Protein AF-0000000075691881 (afdb_homodimer)

Structure (mmCIF, N/CA/C/O backbone):
data_AF-0000000075691881-model_v1
#
loop_
_entity.id
_entity.type
_entity.pdbx_description
1 polymer 'Oxidoreductase, FAD/FMN-binding family protein'
#
loop_
_atom_site.group_PDB
_atom_site.id
_atom_site.type_symbol
_atom_site.label_atom_id
_atom_site.label_alt_id
_atom_site.label_comp_id
_atom_site.label_asym_id
_atom_site.label_entity_id
_atom_site.label_seq_id
_atom_site.pdbx_PDB_ins_code
_atom_site.Cartn_x
_atom_site.Cartn_y
_atom_site.Cartn_z
_atom_site.occupancy
_atom_site.B_iso_or_equiv
_atom_site.auth_seq_id
_atom_site.auth_comp_id
_atom_site.auth_asym_id
_atom_site.auth_atom_id
_atom_site.pdbx_PDB_model_num
ATOM 1 N N . MET A 1 1 ? -12.133 -3.293 11.828 1 65.69 1 MET A N 1
ATOM 2 C CA . MET A 1 1 ? -11.578 -4.16 12.867 1 65.69 1 MET A CA 1
ATOM 3 C C . MET A 1 1 ? -10.461 -5.031 12.305 1 65.69 1 MET A C 1
ATOM 5 O O . MET A 1 1 ? -10.492 -5.418 11.133 1 65.69 1 MET A O 1
ATOM 9 N N . SER A 1 2 ? -9.406 -5.062 13.133 1 77.75 2 SER A N 1
ATOM 10 C CA . SER A 1 2 ? -8.32 -5.953 12.75 1 77.75 2 SER A CA 1
ATOM 11 C C . SER A 1 2 ? -8.836 -7.355 12.438 1 77.75 2 SER A C 1
ATOM 13 O O . SER A 1 2 ? -9.773 -7.836 13.078 1 77.75 2 SER A O 1
ATOM 15 N N . ARG A 1 3 ? -8.406 -7.879 11.336 1 90.31 3 ARG A N 1
ATOM 16 C CA . ARG A 1 3 ? -8.859 -9.18 10.844 1 90.31 3 ARG A CA 1
ATOM 17 C C . ARG A 1 3 ? -7.832 -10.266 11.164 1 90.31 3 ARG A C 1
ATOM 19 O O . ARG A 1 3 ? -7.742 -11.266 10.445 1 90.31 3 ARG A O 1
ATOM 26 N N . LYS A 1 4 ? -7.109 -10.031 12.234 1 86.31 4 LYS A N 1
ATOM 27 C CA . LYS A 1 4 ? -5.992 -10.906 12.578 1 86.31 4 LYS A CA 1
ATOM 28 C C . LYS A 1 4 ? -6.48 -12.305 12.945 1 86.31 4 LYS A C 1
ATOM 30 O O . LYS A 1 4 ? -5.723 -13.273 12.875 1 86.31 4 LYS A O 1
ATOM 35 N N . ASP A 1 5 ? -7.77 -12.469 13.227 1 93.12 5 ASP A N 1
ATOM 36 C CA . ASP A 1 5 ? -8.305 -13.742 13.688 1 93.12 5 ASP A CA 1
ATOM 37 C C . ASP A 1 5 ? -8.914 -14.539 12.531 1 93.12 5 ASP A C 1
ATOM 39 O O . ASP A 1 5 ? -9.359 -15.672 12.719 1 93.12 5 ASP A O 1
ATOM 43 N N . SER A 1 6 ? -8.883 -13.953 11.367 1 97.12 6 SER A N 1
ATOM 44 C CA . SER A 1 6 ? -9.383 -14.656 10.188 1 97.12 6 SER A CA 1
ATOM 45 C C . SER A 1 6 ? -8.586 -15.922 9.914 1 97.12 6 SER A C 1
ATOM 47 O O . SER A 1 6 ? -7.367 -15.953 10.125 1 97.12 6 SER A O 1
ATOM 49 N N . VAL A 1 7 ? -9.227 -16.938 9.391 1 98.38 7 VAL A N 1
ATOM 50 C CA . VAL A 1 7 ? -8.594 -18.203 9.039 1 98.38 7 VAL A CA 1
ATOM 51 C C . VAL A 1 7 ? -7.492 -17.969 8.016 1 98.38 7 VAL A C 1
ATOM 53 O O . VAL A 1 7 ? -6.531 -18.734 7.934 1 98.38 7 VAL A O 1
ATOM 56 N N . LEU A 1 8 ? -7.629 -16.844 7.266 1 98.5 8 LEU A N 1
ATOM 57 C CA . LEU A 1 8 ? -6.66 -16.547 6.215 1 98.5 8 LEU A CA 1
ATOM 58 C C . LEU A 1 8 ? -5.285 -16.281 6.809 1 98.5 8 LEU A C 1
ATOM 60 O O . LEU A 1 8 ? -4.273 -16.359 6.105 1 98.5 8 LEU A O 1
ATOM 64 N N . PHE A 1 9 ? -5.258 -15.93 8.086 1 98.31 9 PHE A N 1
ATOM 65 C CA . PHE A 1 9 ? -3.988 -15.586 8.711 1 98.31 9 PHE A CA 1
ATOM 66 C C . PHE A 1 9 ? -3.51 -16.719 9.617 1 98.31 9 PHE A C 1
ATOM 68 O O . PHE A 1 9 ? -2.584 -16.531 10.406 1 98.31 9 PHE A O 1
ATOM 75 N N . THR A 1 10 ? -4.078 -17.906 9.523 1 98.25 10 THR A N 1
ATOM 76 C CA . THR A 1 10 ? -3.613 -19.094 10.234 1 98.25 10 THR A CA 1
ATOM 77 C C . THR A 1 10 ? -2.637 -19.891 9.383 1 98.25 10 THR A C 1
ATOM 79 O O . THR A 1 10 ? -2.756 -19.906 8.156 1 98.25 10 THR A O 1
ATOM 82 N N . PRO A 1 11 ? -1.712 -20.516 10.031 1 98.25 11 PRO A N 1
ATOM 83 C CA . PRO A 1 11 ? -0.738 -21.312 9.266 1 98.25 11 PRO A CA 1
ATOM 84 C C . PRO A 1 11 ? -1.353 -22.562 8.641 1 98.25 11 PRO A C 1
ATOM 86 O O . PRO A 1 11 ? -2.443 -22.984 9.031 1 98.25 11 PRO A O 1
ATOM 89 N N . VAL A 1 12 ? -0.702 -23.078 7.621 1 98.44 12 VAL A N 1
ATOM 90 C CA . VAL A 1 12 ? -1.081 -24.328 6.969 1 98.44 12 VAL A CA 1
ATOM 91 C C . VAL A 1 12 ? 0.17 -25.125 6.633 1 98.44 12 VAL A C 1
ATOM 93 O O . VAL A 1 12 ? 1.213 -24.562 6.297 1 98.44 12 VAL A O 1
ATOM 96 N N . SER A 1 13 ? 0.072 -26.344 6.738 1 98.06 13 SER A N 1
ATOM 97 C CA . SER A 1 13 ? 1.201 -27.219 6.43 1 98.06 13 SER A CA 1
ATOM 98 C C . SER A 1 13 ? 1.175 -27.672 4.973 1 98.06 13 SER A C 1
ATOM 100 O O . SER A 1 13 ? 0.14 -28.109 4.473 1 98.06 13 SER A O 1
ATOM 102 N N . ILE A 1 14 ? 2.24 -27.578 4.293 1 98 14 ILE A N 1
ATOM 103 C CA . ILE A 1 14 ? 2.494 -28.125 2.969 1 98 14 ILE A CA 1
ATOM 104 C C . ILE A 1 14 ? 3.719 -29.047 3.016 1 98 14 ILE A C 1
ATOM 106 O O . ILE A 1 14 ? 4.844 -28.578 3.197 1 98 14 ILE A O 1
ATOM 110 N N . GLY A 1 15 ? 3.512 -30.312 2.797 1 95.62 15 GLY A N 1
ATOM 111 C CA . GLY A 1 15 ? 4.594 -31.234 3.1 1 95.62 15 GLY A CA 1
ATOM 112 C C . GLY A 1 15 ? 5.09 -31.125 4.527 1 95.62 15 GLY A C 1
ATOM 113 O O . GLY A 1 15 ? 4.301 -31.188 5.473 1 95.62 15 GLY A O 1
ATOM 114 N N . HIS A 1 16 ? 6.336 -30.828 4.664 1 95 16 HIS A N 1
ATOM 115 C CA . HIS A 1 16 ? 6.934 -30.734 5.992 1 95 16 HIS A CA 1
ATOM 116 C C . HIS A 1 16 ? 7.129 -29.281 6.398 1 95 16 HIS A C 1
ATOM 118 O O . HIS A 1 16 ? 7.746 -29 7.43 1 95 16 HIS A O 1
ATOM 124 N N . HIS A 1 17 ? 6.559 -28.438 5.594 1 97.75 17 HIS A N 1
ATOM 125 C CA . HIS A 1 17 ? 6.773 -27.016 5.852 1 97.75 17 HIS A CA 1
ATOM 126 C C . HIS A 1 17 ? 5.5 -26.344 6.367 1 97.75 17 HIS A C 1
ATOM 128 O O . HIS A 1 17 ? 4.395 -26.703 5.945 1 97.75 17 HIS A O 1
ATOM 134 N N . LYS A 1 18 ? 5.715 -25.453 7.27 1 98.19 18 LYS A N 1
ATOM 135 C CA . LYS A 1 18 ? 4.617 -24.609 7.754 1 98.19 18 LYS A CA 1
ATOM 136 C C . LYS A 1 18 ? 4.582 -23.266 7.016 1 98.19 18 LYS A C 1
ATOM 138 O O . LYS A 1 18 ? 5.582 -22.547 6.973 1 98.19 18 LYS A O 1
ATOM 143 N N . ILE A 1 19 ? 3.51 -22.984 6.371 1 98.62 19 ILE A N 1
ATOM 144 C CA . ILE A 1 19 ? 3.277 -21.703 5.727 1 98.62 19 ILE A CA 1
ATOM 145 C C . ILE A 1 19 ? 2.547 -20.766 6.691 1 98.62 19 ILE A C 1
ATOM 147 O O . ILE A 1 19 ? 1.535 -21.141 7.285 1 98.62 19 ILE A O 1
ATOM 151 N N . MET A 1 20 ? 2.947 -19.578 6.832 1 98.12 20 MET A N 1
ATOM 152 C CA . MET A 1 20 ? 2.568 -18.719 7.953 1 98.12 20 MET A CA 1
ATOM 153 C C . MET A 1 20 ? 1.13 -18.234 7.801 1 98.12 20 MET A C 1
ATOM 155 O O . MET A 1 20 ? 0.531 -17.75 8.758 1 98.12 20 MET A O 1
ATOM 159 N N . ASN A 1 21 ? 0.593 -18.297 6.625 1 98.56 21 ASN A N 1
ATOM 160 C CA . ASN A 1 21 ? -0.79 -17.891 6.379 1 98.56 21 ASN A CA 1
ATOM 161 C C . ASN A 1 21 ? -1.329 -18.516 5.094 1 98.56 21 ASN A C 1
ATOM 163 O O . ASN A 1 21 ? -0.683 -19.391 4.5 1 98.56 21 ASN A O 1
ATOM 167 N N . ARG A 1 22 ? -2.523 -18.141 4.648 1 98.81 22 ARG A N 1
ATOM 168 C CA . ARG A 1 22 ? -3.217 -18.828 3.568 1 98.81 22 ARG A CA 1
ATOM 169 C C . ARG A 1 22 ? -3.125 -18.047 2.264 1 98.81 22 ARG A C 1
ATOM 171 O O . ARG A 1 22 ? -3.986 -18.172 1.393 1 98.81 22 ARG A O 1
ATOM 178 N N . PHE A 1 23 ? -2.105 -17.125 2.143 1 98.75 23 PHE A N 1
ATOM 179 C CA . PHE A 1 23 ? -1.918 -16.344 0.926 1 98.75 23 PHE A CA 1
ATOM 180 C C . PHE A 1 23 ? -0.68 -16.812 0.169 1 98.75 23 PHE A C 1
ATOM 182 O O . PHE A 1 23 ? 0.371 -17.047 0.771 1 98.75 23 PHE A O 1
ATOM 189 N N . MET A 1 24 ? -0.845 -16.906 -1.166 1 98.62 24 MET A N 1
ATOM 190 C CA . MET A 1 24 ? 0.273 -17.266 -2.031 1 98.62 24 MET A CA 1
ATOM 191 C C . MET A 1 24 ? 0.36 -16.328 -3.232 1 98.62 24 MET A C 1
ATOM 193 O O . MET A 1 24 ? -0.665 -15.914 -3.779 1 98.62 24 MET A O 1
ATOM 197 N N . ARG A 1 25 ? 1.593 -15.891 -3.502 1 98.44 25 ARG A N 1
ATOM 198 C CA . ARG A 1 25 ? 1.849 -15.25 -4.789 1 98.44 25 ARG A CA 1
ATOM 199 C C . ARG A 1 25 ? 1.969 -16.297 -5.902 1 98.44 25 ARG A C 1
ATOM 201 O O . ARG A 1 25 ? 2.939 -17.047 -5.945 1 98.44 25 ARG A O 1
ATOM 208 N N . SER A 1 26 ? 0.947 -16.219 -6.75 1 97.75 26 SER A N 1
ATOM 209 C CA . SER A 1 26 ? 0.96 -17.156 -7.879 1 97.75 26 SER A CA 1
ATOM 210 C C . SER A 1 26 ? 2.141 -16.875 -8.805 1 97.75 26 SER A C 1
ATOM 212 O O . SER A 1 26 ? 2.533 -15.727 -8.992 1 97.75 26 SER A O 1
ATOM 214 N N . ALA A 1 27 ? 2.676 -17.953 -9.336 1 96.69 27 ALA A N 1
ATOM 215 C CA . ALA A 1 27 ? 3.693 -17.766 -10.367 1 96.69 27 ALA A CA 1
ATOM 216 C C . ALA A 1 27 ? 3.203 -16.812 -11.453 1 96.69 27 ALA A C 1
ATOM 218 O O . ALA A 1 27 ? 2.08 -16.953 -11.945 1 96.69 27 ALA A O 1
ATOM 219 N N . THR A 1 28 ? 3.955 -15.859 -11.727 1 90.12 28 THR A N 1
ATOM 220 C CA . THR A 1 28 ? 3.711 -14.789 -12.688 1 90.12 28 THR A CA 1
ATOM 221 C C . THR A 1 28 ? 4.961 -14.516 -13.523 1 90.12 28 THR A C 1
ATOM 223 O O . THR A 1 28 ? 6.059 -14.383 -12.984 1 90.12 28 THR A O 1
ATOM 226 N N . ASN A 1 29 ? 4.805 -14.594 -14.836 1 88.69 29 ASN A N 1
ATOM 227 C CA . ASN A 1 29 ? 5.953 -14.219 -15.656 1 88.69 29 ASN A CA 1
ATOM 228 C C . ASN A 1 29 ? 6.262 -12.734 -15.539 1 88.69 29 ASN A C 1
ATOM 230 O O . ASN A 1 29 ? 5.633 -11.906 -16.203 1 88.69 29 ASN A O 1
ATOM 234 N N . GLU A 1 30 ? 7.32 -12.398 -14.875 1 89.19 30 GLU A N 1
ATOM 235 C CA . GLU A 1 30 ? 7.594 -11.008 -14.531 1 89.19 30 GLU A CA 1
ATOM 236 C C . GLU A 1 30 ? 8.359 -10.305 -15.648 1 89.19 30 GLU A C 1
ATOM 238 O O . GLU A 1 30 ? 8.344 -9.07 -15.75 1 89.19 30 GLU A O 1
ATOM 243 N N . TYR A 1 31 ? 9.078 -11.07 -16.469 1 89.44 31 TYR A N 1
ATOM 244 C CA . TYR A 1 31 ? 9.891 -10.539 -17.562 1 89.44 31 TYR A CA 1
ATOM 245 C C . TYR A 1 31 ? 10.914 -9.539 -17.031 1 89.44 31 TYR A C 1
ATOM 247 O O . TYR A 1 31 ? 11.07 -8.453 -17.594 1 89.44 31 TYR A O 1
ATOM 255 N N . LYS A 1 32 ? 11.531 -9.836 -15.977 1 92.94 32 LYS A N 1
ATOM 256 C CA . LYS A 1 32 ? 12.516 -8.953 -15.352 1 92.94 32 LYS A CA 1
ATOM 257 C C . LYS A 1 32 ? 13.828 -9.695 -15.102 1 92.94 32 LYS A C 1
ATOM 259 O O . LYS A 1 32 ? 14.438 -9.539 -14.039 1 92.94 32 LYS A O 1
ATOM 264 N N . ALA A 1 33 ? 14.195 -10.492 -16.062 1 94 33 ALA A N 1
ATOM 265 C CA . ALA A 1 33 ? 15.484 -11.18 -16.078 1 94 33 ALA A CA 1
ATOM 266 C C . ALA A 1 33 ? 16.375 -10.664 -17.203 1 94 33 ALA A C 1
ATOM 268 O O . ALA A 1 33 ? 15.883 -10.008 -18.125 1 94 33 ALA A O 1
ATOM 269 N N . THR A 1 34 ? 17.672 -10.852 -17.094 1 93.88 34 THR A N 1
ATOM 270 C CA . THR A 1 34 ? 18.594 -10.594 -18.203 1 93.88 34 THR A CA 1
ATOM 271 C C . THR A 1 34 ? 18.359 -11.586 -19.344 1 93.88 34 THR A C 1
ATOM 273 O O . THR A 1 34 ? 17.594 -12.539 -19.188 1 93.88 34 THR A O 1
ATOM 276 N N . SER A 1 35 ? 19 -11.344 -20.453 1 90.56 35 SER A N 1
ATOM 277 C CA . SER A 1 35 ? 18.875 -12.25 -21.594 1 90.56 35 SER A CA 1
ATOM 278 C C . SER A 1 35 ? 19.391 -13.641 -21.25 1 90.56 35 SER A C 1
ATOM 280 O O . SER A 1 35 ? 19.016 -14.625 -21.891 1 90.56 35 SER A O 1
ATOM 282 N N . GLN A 1 36 ? 20.188 -13.734 -20.219 1 93.81 36 GLN A N 1
ATOM 283 C CA . GLN A 1 36 ? 20.75 -15.008 -19.781 1 93.81 36 GLN A CA 1
ATOM 284 C C . GLN A 1 36 ? 19.859 -15.695 -18.75 1 93.81 36 GLN A C 1
ATOM 286 O O . GLN A 1 36 ? 20.219 -16.75 -18.219 1 93.81 36 GLN A O 1
ATOM 291 N N . GLY A 1 37 ? 18.734 -15.078 -18.453 1 95.12 37 GLY A N 1
ATOM 292 C CA . GLY A 1 37 ? 17.766 -15.695 -17.562 1 95.12 37 GLY A CA 1
ATOM 293 C C . GLY A 1 37 ? 18.062 -15.422 -16.094 1 95.12 37 GLY A C 1
ATOM 294 O O . GLY A 1 37 ? 17.562 -16.125 -15.211 1 95.12 37 GLY A O 1
ATOM 295 N N . ILE A 1 38 ? 18.906 -14.445 -15.828 1 97.56 38 ILE A N 1
ATOM 296 C CA . ILE A 1 38 ? 19.281 -14.07 -14.469 1 97.56 38 ILE A CA 1
ATOM 297 C C . ILE A 1 38 ? 18.328 -12.977 -13.961 1 97.56 38 ILE A C 1
ATOM 299 O O . ILE A 1 38 ? 18.109 -11.977 -14.648 1 97.56 38 ILE A O 1
ATOM 303 N N . PRO A 1 39 ? 17.734 -13.227 -12.805 1 96.94 39 PRO A N 1
ATOM 304 C CA . PRO A 1 39 ? 16.828 -12.195 -12.297 1 96.94 39 PRO A CA 1
ATOM 305 C C . PRO A 1 39 ? 17.531 -10.859 -12.07 1 96.94 39 PRO A C 1
ATOM 307 O O . PRO A 1 39 ? 18.609 -10.812 -11.453 1 96.94 39 PRO A O 1
ATOM 310 N N . LYS A 1 40 ? 16.938 -9.773 -12.547 1 95.69 40 LYS A N 1
ATOM 311 C CA . LYS A 1 40 ? 17.438 -8.43 -12.281 1 95.69 40 LYS A CA 1
ATOM 312 C C . LYS A 1 40 ? 17.109 -7.996 -10.852 1 95.69 40 LYS A C 1
ATOM 314 O O . LYS A 1 40 ? 16.312 -8.641 -10.172 1 95.69 40 LYS A O 1
ATOM 319 N N . ASP A 1 41 ? 17.688 -6.898 -10.43 1 95.12 41 ASP A N 1
ATOM 320 C CA . ASP A 1 41 ? 17.484 -6.398 -9.07 1 95.12 41 ASP A CA 1
ATOM 321 C C . ASP A 1 41 ? 16.016 -6.027 -8.836 1 95.12 41 ASP A C 1
ATOM 323 O O . ASP A 1 41 ? 15.5 -6.195 -7.734 1 95.12 41 ASP A O 1
ATOM 327 N N . GLU A 1 42 ? 15.375 -5.574 -9.82 1 91.81 42 GLU A N 1
ATOM 328 C CA . GLU A 1 42 ? 13.969 -5.215 -9.711 1 91.81 42 GLU A CA 1
ATOM 329 C C . GLU A 1 42 ? 13.117 -6.422 -9.328 1 91.81 42 GLU A C 1
ATOM 331 O O . GLU A 1 42 ? 12.234 -6.32 -8.469 1 91.81 42 GLU A O 1
ATOM 336 N N . LEU A 1 43 ? 13.43 -7.516 -9.984 1 94.69 43 LEU A N 1
ATOM 337 C CA . LEU A 1 43 ? 12.688 -8.734 -9.688 1 94.69 43 LEU A CA 1
ATOM 338 C C . LEU A 1 43 ? 13.023 -9.25 -8.289 1 94.69 43 LEU A C 1
ATOM 340 O O . LEU A 1 43 ? 12.133 -9.625 -7.527 1 94.69 43 LEU A O 1
ATOM 344 N N . LYS A 1 44 ? 14.281 -9.25 -7.977 1 96.69 44 LYS A N 1
ATOM 345 C CA . LYS A 1 44 ? 14.719 -9.695 -6.652 1 96.69 44 LYS A CA 1
ATOM 346 C C . LYS A 1 44 ? 14.023 -8.891 -5.555 1 96.69 44 LYS A C 1
ATOM 348 O O . LYS A 1 44 ? 13.477 -9.469 -4.609 1 96.69 44 LYS A O 1
ATOM 353 N N . ASN A 1 45 ? 14.016 -7.594 -5.738 1 94.06 45 ASN A N 1
ATOM 354 C CA . ASN A 1 45 ? 13.383 -6.711 -4.758 1 94.06 45 ASN A CA 1
ATOM 355 C C . ASN A 1 45 ? 11.883 -6.949 -4.676 1 94.06 45 ASN A C 1
ATOM 357 O O . ASN A 1 45 ? 11.297 -6.871 -3.596 1 94.06 45 ASN A O 1
ATOM 361 N N . MET A 1 46 ? 11.273 -7.199 -5.777 1 94.38 46 MET A N 1
ATOM 362 C CA . MET A 1 46 ? 9.844 -7.5 -5.801 1 94.38 46 MET A CA 1
ATOM 363 C C . MET A 1 46 ? 9.523 -8.703 -4.926 1 94.38 46 MET A C 1
ATOM 365 O O . MET A 1 46 ? 8.578 -8.68 -4.141 1 94.38 46 MET A O 1
ATOM 369 N N . MET A 1 47 ? 10.305 -9.734 -5.043 1 97.25 47 MET A N 1
ATOM 370 C CA . MET A 1 47 ? 10.086 -10.953 -4.266 1 97.25 47 MET A CA 1
ATOM 371 C C . MET A 1 47 ? 10.328 -10.695 -2.781 1 97.25 47 MET A C 1
ATOM 373 O O . MET A 1 47 ? 9.531 -11.125 -1.939 1 97.25 47 MET A O 1
ATOM 377 N N . ILE A 1 48 ? 11.375 -10.008 -2.486 1 97.06 48 ILE A N 1
ATOM 378 C CA . ILE A 1 48 ? 11.703 -9.695 -1.1 1 97.06 48 ILE A CA 1
ATOM 379 C C . ILE A 1 48 ? 10.586 -8.852 -0.488 1 97.06 48 ILE A C 1
ATOM 381 O O . ILE A 1 48 ? 10.156 -9.094 0.642 1 97.06 48 ILE A O 1
ATOM 385 N N . ASN A 1 49 ? 10.102 -7.879 -1.263 1 95.81 49 ASN A N 1
ATOM 386 C CA . ASN A 1 49 ? 9.039 -7 -0.772 1 95.81 49 ASN A CA 1
ATOM 387 C C . ASN A 1 49 ? 7.766 -7.777 -0.471 1 95.81 49 ASN A C 1
ATOM 389 O O . ASN A 1 49 ? 7.09 -7.512 0.527 1 95.81 49 ASN A O 1
ATOM 393 N N . LEU A 1 50 ? 7.418 -8.727 -1.301 1 97.56 50 LEU A N 1
ATOM 394 C CA . LEU A 1 50 ? 6.258 -9.578 -1.046 1 97.56 50 LEU A CA 1
ATOM 395 C C . LEU A 1 50 ? 6.402 -10.312 0.283 1 97.56 50 LEU A C 1
ATOM 397 O O . LEU A 1 50 ? 5.449 -10.383 1.062 1 97.56 50 LEU A O 1
ATOM 401 N N . SER A 1 51 ? 7.578 -10.82 0.519 1 98.06 51 SER A N 1
ATOM 402 C CA . SER A 1 51 ? 7.824 -11.555 1.754 1 98.06 51 SER A CA 1
ATOM 403 C C . SER A 1 51 ? 7.742 -10.641 2.969 1 98.06 51 SER A C 1
ATOM 405 O O . SER A 1 51 ? 7.129 -10.984 3.979 1 98.06 51 SER A O 1
ATOM 407 N N . ARG A 1 52 ? 8.305 -9.492 2.855 1 96.62 52 ARG A N 1
ATOM 408 C CA . ARG A 1 52 ? 8.266 -8.523 3.947 1 96.62 52 ARG A CA 1
ATOM 409 C C . ARG A 1 52 ? 6.832 -8.094 4.242 1 96.62 52 ARG A C 1
ATOM 411 O O . ARG A 1 52 ? 6.496 -7.766 5.383 1 96.62 52 ARG A O 1
ATOM 418 N N . CYS A 1 53 ? 6.016 -8.141 3.236 1 96.94 53 CYS A N 1
ATOM 419 C CA . CYS A 1 53 ? 4.609 -7.777 3.379 1 96.94 53 CYS A CA 1
ATOM 420 C C . CYS A 1 53 ? 3.768 -8.992 3.758 1 96.94 53 CYS A C 1
ATOM 422 O O . CYS A 1 53 ? 2.549 -8.984 3.582 1 96.94 53 CYS A O 1
ATOM 424 N N . GLN A 1 54 ? 4.355 -10.094 4.152 1 97.06 54 GLN A N 1
ATOM 425 C CA . GLN A 1 54 ? 3.744 -11.203 4.879 1 97.06 54 GLN A CA 1
ATOM 426 C C . GLN A 1 54 ? 3.035 -12.164 3.924 1 97.06 54 GLN A C 1
ATOM 428 O O . GLN A 1 54 ? 2.029 -12.773 4.285 1 97.06 54 GLN A O 1
ATOM 433 N N . VAL A 1 55 ? 3.473 -12.211 2.699 1 98.5 55 VAL A N 1
ATOM 434 C CA . VAL A 1 55 ? 2.984 -13.281 1.831 1 98.5 55 VAL A CA 1
ATOM 435 C C . VAL A 1 55 ? 3.576 -14.617 2.271 1 98.5 55 VAL A C 1
ATOM 437 O O . VAL A 1 55 ? 4.797 -14.758 2.381 1 98.5 55 VAL A O 1
ATOM 440 N N . GLY A 1 56 ? 2.736 -15.602 2.492 1 98.62 56 GLY A N 1
ATOM 441 C CA . GLY A 1 56 ? 3.184 -16.844 3.107 1 98.62 56 GLY A CA 1
ATOM 442 C C . GLY A 1 56 ? 3.979 -17.734 2.164 1 98.62 56 GLY A C 1
ATOM 443 O O . GLY A 1 56 ? 5.016 -18.266 2.543 1 98.62 56 GLY A O 1
ATOM 444 N N . LEU A 1 57 ? 3.459 -17.891 0.98 1 98.81 57 LEU A N 1
ATOM 445 C CA . LEU A 1 57 ? 4.098 -18.719 -0.04 1 98.81 57 LEU A CA 1
ATOM 446 C C . LEU A 1 57 ? 4.297 -17.922 -1.329 1 98.81 57 LEU A C 1
ATOM 448 O O . LEU A 1 57 ? 3.344 -17.359 -1.868 1 98.81 57 LEU A O 1
ATOM 452 N N . ILE A 1 58 ? 5.562 -17.828 -1.727 1 98.81 58 ILE A N 1
ATOM 453 C CA . ILE A 1 58 ? 5.871 -17.031 -2.91 1 98.81 58 ILE A CA 1
ATOM 454 C C . ILE A 1 58 ? 6.445 -17.938 -4 1 98.81 58 ILE A C 1
ATOM 456 O O . ILE A 1 58 ? 7.379 -18.703 -3.754 1 98.81 58 ILE A O 1
ATOM 460 N N . VAL A 1 59 ? 5.844 -17.828 -5.188 1 98.38 59 VAL A N 1
ATOM 461 C CA . VAL A 1 59 ? 6.293 -18.641 -6.316 1 98.38 59 VAL A CA 1
ATOM 462 C C . VAL A 1 59 ? 6.816 -17.719 -7.426 1 98.38 59 VAL A C 1
ATOM 464 O O . VAL A 1 59 ? 6.059 -17.312 -8.305 1 98.38 59 VAL A O 1
ATOM 467 N N . PRO A 1 60 ? 8.156 -17.359 -7.32 1 93.81 60 PRO A N 1
ATOM 468 C CA . PRO A 1 60 ? 8.703 -16.688 -8.5 1 93.81 60 PRO A CA 1
ATOM 469 C C . PRO A 1 60 ? 8.523 -17.516 -9.781 1 93.81 60 PRO A C 1
ATOM 471 O O . PRO A 1 60 ? 8.758 -18.719 -9.781 1 93.81 60 PRO A O 1
ATOM 474 N N . GLY A 1 61 ? 8.086 -16.781 -10.797 1 82.88 61 GLY A N 1
ATOM 475 C CA . GLY A 1 61 ? 7.395 -17.594 -11.789 1 82.88 61 GLY A CA 1
ATOM 476 C C . GLY A 1 61 ? 8.203 -17.797 -13.062 1 82.88 61 GLY A C 1
ATOM 477 O O . GLY A 1 61 ? 9.188 -17.094 -13.297 1 82.88 61 GLY A O 1
ATOM 478 N N . CYS A 1 62 ? 7.887 -18.875 -13.711 1 89.06 62 CYS A N 1
ATOM 479 C CA . CYS A 1 62 ? 7.992 -19.297 -15.102 1 89.06 62 CYS A CA 1
ATOM 480 C C . CYS A 1 62 ? 9.445 -19.453 -15.516 1 89.06 62 CYS A C 1
ATOM 482 O O . CYS A 1 62 ? 9.883 -18.875 -16.516 1 89.06 62 CYS A O 1
ATOM 484 N N . MET A 1 63 ? 10.125 -20.219 -14.805 1 97.25 63 MET A N 1
ATOM 485 C CA . MET A 1 63 ? 11.547 -20.406 -15.086 1 97.25 63 MET A CA 1
ATOM 486 C C . MET A 1 63 ? 11.75 -21.531 -16.094 1 97.25 63 MET A C 1
ATOM 488 O O . MET A 1 63 ? 11.359 -22.672 -15.852 1 97.25 63 MET A O 1
ATOM 492 N N . TYR A 1 64 ? 12.414 -21.188 -17.172 1 95.88 64 TYR A N 1
ATOM 493 C CA . TYR A 1 64 ? 12.617 -22.203 -18.203 1 95.88 64 TYR A CA 1
ATOM 494 C C . TYR A 1 64 ? 13.703 -23.188 -17.781 1 95.88 64 TYR A C 1
ATOM 496 O O . TYR A 1 64 ? 14.672 -22.812 -17.125 1 95.88 64 TYR A O 1
ATOM 504 N N . ILE A 1 65 ? 13.586 -24.438 -18.203 1 97.25 65 ILE A N 1
ATOM 505 C CA . ILE A 1 65 ? 14.492 -25.5 -17.797 1 97.25 65 ILE A CA 1
ATOM 506 C C . ILE A 1 65 ? 15.523 -25.75 -18.891 1 97.25 65 ILE A C 1
ATOM 508 O O . ILE A 1 65 ? 16.5 -26.484 -18.703 1 97.25 65 ILE A O 1
ATOM 512 N N . THR A 1 66 ? 15.227 -25.172 -20.016 1 93.88 66 THR A N 1
ATOM 513 C CA . THR A 1 66 ? 16.125 -25.188 -21.156 1 93.88 66 THR A CA 1
ATOM 514 C C . THR A 1 66 ? 15.883 -23.984 -22.047 1 93.88 66 THR A C 1
ATOM 516 O O . THR A 1 66 ? 14.75 -23.516 -22.188 1 93.88 66 THR A O 1
ATOM 519 N N . SER A 1 67 ? 16.938 -23.484 -22.641 1 89.31 67 SER A N 1
ATOM 520 C CA . SER A 1 67 ? 16.812 -22.328 -23.531 1 89.31 67 SER A CA 1
ATOM 521 C C . SER A 1 67 ? 15.883 -22.625 -24.703 1 89.31 67 SER A C 1
ATOM 523 O O . SER A 1 67 ? 15.242 -21.719 -25.234 1 89.31 67 SER A O 1
ATOM 525 N N . HIS A 1 68 ? 15.742 -23.844 -25.047 1 86.25 68 HIS A N 1
ATOM 526 C CA . HIS A 1 68 ? 14.914 -24.25 -26.188 1 86.25 68 HIS A CA 1
ATOM 527 C C . HIS A 1 68 ? 13.438 -24.312 -25.797 1 86.25 68 HIS A C 1
ATOM 529 O O . HIS A 1 68 ? 12.57 -24.484 -26.656 1 86.25 68 HIS A O 1
ATOM 535 N N . GLY A 1 69 ? 13.117 -24.203 -24.609 1 89.38 69 GLY A N 1
ATOM 536 C CA . GLY A 1 69 ? 11.75 -24.203 -24.125 1 89.38 69 GLY A CA 1
ATOM 537 C C . GLY A 1 69 ? 11.328 -22.906 -23.484 1 89.38 69 GLY A C 1
ATOM 538 O O . GLY A 1 69 ? 10.398 -22.859 -22.672 1 89.38 69 GLY A O 1
ATOM 539 N N . ARG A 1 70 ? 11.992 -21.875 -23.859 1 89.5 70 ARG A N 1
ATOM 540 C CA . ARG A 1 70 ? 11.789 -20.547 -23.297 1 89.5 70 ARG A CA 1
ATOM 541 C C . ARG A 1 70 ? 10.609 -19.844 -23.969 1 89.5 70 ARG A C 1
ATOM 543 O O . ARG A 1 70 ? 10.43 -19.938 -25.188 1 89.5 70 ARG A O 1
ATOM 550 N N . ARG A 1 71 ? 9.812 -19.141 -23.125 1 85.94 71 ARG A N 1
ATOM 551 C CA . ARG A 1 71 ? 8.633 -18.438 -23.609 1 85.94 71 ARG A CA 1
ATOM 552 C C . ARG A 1 71 ? 8.992 -17.031 -24.062 1 85.94 71 ARG A C 1
ATOM 554 O O . ARG A 1 71 ? 8.367 -16.484 -24.984 1 85.94 71 ARG A O 1
ATOM 561 N N . GLY A 1 72 ? 9.961 -16.422 -23.359 1 83.44 72 GLY A N 1
ATOM 562 C CA . GLY A 1 72 ? 10.266 -15.039 -23.688 1 83.44 72 GLY A CA 1
ATOM 563 C C . GLY A 1 72 ? 11.695 -14.656 -23.359 1 83.44 72 GLY A C 1
ATOM 564 O O . GLY A 1 72 ? 12.367 -15.336 -22.578 1 83.44 72 GLY A O 1
ATOM 565 N N . THR A 1 73 ? 12.219 -13.523 -23.922 1 82.38 73 THR A N 1
ATOM 566 C CA . THR A 1 73 ? 13.602 -13.102 -23.812 1 82.38 73 THR A CA 1
ATOM 567 C C . THR A 1 73 ? 13.922 -12.664 -22.375 1 82.38 73 THR A C 1
ATOM 569 O O . THR A 1 73 ? 15.023 -12.906 -21.875 1 82.38 73 THR A O 1
ATOM 572 N N . ASN A 1 74 ? 13.086 -12.062 -21.609 1 89.56 74 ASN A N 1
ATOM 573 C CA . ASN A 1 74 ? 13.352 -11.578 -20.25 1 89.56 74 ASN A CA 1
ATOM 574 C C . ASN A 1 74 ? 12.719 -12.492 -19.203 1 89.56 74 ASN A C 1
ATOM 576 O O . ASN A 1 74 ? 12.344 -12.031 -18.125 1 89.56 74 ASN A O 1
ATOM 580 N N . GLN A 1 75 ? 12.742 -13.758 -19.609 1 91.69 75 GLN A N 1
ATOM 581 C CA . GLN A 1 75 ? 12.25 -14.805 -18.719 1 91.69 75 GLN A CA 1
ATOM 582 C C . GLN A 1 75 ? 13.375 -15.367 -17.844 1 91.69 75 GLN A C 1
ATOM 584 O O . GLN A 1 75 ? 14.5 -15.547 -18.328 1 91.69 75 GLN A O 1
ATOM 589 N N . CYS A 1 76 ? 13.102 -15.641 -16.609 1 95.44 76 CYS A N 1
ATOM 590 C CA . CYS A 1 76 ? 14.086 -16.281 -15.742 1 95.44 76 CYS A CA 1
ATOM 591 C C . CYS A 1 76 ? 14.297 -17.734 -16.141 1 95.44 76 CYS A C 1
ATOM 593 O O . CYS A 1 76 ? 13.391 -18.359 -16.688 1 95.44 76 CYS A O 1
ATOM 595 N N . GLY A 1 77 ? 15.508 -18.188 -15.859 1 96.75 77 GLY A N 1
ATOM 596 C CA . GLY A 1 77 ? 15.812 -19.578 -16.094 1 96.75 77 GLY A CA 1
ATOM 597 C C . GLY A 1 77 ? 16.25 -20.312 -14.836 1 96.75 77 GLY A C 1
ATOM 598 O O . GLY A 1 77 ? 16.562 -19.688 -13.82 1 96.75 77 GLY A O 1
ATOM 599 N N . MET A 1 78 ? 16.234 -21.594 -14.883 1 98.19 78 MET A N 1
ATOM 600 C CA . MET A 1 78 ? 16.75 -22.5 -13.852 1 98.19 78 MET A CA 1
ATOM 601 C C . MET A 1 78 ? 17.406 -23.719 -14.477 1 98.19 78 MET A C 1
ATOM 603 O O . MET A 1 78 ? 17.062 -24.859 -14.148 1 98.19 78 MET A O 1
ATOM 607 N N . CYS A 1 79 ? 18.359 -23.406 -15.328 1 97.25 79 CYS A N 1
ATOM 608 C CA . CYS A 1 79 ? 19.016 -24.484 -16.062 1 97.25 79 CYS A CA 1
ATOM 609 C C . CYS A 1 79 ? 20.531 -24.359 -15.961 1 97.25 79 CYS A C 1
ATOM 611 O O . CYS A 1 79 ? 21.266 -25.219 -16.453 1 97.25 79 CYS A O 1
ATOM 613 N N . THR A 1 80 ? 21.016 -23.297 -15.312 1 97.81 80 THR A N 1
ATOM 614 C CA . THR A 1 80 ? 22.453 -23.141 -15.086 1 97.81 80 THR A CA 1
ATOM 615 C C . THR A 1 80 ? 22.734 -22.828 -13.617 1 97.81 80 THR A C 1
ATOM 617 O O . THR A 1 80 ? 21.844 -22.359 -12.898 1 97.81 80 THR A O 1
ATOM 620 N N . SER A 1 81 ? 23.984 -23.047 -13.25 1 98.12 81 SER A N 1
ATOM 621 C CA . SER A 1 81 ? 24.391 -22.75 -11.883 1 98.12 81 SER A CA 1
ATOM 622 C C . SER A 1 81 ? 24.344 -21.25 -11.609 1 98.12 81 SER A C 1
ATOM 624 O O . SER A 1 81 ? 24.062 -20.828 -10.492 1 98.12 81 SER A O 1
ATOM 626 N N . ALA A 1 82 ? 24.656 -20.516 -12.594 1 98.19 82 ALA A N 1
ATOM 627 C CA . ALA A 1 82 ? 24.641 -19.062 -12.438 1 98.19 82 ALA A CA 1
ATOM 628 C C . ALA A 1 82 ? 23.219 -18.562 -12.133 1 98.19 82 ALA A C 1
ATOM 630 O O . ALA A 1 82 ? 23.031 -17.703 -11.273 1 98.19 82 ALA A O 1
ATOM 631 N N . GLN A 1 83 ? 22.297 -19.094 -12.836 1 98.19 83 GLN A N 1
ATOM 632 C CA . GLN A 1 83 ? 20.906 -18.766 -12.602 1 98.19 83 GLN A CA 1
ATOM 633 C C . GLN A 1 83 ? 20.484 -19.125 -11.18 1 98.19 83 GLN A C 1
ATOM 635 O O . GLN A 1 83 ? 19.828 -18.328 -10.492 1 98.19 83 GLN A O 1
ATOM 640 N N . SER A 1 84 ? 20.875 -20.266 -10.75 1 98.5 84 SER A N 1
ATOM 641 C CA . SER A 1 84 ? 20.578 -20.75 -9.406 1 98.5 84 SER A CA 1
ATOM 642 C C . SER A 1 84 ? 21.219 -19.859 -8.344 1 98.5 84 SER A C 1
ATOM 644 O O . SER A 1 84 ? 20.547 -19.422 -7.41 1 98.5 84 SER A O 1
ATOM 646 N N . ARG A 1 85 ? 22.453 -19.531 -8.461 1 98.38 85 ARG A N 1
ATOM 647 C CA . ARG A 1 85 ? 23.219 -18.75 -7.492 1 98.38 85 ARG A CA 1
ATOM 648 C C . ARG A 1 85 ? 22.641 -17.344 -7.336 1 98.38 85 ARG A C 1
ATOM 650 O O . ARG A 1 85 ? 22.688 -16.781 -6.242 1 98.38 85 ARG A O 1
ATOM 657 N N . ALA A 1 86 ? 22.094 -16.859 -8.375 1 98.44 86 ALA A N 1
ATOM 658 C CA . ALA A 1 86 ? 21.594 -15.484 -8.383 1 98.44 86 ALA A CA 1
ATOM 659 C C . ALA A 1 86 ? 20.406 -15.328 -7.426 1 98.44 86 ALA A C 1
ATOM 661 O O . ALA A 1 86 ? 20.062 -14.203 -7.051 1 98.44 86 ALA A O 1
ATOM 662 N N . TRP A 1 87 ? 19.781 -16.422 -6.988 1 98.44 87 TRP A N 1
ATOM 663 C CA . TRP A 1 87 ? 18.594 -16.359 -6.152 1 98.44 87 TRP A CA 1
ATOM 664 C C . TRP A 1 87 ? 18.938 -16.578 -4.684 1 98.44 87 TRP A C 1
ATOM 666 O O . TRP A 1 87 ? 18.109 -16.328 -3.799 1 98.44 87 TRP A O 1
ATOM 676 N N . LYS A 1 88 ? 20.109 -17.016 -4.352 1 98.12 88 LYS A N 1
ATOM 677 C CA . LYS A 1 88 ? 20.453 -17.5 -3.018 1 98.12 88 LYS A CA 1
ATOM 678 C C . LYS A 1 88 ? 20.172 -16.438 -1.961 1 98.12 88 LYS A C 1
ATOM 680 O O . LYS A 1 88 ? 19.438 -16.688 -1.004 1 98.12 88 LYS A O 1
ATOM 685 N N . ASN A 1 89 ? 20.766 -15.234 -2.146 1 97.5 89 ASN A N 1
ATOM 686 C CA . ASN A 1 89 ? 20.578 -14.156 -1.175 1 97.5 89 ASN A CA 1
ATOM 687 C C . ASN A 1 89 ? 19.109 -13.734 -1.087 1 97.5 89 ASN A C 1
ATOM 689 O O . ASN A 1 89 ? 18.641 -13.359 -0.015 1 97.5 89 ASN A O 1
ATOM 693 N N . VAL A 1 90 ? 18.422 -13.766 -2.199 1 98.06 90 VAL A N 1
ATOM 694 C CA . VAL A 1 90 ? 17.016 -13.383 -2.256 1 98.06 90 VAL A CA 1
ATOM 695 C C . VAL A 1 90 ? 16.188 -14.359 -1.42 1 98.06 90 VAL A C 1
ATOM 697 O O . VAL A 1 90 ? 15.352 -13.938 -0.616 1 98.06 90 VAL A O 1
ATOM 700 N N . ILE A 1 91 ? 16.453 -15.602 -1.559 1 98.56 91 ILE A N 1
ATOM 701 C CA . ILE A 1 91 ? 15.734 -16.641 -0.825 1 98.56 91 ILE A CA 1
ATOM 702 C C . ILE A 1 91 ? 16.016 -16.5 0.67 1 98.56 91 ILE A C 1
ATOM 704 O O . ILE A 1 91 ? 15.102 -16.594 1.49 1 98.56 91 ILE A O 1
ATOM 708 N N . ASP A 1 92 ? 17.234 -16.266 1.013 1 98.06 92 ASP A N 1
ATOM 709 C CA . ASP A 1 92 ? 17.594 -16.062 2.412 1 98.06 92 ASP A CA 1
ATOM 710 C C . ASP A 1 92 ? 16.797 -14.922 3.025 1 98.06 92 ASP A C 1
ATOM 712 O O . ASP A 1 92 ? 16.266 -15.047 4.137 1 98.06 92 ASP A O 1
ATOM 716 N N . GLU A 1 93 ? 16.703 -13.828 2.299 1 96.94 93 GLU A N 1
ATOM 717 C CA . GLU A 1 93 ? 15.953 -12.672 2.783 1 96.94 93 GLU A CA 1
ATOM 718 C C . GLU A 1 93 ? 14.469 -13.008 2.934 1 96.94 93 GLU A C 1
ATOM 720 O O . GLU A 1 93 ? 13.836 -12.594 3.902 1 96.94 93 GLU A O 1
ATOM 725 N N . MET A 1 94 ? 13.922 -13.734 1.995 1 98 94 MET A N 1
ATOM 726 C CA . MET A 1 94 ? 12.516 -14.117 2.059 1 98 94 MET A CA 1
ATOM 727 C C . MET A 1 94 ? 12.25 -15.047 3.238 1 98 94 MET A C 1
ATOM 729 O O . MET A 1 94 ? 11.234 -14.914 3.926 1 98 94 MET A O 1
ATOM 733 N N . HIS A 1 95 ? 13.172 -15.93 3.512 1 98.31 95 HIS A N 1
ATOM 734 C CA . HIS A 1 95 ? 13.062 -16.844 4.645 1 98.31 95 HIS A CA 1
ATOM 735 C C . HIS A 1 95 ? 13.102 -16.078 5.969 1 98.31 95 HIS A C 1
ATOM 737 O O . HIS A 1 95 ? 12.367 -16.422 6.902 1 98.31 95 HIS A O 1
ATOM 743 N N . LYS A 1 96 ? 13.945 -15.094 6.031 1 96.44 96 LYS A N 1
ATOM 744 C CA . LYS A 1 96 ? 14.023 -14.273 7.238 1 96.44 96 LYS A CA 1
ATOM 745 C C . LYS A 1 96 ? 12.672 -13.648 7.566 1 96.44 96 LYS A C 1
ATOM 747 O O . LYS A 1 96 ? 12.352 -13.438 8.742 1 96.44 96 LYS A O 1
ATOM 752 N N . SER A 1 97 ? 11.922 -13.391 6.504 1 95.62 97 SER A N 1
ATOM 753 C CA . SER A 1 97 ? 10.609 -12.766 6.68 1 95.62 97 SER A CA 1
ATOM 754 C C . SER A 1 97 ? 9.531 -13.805 6.941 1 95.62 97 SER A C 1
ATOM 756 O O . SER A 1 97 ? 8.359 -13.469 7.129 1 95.62 97 SER A O 1
ATOM 758 N N . GLY A 1 98 ? 9.883 -15.086 6.871 1 97.19 98 GLY A N 1
ATOM 759 C CA . GLY A 1 98 ? 8.961 -16.156 7.227 1 97.19 98 GLY A CA 1
ATOM 760 C C . GLY A 1 98 ? 8.312 -16.812 6.02 1 97.19 98 GLY A C 1
ATOM 761 O O . GLY A 1 98 ? 7.582 -17.797 6.156 1 97.19 98 GLY A O 1
ATOM 762 N N . SER A 1 99 ? 8.555 -16.281 4.828 1 98.38 99 SER A N 1
ATOM 763 C CA . SER A 1 99 ? 7.93 -16.828 3.625 1 98.38 99 SER A CA 1
ATOM 764 C C . SER A 1 99 ? 8.633 -18.109 3.178 1 98.38 99 SER A C 1
ATOM 766 O O . SER A 1 99 ? 9.82 -18.297 3.443 1 98.38 99 SER A O 1
ATOM 768 N N . LYS A 1 100 ? 7.891 -19 2.596 1 98.81 100 LYS A N 1
ATOM 769 C CA . LYS A 1 100 ? 8.461 -20.125 1.859 1 98.81 100 LYS A CA 1
ATOM 770 C C . LYS A 1 100 ? 8.477 -19.859 0.358 1 98.81 100 LYS A C 1
ATOM 772 O O . LYS A 1 100 ? 7.695 -19.031 -0.135 1 98.81 100 LYS A O 1
ATOM 777 N N . VAL A 1 101 ? 9.406 -20.516 -0.334 1 98.81 101 VAL A N 1
ATOM 778 C CA . VAL A 1 101 ? 9.648 -20.172 -1.733 1 98.81 101 VAL A CA 1
ATOM 779 C C . VAL A 1 101 ? 9.609 -21.438 -2.586 1 98.81 101 VAL A C 1
ATOM 781 O O . VAL A 1 101 ? 10.289 -22.422 -2.275 1 98.81 101 VAL A O 1
ATOM 784 N N . LEU A 1 102 ? 8.773 -21.453 -3.615 1 98.81 102 LEU A N 1
ATOM 785 C CA . LEU A 1 102 ? 8.773 -22.469 -4.656 1 98.81 102 LEU A CA 1
ATOM 786 C C . LEU A 1 102 ? 9.125 -21.875 -6.012 1 98.81 102 LEU A C 1
ATOM 788 O O . LEU A 1 102 ? 8.547 -20.859 -6.406 1 98.81 102 LEU A O 1
ATOM 792 N N . PHE A 1 103 ? 10.047 -22.484 -6.734 1 98.69 103 PHE A N 1
ATOM 793 C CA . PHE A 1 103 ? 10.305 -22.031 -8.094 1 98.69 103 PHE A CA 1
ATOM 794 C C . PHE A 1 103 ? 9.445 -22.797 -9.094 1 98.69 103 PHE A C 1
ATOM 796 O O . PHE A 1 103 ? 9.445 -24.031 -9.109 1 98.69 103 PHE A O 1
ATOM 803 N N . GLN A 1 104 ? 8.766 -22.016 -9.867 1 98.75 104 GLN A N 1
ATOM 804 C CA . GLN A 1 104 ? 8.023 -22.688 -10.938 1 98.75 104 GLN A CA 1
ATOM 805 C C . GLN A 1 104 ? 8.938 -22.984 -12.125 1 98.75 104 GLN A C 1
ATOM 807 O O . GLN A 1 104 ? 9.547 -22.078 -12.695 1 98.75 104 GLN A O 1
ATOM 812 N N . ILE A 1 105 ? 8.977 -24.188 -12.492 1 98.69 105 ILE A N 1
ATOM 813 C CA . ILE A 1 105 ? 9.812 -24.594 -13.617 1 98.69 105 ILE A CA 1
ATOM 814 C C . ILE A 1 105 ? 8.938 -25.062 -14.773 1 98.69 105 ILE A C 1
ATOM 816 O O . ILE A 1 105 ? 7.887 -25.672 -14.555 1 98.69 105 ILE A O 1
ATOM 820 N N . MET A 1 106 ? 9.422 -24.734 -16.016 1 96.81 106 MET A N 1
ATOM 821 C CA . MET A 1 106 ? 8.5 -24.984 -17.125 1 96.81 106 MET A CA 1
ATOM 822 C C . MET A 1 106 ? 9.258 -25.172 -18.438 1 96.81 106 MET A C 1
ATOM 824 O O . MET A 1 106 ? 10.453 -24.875 -18.5 1 96.81 106 MET A O 1
ATOM 828 N N . HIS A 1 107 ? 8.625 -25.766 -19.344 1 95.75 107 HIS A N 1
ATOM 829 C CA . HIS A 1 107 ? 8.922 -25.812 -20.781 1 95.75 107 HIS A CA 1
ATOM 830 C C . HIS A 1 107 ? 7.742 -25.297 -21.594 1 95.75 107 HIS A C 1
ATOM 832 O O . HIS A 1 107 ? 6.609 -25.75 -21.422 1 95.75 107 HIS A O 1
ATOM 838 N N . ALA A 1 108 ? 8.016 -24.438 -22.516 1 91.69 108 ALA A N 1
ATOM 839 C CA . ALA A 1 108 ? 6.938 -23.688 -23.172 1 91.69 108 ALA A CA 1
ATOM 840 C C . ALA A 1 108 ? 6.25 -24.547 -24.234 1 91.69 108 ALA A C 1
ATOM 842 O O . ALA A 1 108 ? 5.152 -24.219 -24.688 1 91.69 108 ALA A O 1
ATOM 843 N N . GLY A 1 109 ? 6.914 -25.641 -24.656 1 90.5 109 GLY A N 1
ATOM 844 C CA . GLY A 1 109 ? 6.332 -26.438 -25.719 1 90.5 109 GLY A CA 1
ATOM 845 C C . GLY A 1 109 ? 6.086 -25.641 -26.984 1 90.5 109 GLY A C 1
ATOM 846 O O . GLY A 1 109 ? 6.988 -24.969 -27.484 1 90.5 109 GLY A O 1
ATOM 847 N N . THR A 1 110 ? 4.859 -25.656 -27.484 1 84.75 110 THR A N 1
ATOM 848 C CA . THR A 1 110 ? 4.527 -24.984 -28.734 1 84.75 110 THR A CA 1
ATOM 849 C C . THR A 1 110 ? 4.426 -23.469 -28.516 1 84.75 110 THR A C 1
ATOM 851 O O . THR A 1 110 ? 4.402 -22.703 -29.469 1 84.75 110 THR A O 1
ATOM 854 N N . ALA A 1 111 ? 4.379 -23.047 -27.25 1 78.75 111 ALA A N 1
ATOM 855 C CA . ALA A 1 111 ? 4.262 -21.625 -26.922 1 78.75 111 ALA A CA 1
ATOM 856 C C . ALA A 1 111 ? 5.637 -20.984 -26.781 1 78.75 111 ALA A C 1
ATOM 858 O O . ALA A 1 111 ? 5.746 -19.828 -26.359 1 78.75 111 ALA A O 1
ATOM 859 N N . ALA A 1 112 ? 6.617 -21.656 -27.141 1 74.25 112 ALA A N 1
ATOM 860 C CA . ALA A 1 112 ? 7.973 -21.125 -27.062 1 74.25 112 ALA A CA 1
ATOM 861 C C . ALA A 1 112 ? 8.156 -19.969 -28.047 1 74.25 112 ALA A C 1
ATOM 863 O O . ALA A 1 112 ? 7.406 -19.828 -29.016 1 74.25 112 ALA A O 1
ATOM 864 N N . ASN A 1 113 ? 8.984 -19.062 -27.656 1 71.06 113 ASN A N 1
ATOM 865 C CA . ASN A 1 113 ? 9.289 -17.891 -28.469 1 71.06 113 ASN A CA 1
ATOM 866 C C . ASN A 1 113 ? 10.297 -18.219 -29.562 1 71.06 113 ASN A C 1
ATOM 868 O O . ASN A 1 113 ? 11.406 -18.688 -29.281 1 71.06 113 ASN A O 1
ATOM 872 N N . PRO A 1 114 ? 9.906 -17.922 -30.734 1 68.5 114 PRO A N 1
ATOM 873 C CA . PRO A 1 114 ? 10.797 -18.219 -31.859 1 68.5 114 PRO A CA 1
ATOM 874 C C . PRO A 1 114 ? 12.133 -17.484 -31.766 1 68.5 114 PRO A C 1
ATOM 876 O O . PRO A 1 114 ? 13.156 -17.984 -32.25 1 68.5 114 PRO A O 1
ATOM 879 N N . GLU A 1 115 ? 12.047 -16.297 -31.156 1 69 115 GLU A N 1
ATOM 880 C CA . GLU A 1 115 ? 13.258 -15.5 -31.078 1 69 115 GLU A CA 1
ATOM 881 C C . GLU A 1 115 ? 14.297 -16.141 -30.172 1 69 115 GLU A C 1
ATOM 883 O O . GLU A 1 115 ? 15.5 -15.922 -30.328 1 69 115 GLU A O 1
ATOM 888 N N . THR A 1 116 ? 13.836 -16.953 -29.328 1 67.06 116 THR A N 1
ATOM 889 C CA . THR A 1 116 ? 14.742 -17.531 -28.344 1 67.06 116 THR A CA 1
ATOM 890 C C . THR A 1 116 ? 15.125 -18.969 -28.734 1 67.06 116 THR A C 1
ATOM 892 O O . THR A 1 116 ? 16.078 -19.531 -28.172 1 67.06 116 THR A O 1
ATOM 895 N N . MET A 1 117 ? 14.461 -19.547 -29.688 1 66.81 117 MET A N 1
ATOM 896 C CA . MET A 1 117 ? 14.609 -20.953 -30 1 66.81 117 MET A CA 1
ATOM 897 C C . MET A 1 117 ? 15.742 -21.172 -31 1 66.81 117 MET A C 1
ATOM 899 O O . MET A 1 117 ? 16.125 -22.312 -31.266 1 66.81 117 MET A O 1
ATOM 903 N N . CYS A 1 118 ? 16.406 -20.188 -31.25 1 58.97 118 CYS A N 1
ATOM 904 C CA . CYS A 1 118 ? 17.531 -20.297 -32.188 1 58.97 118 CYS A CA 1
ATOM 905 C C . CYS A 1 118 ? 17.219 -21.312 -33.281 1 58.97 118 CYS A C 1
ATOM 907 O O . CYS A 1 118 ? 18.047 -22.188 -33.562 1 58.97 118 CYS A O 1
ATOM 909 N N . GLY A 1 119 ? 16.047 -21.375 -33.781 1 64.75 119 GLY A N 1
ATOM 910 C CA . GLY A 1 119 ? 15.727 -22.219 -34.938 1 64.75 119 GLY A CA 1
ATOM 911 C C . GLY A 1 119 ? 15.211 -23.578 -34.531 1 64.75 119 GLY A C 1
ATOM 912 O O . GLY A 1 119 ? 14.852 -24.391 -35.406 1 64.75 119 GLY A O 1
ATOM 913 N N . SER A 1 120 ? 15.164 -23.906 -33.344 1 68.69 120 SER A N 1
ATOM 914 C CA . SER A 1 120 ? 14.633 -25.188 -32.906 1 68.69 120 SER A CA 1
ATOM 915 C C . SER A 1 120 ? 13.125 -25.281 -33.125 1 68.69 120 SER A C 1
ATOM 917 O O . SER A 1 120 ? 12.438 -24.25 -33.094 1 68.69 120 SER A O 1
ATOM 919 N N . PRO A 1 121 ? 12.75 -26.516 -33.438 1 76.12 121 PRO A N 1
ATOM 920 C CA . PRO A 1 121 ? 11.305 -26.672 -33.594 1 76.12 121 PRO A CA 1
ATOM 921 C C . PRO A 1 121 ? 10.531 -26.5 -32.312 1 76.12 121 PRO A C 1
ATOM 923 O O . PRO A 1 121 ? 11.125 -26.562 -31.219 1 76.12 121 PRO A O 1
ATOM 926 N N . PHE A 1 122 ? 9.242 -26.266 -32.469 1 80.44 122 PHE A N 1
ATOM 927 C CA . PHE A 1 122 ? 8.336 -26.25 -31.328 1 80.44 122 PHE A CA 1
ATOM 928 C C . PHE A 1 122 ? 7.957 -27.656 -30.922 1 80.44 122 PHE A C 1
ATOM 930 O O . PHE A 1 122 ? 7.25 -28.359 -31.641 1 80.44 122 PHE A O 1
ATOM 937 N N . PHE A 1 123 ? 8.469 -28.016 -29.875 1 87.25 123 PHE A N 1
ATOM 938 C CA . PHE A 1 123 ? 8.211 -29.375 -29.406 1 87.25 123 PHE A CA 1
ATOM 939 C C . PHE A 1 123 ? 6.816 -29.469 -28.781 1 87.25 123 PHE A C 1
ATOM 941 O O . PHE A 1 123 ? 6.367 -28.547 -28.109 1 87.25 123 PHE A O 1
ATOM 948 N N . ALA A 1 124 ? 6.176 -30.562 -29.109 1 91.19 124 ALA A N 1
ATOM 949 C CA . ALA A 1 124 ? 4.828 -30.844 -28.625 1 91.19 124 ALA A CA 1
ATOM 950 C C . ALA A 1 124 ? 4.605 -32.344 -28.438 1 91.19 124 ALA A C 1
ATOM 952 O O . ALA A 1 124 ? 5.398 -33.156 -28.906 1 91.19 124 ALA A O 1
ATOM 953 N N . PRO A 1 125 ? 3.592 -32.719 -27.625 1 94.38 125 PRO A N 1
ATOM 954 C CA . PRO A 1 125 ? 3.264 -34.156 -27.562 1 94.38 125 PRO A CA 1
ATOM 955 C C . PRO A 1 125 ? 2.85 -34.688 -28.922 1 94.38 125 PRO A C 1
ATOM 957 O O . PRO A 1 125 ? 3.17 -35.844 -29.25 1 94.38 125 PRO A O 1
ATOM 960 N N . SER A 1 126 ? 2.115 -33.875 -29.609 1 91.69 126 SER A N 1
ATOM 961 C CA . SER A 1 126 ? 1.666 -34.219 -30.953 1 91.69 126 SER A CA 1
ATOM 962 C C . SER A 1 126 ? 1.821 -33.062 -31.906 1 91.69 126 SER A C 1
ATOM 964 O O . SER A 1 126 ? 1.778 -31.891 -31.484 1 91.69 126 SER A O 1
ATOM 966 N N . ALA A 1 127 ? 2.059 -33.375 -33.156 1 87.25 127 ALA A N 1
ATOM 967 C CA . ALA A 1 127 ? 2.178 -32.312 -34.156 1 87.25 127 ALA A CA 1
ATOM 968 C C . ALA A 1 127 ? 0.802 -31.844 -34.625 1 87.25 127 ALA A C 1
ATOM 970 O O . ALA A 1 127 ? 0.319 -32.25 -35.688 1 87.25 127 ALA A O 1
ATOM 971 N N . ILE A 1 128 ? 0.263 -31 -33.844 1 79.44 128 ILE A N 1
ATOM 972 C CA . ILE A 1 128 ? -1.099 -30.609 -34.188 1 79.44 128 ILE A CA 1
ATOM 973 C C . ILE A 1 128 ? -1.069 -29.344 -35.062 1 79.44 128 ILE A C 1
ATOM 975 O O . ILE A 1 128 ? -2.096 -28.938 -35.594 1 79.44 128 ILE A O 1
ATOM 979 N N . SER A 1 129 ? -0.034 -28.625 -35.062 1 74.69 129 SER A N 1
ATOM 980 C CA . SER A 1 129 ? 0.137 -27.484 -35.938 1 74.69 129 SER A CA 1
ATOM 981 C C . SER A 1 129 ? 1.354 -27.656 -36.844 1 74.69 129 SER A C 1
ATOM 983 O O . SER A 1 129 ? 2.207 -28.516 -36.594 1 74.69 129 SER A O 1
ATOM 985 N N . LYS A 1 130 ? 1.43 -26.922 -37.938 1 72.56 130 LYS A N 1
ATOM 986 C CA . LYS A 1 130 ? 2.443 -27.047 -39 1 72.56 130 LYS A CA 1
ATOM 987 C C . LYS A 1 130 ? 3.844 -26.828 -38.438 1 72.56 130 LYS A C 1
ATOM 989 O O . LYS A 1 130 ? 4.809 -27.453 -38.875 1 72.56 130 LYS A O 1
ATOM 994 N N . ASN A 1 131 ? 3.877 -26.062 -37.406 1 76.62 131 ASN A N 1
ATOM 995 C CA . ASN A 1 131 ? 5.207 -25.703 -36.938 1 76.62 131 ASN A CA 1
ATOM 996 C C . ASN A 1 131 ? 5.582 -26.5 -35.688 1 76.62 131 ASN A C 1
ATOM 998 O O . ASN A 1 131 ? 6.652 -26.297 -35.094 1 76.62 131 ASN A O 1
ATOM 1002 N N . SER A 1 132 ? 4.785 -27.469 -35.281 1 84.62 132 SER A N 1
ATOM 1003 C CA . SER A 1 132 ? 5.07 -28.25 -34.094 1 84.62 132 SER A CA 1
ATOM 1004 C C . SER A 1 132 ? 5.598 -29.641 -34.438 1 84.62 132 SER A C 1
ATOM 1006 O O . SER A 1 132 ? 5.207 -30.219 -35.469 1 84.62 132 SER A O 1
ATOM 1008 N N . VAL A 1 133 ? 6.535 -30.062 -33.719 1 88.38 133 VAL A N 1
ATOM 1009 C CA . VAL A 1 133 ? 7.125 -31.391 -33.875 1 88.38 133 VAL A CA 1
ATOM 1010 C C . VAL A 1 133 ? 6.809 -32.25 -32.688 1 88.38 133 VAL A C 1
ATOM 1012 O O . VAL A 1 133 ? 7.012 -31.844 -31.531 1 88.38 133 VAL A O 1
ATOM 1015 N N . ALA A 1 134 ? 6.332 -33.438 -32.969 1 94.25 134 ALA A N 1
ATOM 1016 C CA . ALA A 1 134 ? 6.047 -34.375 -31.875 1 94.25 134 ALA A CA 1
ATOM 1017 C C . ALA A 1 134 ? 7.34 -34.875 -31.25 1 94.25 134 ALA A C 1
ATOM 1019 O O . ALA A 1 134 ? 8.266 -35.281 -31.953 1 94.25 134 ALA A O 1
ATOM 1020 N N . LEU A 1 135 ? 7.379 -34.938 -30 1 95.81 135 LEU A N 1
ATOM 1021 C CA . LEU A 1 135 ? 8.531 -35.438 -29.266 1 95.81 135 LEU A CA 1
ATOM 1022 C C . LEU A 1 135 ? 8.664 -36.938 -29.438 1 95.81 135 LEU A C 1
ATOM 1024 O O . LEU A 1 135 ? 7.664 -37.656 -29.406 1 95.81 135 LEU A O 1
ATOM 1028 N N . THR A 1 136 ? 9.922 -37.312 -29.578 1 95.56 136 THR A N 1
ATOM 1029 C CA . THR A 1 136 ? 10.195 -38.75 -29.5 1 95.56 136 THR A CA 1
ATOM 1030 C C . THR A 1 136 ? 10.25 -39.219 -28.047 1 95.56 136 THR A C 1
ATOM 1032 O O . THR A 1 136 ? 10.312 -38.406 -27.125 1 95.56 136 THR A O 1
ATOM 1035 N N . LYS A 1 137 ? 10.18 -40.562 -27.906 1 96.69 137 LYS A N 1
ATOM 1036 C CA . LYS A 1 137 ? 10.289 -41.094 -26.547 1 96.69 137 LYS A CA 1
ATOM 1037 C C . LYS A 1 137 ? 11.609 -40.688 -25.906 1 96.69 137 LYS A C 1
ATOM 1039 O O . LYS A 1 137 ? 11.656 -40.375 -24.719 1 96.69 137 LYS A O 1
ATOM 1044 N N . ALA A 1 138 ? 12.633 -40.781 -26.688 1 96.94 138 ALA A N 1
ATOM 1045 C CA . ALA A 1 138 ? 13.945 -40.375 -26.172 1 96.94 138 ALA A CA 1
ATOM 1046 C C . ALA A 1 138 ? 13.945 -38.906 -25.766 1 96.94 138 ALA A C 1
ATOM 1048 O O . ALA A 1 138 ? 14.547 -38.562 -24.75 1 96.94 138 ALA A O 1
ATOM 1049 N N . GLN A 1 139 ? 13.328 -38.094 -26.531 1 95.56 139 GLN A N 1
ATOM 1050 C CA . GLN A 1 139 ? 13.25 -36.656 -26.219 1 95.56 139 GLN A CA 1
ATOM 1051 C C . GLN A 1 139 ? 12.406 -36.406 -24.969 1 95.56 139 GLN A C 1
ATOM 1053 O O . GLN A 1 139 ? 12.695 -35.5 -24.172 1 95.56 139 GLN A O 1
ATOM 1058 N N . ILE A 1 140 ? 11.375 -37.156 -24.766 1 98 140 ILE A N 1
ATOM 1059 C CA . ILE A 1 140 ? 10.562 -37.094 -23.547 1 98 140 ILE A CA 1
ATOM 1060 C C . ILE A 1 140 ? 11.422 -37.438 -22.328 1 98 140 ILE A C 1
ATOM 1062 O O . ILE A 1 140 ? 11.367 -36.75 -21.312 1 98 140 ILE A O 1
ATOM 1066 N N . GLU A 1 141 ? 12.195 -38.469 -22.5 1 97.75 141 GLU A N 1
ATOM 1067 C CA . GLU A 1 141 ? 13.109 -38.812 -21.422 1 97.75 141 GLU A CA 1
ATOM 1068 C C . GLU A 1 141 ? 14.078 -37.688 -21.094 1 97.75 141 GLU A C 1
ATOM 1070 O O . GLU A 1 141 ? 14.375 -37.438 -19.938 1 97.75 141 GLU A O 1
ATOM 1075 N N . ASP A 1 142 ? 14.594 -37.062 -22.125 1 97.31 142 ASP A N 1
ATOM 1076 C CA . ASP A 1 142 ? 15.484 -35.906 -21.938 1 97.31 142 ASP A CA 1
ATOM 1077 C C . ASP A 1 142 ? 14.789 -34.812 -21.172 1 97.31 142 ASP A C 1
ATOM 1079 O O . ASP A 1 142 ? 15.391 -34.188 -20.297 1 97.31 142 ASP A O 1
ATOM 1083 N N . ILE A 1 143 ? 13.578 -34.531 -21.5 1 97.5 143 ILE A N 1
ATOM 1084 C CA . ILE A 1 143 ? 12.797 -33.469 -20.859 1 97.5 143 ILE A CA 1
ATOM 1085 C C . ILE A 1 143 ? 12.602 -33.812 -19.375 1 97.5 143 ILE A C 1
ATOM 1087 O O . ILE A 1 143 ? 12.734 -32.938 -18.516 1 97.5 143 ILE A O 1
ATOM 1091 N N . ILE A 1 144 ? 12.32 -35.062 -19.094 1 98.56 144 ILE A N 1
ATOM 1092 C CA . ILE A 1 144 ? 12.164 -35.531 -17.719 1 98.56 144 ILE A CA 1
ATOM 1093 C C . ILE A 1 144 ? 13.438 -35.25 -16.938 1 98.56 144 ILE A C 1
ATOM 1095 O O . ILE A 1 144 ? 13.391 -34.719 -15.82 1 98.56 144 ILE A O 1
ATOM 1099 N N . HIS A 1 145 ? 14.539 -35.531 -17.531 1 98.44 145 HIS A N 1
ATOM 1100 C CA . HIS A 1 145 ? 15.828 -35.281 -16.891 1 98.44 145 HIS A CA 1
ATOM 1101 C C . HIS A 1 145 ? 16.062 -33.781 -16.672 1 98.44 145 HIS A C 1
ATOM 1103 O O . HIS A 1 145 ? 16.625 -33.375 -15.656 1 98.44 145 HIS A O 1
ATOM 1109 N N . LEU A 1 146 ? 15.695 -33 -17.625 1 98.38 146 LEU A N 1
ATOM 1110 C CA . LEU A 1 146 ? 15.891 -31.578 -17.531 1 98.38 146 LEU A CA 1
ATOM 1111 C C . LEU A 1 146 ? 15.07 -30.984 -16.391 1 98.38 146 LEU A C 1
ATOM 1113 O O . LEU A 1 146 ? 15.539 -30.109 -15.672 1 98.38 146 LEU A O 1
ATOM 1117 N N . PHE A 1 147 ? 13.859 -31.438 -16.203 1 98.81 147 PHE A N 1
ATOM 1118 C CA . PHE A 1 147 ? 13.039 -31 -15.07 1 98.81 147 PHE A CA 1
ATOM 1119 C C . PHE A 1 147 ? 13.695 -31.375 -13.75 1 98.81 147 PHE A C 1
ATOM 1121 O O . PHE A 1 147 ? 13.742 -30.562 -12.82 1 98.81 147 PHE A O 1
ATOM 1128 N N . ARG A 1 148 ? 14.164 -32.625 -13.672 1 98.75 148 ARG A N 1
ATOM 1129 C CA . ARG A 1 148 ? 14.867 -33.031 -12.461 1 98.75 148 ARG A CA 1
ATOM 1130 C C . ARG A 1 148 ? 16.078 -32.156 -12.195 1 98.75 148 ARG A C 1
ATOM 1132 O O . ARG A 1 148 ? 16.281 -31.703 -11.07 1 98.75 148 ARG A O 1
ATOM 1139 N N . SER A 1 149 ? 16.844 -31.938 -13.195 1 98.75 149 SER A N 1
ATOM 1140 C CA . SER A 1 149 ? 18.047 -31.109 -13.062 1 98.75 149 SER A CA 1
ATOM 1141 C C . SER A 1 149 ? 17.688 -29.703 -12.594 1 98.75 149 SER A C 1
ATOM 1143 O O . SER A 1 149 ? 18.391 -29.125 -11.766 1 98.75 149 SER A O 1
ATOM 1145 N N . SER A 1 150 ? 16.656 -29.172 -13.148 1 98.81 150 SER A N 1
ATOM 1146 C CA . SER A 1 150 ? 16.188 -27.844 -12.75 1 98.81 150 SER A CA 1
ATOM 1147 C C . SER A 1 150 ? 15.766 -27.828 -11.289 1 98.81 150 SER A C 1
ATOM 1149 O O . SER A 1 150 ? 16.078 -26.875 -10.562 1 98.81 150 SER A O 1
ATOM 1151 N N . ALA A 1 151 ? 15.094 -28.828 -10.859 1 98.88 151 ALA A N 1
ATOM 1152 C CA . ALA A 1 151 ? 14.695 -28.938 -9.461 1 98.88 151 ALA A CA 1
ATOM 1153 C C . ALA A 1 151 ? 15.914 -29 -8.547 1 98.88 151 ALA A C 1
ATOM 1155 O O . ALA A 1 151 ? 15.922 -28.391 -7.469 1 98.88 151 ALA A O 1
ATOM 1156 N N . GLU A 1 152 ? 16.906 -29.719 -8.953 1 98.88 152 GLU A N 1
ATOM 1157 C CA . GLU A 1 152 ? 18.141 -29.797 -8.18 1 98.88 152 GLU A CA 1
ATOM 1158 C C . GLU A 1 152 ? 18.797 -28.422 -8.055 1 98.88 152 GLU A C 1
ATOM 1160 O O . GLU A 1 152 ? 19.344 -28.094 -6.996 1 98.88 152 GLU A O 1
ATOM 1165 N N . LEU A 1 153 ? 18.766 -27.672 -9.125 1 98.81 153 LEU A N 1
ATOM 1166 C CA . LEU A 1 153 ? 19.312 -26.328 -9.086 1 98.81 153 LEU A CA 1
ATOM 1167 C C . LEU A 1 153 ? 18.516 -25.438 -8.141 1 98.81 153 LEU A C 1
ATOM 1169 O O . LEU A 1 153 ? 19.078 -24.609 -7.43 1 98.81 153 LEU A O 1
ATOM 1173 N N . ALA A 1 154 ? 17.203 -25.594 -8.195 1 98.81 154 ALA A N 1
ATOM 1174 C CA . ALA A 1 154 ? 16.359 -24.859 -7.266 1 98.81 154 ALA A CA 1
ATOM 1175 C C . ALA A 1 154 ? 16.703 -25.188 -5.82 1 98.81 154 ALA A C 1
ATOM 1177 O O . ALA A 1 154 ? 16.781 -24.281 -4.973 1 98.81 154 ALA A O 1
ATOM 1178 N N . TYR A 1 155 ? 16.922 -26.438 -5.562 1 98.81 155 TYR A N 1
ATOM 1179 C CA . TYR A 1 155 ? 17.328 -26.891 -4.234 1 98.81 155 TYR A CA 1
ATOM 1180 C C . TYR A 1 155 ? 18.656 -26.25 -3.832 1 98.81 155 TYR A C 1
ATOM 1182 O O . TYR A 1 155 ? 18.797 -25.766 -2.705 1 98.81 155 TYR A O 1
ATOM 1190 N N . LYS A 1 156 ? 19.562 -26.219 -4.73 1 98.56 156 LYS A N 1
ATOM 1191 C CA . LYS A 1 156 ? 20.875 -25.625 -4.473 1 98.56 156 LYS A CA 1
ATOM 1192 C C . LYS A 1 156 ? 20.766 -24.141 -4.184 1 98.56 156 LYS A C 1
ATOM 1194 O O . LYS A 1 156 ? 21.547 -23.594 -3.398 1 98.56 156 LYS A O 1
ATOM 1199 N N . ALA A 1 157 ? 19.797 -23.531 -4.812 1 98.38 157 ALA A N 1
ATOM 1200 C CA . ALA A 1 157 ? 19.578 -22.094 -4.594 1 98.38 157 ALA A CA 1
ATOM 1201 C C . ALA A 1 157 ? 19.031 -21.828 -3.193 1 98.38 157 ALA A C 1
ATOM 1203 O O . ALA A 1 157 ? 19.047 -20.703 -2.715 1 98.38 157 ALA A O 1
ATOM 1204 N N . GLY A 1 158 ? 18.453 -22.875 -2.547 1 98.56 158 GLY A N 1
ATOM 1205 C CA . GLY A 1 158 ? 17.891 -22.734 -1.213 1 98.56 158 GLY A CA 1
ATOM 1206 C C . GLY A 1 158 ? 16.375 -22.688 -1.207 1 98.56 158 GLY A C 1
ATOM 1207 O O . GLY A 1 158 ? 15.773 -22.359 -0.185 1 98.56 158 GLY A O 1
ATOM 1208 N N . ALA A 1 159 ? 15.734 -22.953 -2.332 1 98.69 159 ALA A N 1
ATOM 1209 C CA . ALA A 1 159 ? 14.273 -22.953 -2.385 1 98.69 159 ALA A CA 1
ATOM 1210 C C . ALA A 1 159 ? 13.695 -24.062 -1.519 1 98.69 159 ALA A C 1
ATOM 1212 O O . ALA A 1 159 ? 14.375 -25.062 -1.235 1 98.69 159 ALA A O 1
ATOM 1213 N N . ASP A 1 160 ? 12.461 -23.859 -1.073 1 98.81 160 ASP A N 1
ATOM 1214 C CA . ASP A 1 160 ? 11.781 -24.875 -0.268 1 98.81 160 ASP A CA 1
ATOM 1215 C C . ASP A 1 160 ? 11.164 -25.953 -1.151 1 98.81 160 ASP A C 1
ATOM 1217 O O . ASP A 1 160 ? 10.797 -27.031 -0.663 1 98.81 160 ASP A O 1
ATOM 1221 N N . GLY A 1 161 ? 11.07 -25.688 -2.441 1 98.75 161 GLY A N 1
ATOM 1222 C CA . GLY A 1 161 ? 10.5 -26.656 -3.373 1 98.75 161 GLY A CA 1
ATOM 1223 C C . GLY A 1 161 ? 10.398 -26.125 -4.789 1 98.75 161 GLY A C 1
ATOM 1224 O O . GLY A 1 161 ? 11 -25.094 -5.121 1 98.75 161 GLY A O 1
ATOM 1225 N N . VAL A 1 162 ? 9.648 -26.875 -5.625 1 98.88 162 VAL A N 1
ATOM 1226 C CA . VAL A 1 162 ? 9.375 -26.484 -7.004 1 98.88 162 VAL A CA 1
ATOM 1227 C C . VAL A 1 162 ? 7.887 -26.641 -7.305 1 98.88 162 VAL A C 1
ATOM 1229 O O . VAL A 1 162 ? 7.176 -27.359 -6.586 1 98.88 162 VAL A O 1
ATOM 1232 N N . GLN A 1 163 ? 7.492 -25.891 -8.273 1 98.94 163 GLN A N 1
ATOM 1233 C CA . GLN A 1 163 ? 6.172 -26.047 -8.875 1 98.94 163 GLN A CA 1
ATOM 1234 C C . GLN A 1 163 ? 6.277 -26.406 -10.352 1 98.94 163 GLN A C 1
ATOM 1236 O O . GLN A 1 163 ? 6.898 -25.688 -11.133 1 98.94 163 GLN A O 1
ATOM 1241 N N . LEU A 1 164 ? 5.754 -27.578 -10.734 1 98.88 164 LEU A N 1
ATOM 1242 C CA . LEU A 1 164 ? 5.668 -27.938 -12.148 1 98.88 164 LEU A CA 1
ATOM 1243 C C . LEU A 1 164 ? 4.555 -27.156 -12.844 1 98.88 164 LEU A C 1
ATOM 1245 O O . LEU A 1 164 ? 3.412 -27.156 -12.383 1 98.88 164 LEU A O 1
ATOM 1249 N N . HIS A 1 165 ? 4.938 -26.469 -13.891 1 98.31 165 HIS A N 1
ATOM 1250 C CA . HIS A 1 165 ? 3.932 -25.719 -14.641 1 98.31 165 HIS A CA 1
ATOM 1251 C C . HIS A 1 165 ? 3.205 -26.625 -15.633 1 98.31 165 HIS A C 1
ATOM 1253 O O . HIS A 1 165 ? 3.645 -26.766 -16.781 1 98.31 165 HIS A O 1
ATOM 1259 N N . CYS A 1 166 ? 2.09 -27.094 -15.258 1 98 166 CYS A N 1
ATOM 1260 C CA . CYS A 1 166 ? 1.261 -27.969 -16.062 1 98 166 CYS A CA 1
ATOM 1261 C C . CYS A 1 166 ? -0.019 -27.266 -16.5 1 98 166 CYS A C 1
ATOM 1263 O O . CYS A 1 166 ? -1.083 -27.891 -16.562 1 98 166 CYS A O 1
ATOM 1265 N N . ALA A 1 167 ? 0.097 -26 -16.703 1 95.94 167 ALA A N 1
ATOM 1266 C CA . ALA A 1 167 ? -1.088 -25.219 -17.031 1 95.94 167 ALA A CA 1
ATOM 1267 C C . ALA A 1 167 ? -0.826 -24.312 -18.25 1 95.94 167 ALA A C 1
ATOM 1269 O O . ALA A 1 167 ? 0.302 -24.25 -18.734 1 95.94 167 ALA A O 1
ATOM 1270 N N . HIS A 1 168 ? -1.889 -23.781 -18.797 1 91.81 168 HIS A N 1
ATOM 1271 C CA . HIS A 1 168 ? -1.902 -22.625 -19.688 1 91.81 168 HIS A CA 1
ATOM 1272 C C . HIS A 1 168 ? -1.395 -22.984 -21.078 1 91.81 168 HIS A C 1
ATOM 1274 O O . HIS A 1 168 ? -0.876 -22.141 -21.797 1 91.81 168 HIS A O 1
ATOM 1280 N N . GLY A 1 169 ? -1.369 -24.219 -21.375 1 91.31 169 GLY A N 1
ATOM 1281 C CA . GLY A 1 169 ? -1.034 -24.641 -22.719 1 91.31 169 GLY A CA 1
ATOM 1282 C C . GLY A 1 169 ? 0.46 -24.75 -22.953 1 91.31 169 GLY A C 1
ATOM 1283 O O . GLY A 1 169 ? 0.912 -24.828 -24.109 1 91.31 169 GLY A O 1
ATOM 1284 N N . TYR A 1 170 ? 1.198 -24.75 -21.938 1 93.44 170 TYR A N 1
ATOM 1285 C CA . TYR A 1 170 ? 2.617 -25.062 -22.062 1 93.44 170 TYR A CA 1
ATOM 1286 C C . TYR A 1 170 ? 2.842 -26.562 -22.172 1 93.44 170 TYR A C 1
ATOM 1288 O O . TYR A 1 170 ? 1.885 -27.344 -22.219 1 93.44 170 TYR A O 1
ATOM 1296 N N . LEU A 1 171 ? 4.09 -26.953 -22.219 1 95.06 171 LEU A N 1
ATOM 1297 C CA . LEU A 1 171 ? 4.387 -28.297 -22.688 1 95.06 171 LEU A CA 1
ATOM 1298 C C . LEU A 1 171 ? 3.662 -29.344 -21.828 1 95.06 171 LEU A C 1
ATOM 1300 O O . LEU A 1 171 ? 2.975 -30.219 -22.359 1 95.06 171 LEU A O 1
ATOM 1304 N N . LEU A 1 172 ? 3.84 -29.281 -20.484 1 98.06 172 LEU A N 1
ATOM 1305 C CA . LEU A 1 172 ? 3.23 -30.297 -19.641 1 98.06 172 LEU A CA 1
ATOM 1306 C C . LEU A 1 172 ? 1.709 -30.188 -19.672 1 98.06 172 LEU A C 1
ATOM 1308 O O . LEU A 1 172 ? 1.012 -31.203 -19.578 1 98.06 172 LEU A O 1
ATOM 1312 N N . SER A 1 173 ? 1.192 -29 -19.812 1 96.69 173 SER A N 1
ATOM 1313 C CA . SER A 1 173 ? -0.238 -28.812 -20.031 1 96.69 173 SER A CA 1
ATOM 1314 C C . SER A 1 173 ? -0.691 -29.469 -21.328 1 96.69 173 SER A C 1
ATOM 1316 O O . SER A 1 173 ? -1.768 -30.062 -21.391 1 96.69 173 SER A O 1
ATOM 1318 N N . GLN A 1 174 ? 0.097 -29.359 -22.359 1 95.31 174 GLN A N 1
ATOM 1319 C CA . GLN A 1 174 ? -0.207 -29.969 -23.641 1 95.31 174 GLN A CA 1
ATOM 1320 C C . GLN A 1 174 ? -0.266 -31.484 -23.547 1 95.31 174 GLN A C 1
ATOM 1322 O O . GLN A 1 174 ? -1.122 -32.125 -24.156 1 95.31 174 GLN A O 1
ATOM 1327 N N . PHE A 1 175 ? 0.635 -32.031 -22.781 1 97.88 175 PHE A N 1
ATOM 1328 C CA . PHE A 1 175 ? 0.607 -33.5 -22.578 1 97.88 175 PHE A CA 1
ATOM 1329 C C . PHE A 1 175 ? -0.673 -33.906 -21.875 1 97.88 175 PHE A C 1
ATOM 1331 O O . PHE A 1 175 ? -1.261 -34.938 -22.203 1 97.88 175 PHE A O 1
ATOM 1338 N N . LEU A 1 176 ? -1.142 -33.156 -20.953 1 98.12 176 LEU A N 1
ATOM 1339 C CA . LEU A 1 176 ? -2.293 -33.5 -20.125 1 98.12 176 LEU A CA 1
ATOM 1340 C C . LEU A 1 176 ? -3.594 -33.312 -20.906 1 98.12 176 LEU A C 1
ATOM 1342 O O . LEU A 1 176 ? -4.617 -33.906 -20.562 1 98.12 176 LEU A O 1
ATOM 1346 N N . SER A 1 177 ? -3.639 -32.5 -21.891 1 96.38 177 SER A N 1
ATOM 1347 C CA . SER A 1 177 ? -4.836 -32.094 -22.625 1 96.38 177 SER A CA 1
ATOM 1348 C C . SER A 1 177 ? -5.125 -33.062 -23.781 1 96.38 177 SER A C 1
ATOM 1350 O O . SER A 1 177 ? -4.289 -33.25 -24.656 1 96.38 177 SER A O 1
ATOM 1352 N N . PRO A 1 178 ? -6.336 -33.594 -23.812 1 95.44 178 PRO A N 1
ATOM 1353 C CA . PRO A 1 178 ? -6.668 -34.438 -24.953 1 95.44 178 PRO A CA 1
ATOM 1354 C C . PRO A 1 178 ? -6.699 -33.688 -26.281 1 95.44 178 PRO A C 1
ATOM 1356 O O . PRO A 1 178 ? -6.582 -34.312 -27.344 1 95.44 178 PRO A O 1
ATOM 1359 N N . TYR A 1 179 ? -6.859 -32.438 -26.203 1 91.62 179 TYR A N 1
ATOM 1360 C CA . TYR A 1 179 ? -6.844 -31.625 -27.406 1 91.62 179 TYR A CA 1
ATOM 1361 C C . TYR A 1 179 ? -5.449 -31.594 -28.016 1 91.62 179 TYR A C 1
ATOM 1363 O O . TYR A 1 179 ? -5.285 -31.781 -29.234 1 91.62 179 TYR A O 1
ATOM 1371 N N . TYR A 1 180 ? -4.434 -31.469 -27.234 1 92.69 180 TYR A N 1
ATOM 1372 C CA . TYR A 1 180 ? -3.068 -31.266 -27.719 1 92.69 180 TYR A CA 1
ATOM 1373 C C . TYR A 1 180 ? -2.344 -32.594 -27.859 1 92.69 180 TYR A C 1
ATOM 1375 O O . TYR A 1 180 ? -1.443 -32.75 -28.688 1 92.69 180 TYR A O 1
ATOM 1383 N N . ASN A 1 181 ? -2.666 -33.562 -27.016 1 96.88 181 ASN A N 1
ATOM 1384 C CA . ASN A 1 181 ? -1.989 -34.844 -26.984 1 96.88 181 ASN A CA 1
ATOM 1385 C C . ASN A 1 181 ? -2.812 -35.938 -27.672 1 96.88 181 ASN A C 1
ATOM 1387 O O . ASN A 1 181 ? -3.682 -36.562 -27.047 1 96.88 181 ASN A O 1
ATOM 1391 N N . ARG A 1 182 ? -2.365 -36.219 -28.844 1 94.88 182 ARG A N 1
ATOM 1392 C CA . ARG A 1 182 ? -3.053 -37.219 -29.656 1 94.88 182 ARG A CA 1
ATOM 1393 C C . ARG A 1 182 ? -2.16 -38.406 -29.906 1 94.88 182 ARG A C 1
ATOM 1395 O O . ARG A 1 182 ? -2.309 -39.094 -30.922 1 94.88 182 ARG A O 1
ATOM 1402 N N . ARG A 1 183 ?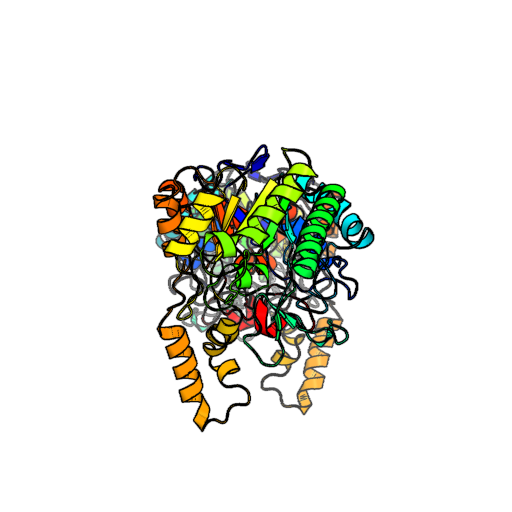 -1.24 -38.562 -29.062 1 96.81 183 ARG A N 1
ATOM 1403 C CA . ARG A 1 183 ? -0.332 -39.688 -29.172 1 96.81 183 ARG A CA 1
ATOM 1404 C C . ARG A 1 183 ? -1.078 -41 -28.969 1 96.81 183 ARG A C 1
ATOM 1406 O O . ARG A 1 183 ? -2.141 -41.031 -28.344 1 96.81 183 ARG A O 1
ATOM 1413 N N . THR A 1 184 ? -0.435 -42.062 -29.469 1 95.5 184 THR A N 1
ATOM 1414 C CA . THR A 1 184 ? -1.039 -43.375 -29.328 1 95.5 184 THR A CA 1
ATOM 1415 C C . THR A 1 184 ? -0.124 -44.312 -28.547 1 95.5 184 THR A C 1
ATOM 1417 O O . THR A 1 184 ? -0.442 -45.5 -28.359 1 95.5 184 THR A O 1
ATOM 1420 N N . ASP A 1 185 ? 0.958 -43.781 -28.125 1 96.88 185 ASP A N 1
ATOM 1421 C CA . ASP A 1 185 ? 1.896 -44.562 -27.344 1 96.88 185 ASP A CA 1
ATOM 1422 C C . ASP A 1 185 ? 1.641 -44.406 -25.844 1 96.88 185 ASP A C 1
ATOM 1424 O O . ASP A 1 185 ? 0.54 -44.031 -25.438 1 96.88 185 ASP A O 1
ATOM 1428 N N . GLU A 1 186 ? 2.633 -44.719 -25.016 1 97.88 186 GLU A N 1
ATOM 1429 C CA . GLU A 1 186 ? 2.449 -44.781 -23.562 1 97.88 186 GLU A CA 1
ATOM 1430 C C . GLU A 1 186 ? 2.379 -43.375 -22.969 1 97.88 186 GLU A C 1
ATOM 1432 O O . GLU A 1 186 ? 2.109 -43.219 -21.781 1 97.88 186 GLU A O 1
ATOM 1437 N N . TYR A 1 187 ? 2.529 -42.375 -23.781 1 98.25 187 TYR A N 1
ATOM 1438 C CA . TYR A 1 187 ? 2.49 -41 -23.281 1 98.25 187 TYR A CA 1
ATOM 1439 C C . TYR A 1 187 ? 1.256 -40.281 -23.797 1 98.25 187 TYR A C 1
ATOM 1441 O O . TYR A 1 187 ? 1.15 -39.062 -23.656 1 98.25 187 TYR A O 1
ATOM 1449 N N . GLY A 1 188 ? 0.268 -40.969 -24.438 1 96.75 188 GLY A N 1
ATOM 1450 C CA . GLY A 1 188 ? -0.971 -40.375 -24.891 1 96.75 188 GLY A CA 1
ATOM 1451 C C . GLY A 1 188 ? -2.115 -41.344 -24.984 1 96.75 188 GLY A C 1
ATOM 1452 O O . GLY A 1 188 ? -1.949 -42.531 -24.672 1 96.75 188 GLY A O 1
ATOM 1453 N N . GLY A 1 189 ? -3.275 -40.812 -25.406 1 95 189 GLY A N 1
ATOM 1454 C CA . GLY A 1 189 ? -4.477 -41.625 -25.484 1 95 189 GLY A CA 1
ATOM 1455 C C . GLY A 1 189 ? -5.352 -41.531 -24.25 1 95 189 GLY A C 1
ATOM 1456 O O . GLY A 1 189 ? -6.148 -40.594 -24.125 1 95 189 GLY A O 1
ATOM 1457 N N . ASP A 1 190 ? -5.113 -42.406 -23.297 1 95.69 190 ASP A N 1
ATOM 1458 C CA . ASP A 1 190 ? -5.941 -42.344 -22.109 1 95.69 190 ASP A CA 1
ATOM 1459 C C . ASP A 1 190 ? -5.32 -41.438 -21.047 1 95.69 190 ASP A C 1
ATOM 1461 O O . ASP A 1 190 ? -4.195 -40.969 -21.219 1 95.69 190 ASP A O 1
ATOM 1465 N N . ARG A 1 191 ? -6.012 -41.156 -19.984 1 97.56 191 ARG A N 1
ATOM 1466 C CA . ARG A 1 191 ? -5.621 -40.188 -18.969 1 97.56 191 ARG A CA 1
ATOM 1467 C C . ARG A 1 191 ? -4.324 -40.625 -18.281 1 97.56 191 ARG A C 1
ATOM 1469 O O . ARG A 1 191 ? -3.479 -39.781 -17.984 1 97.56 191 ARG A O 1
ATOM 1476 N N . ASP A 1 192 ? -4.195 -41.875 -18.016 1 98.31 192 ASP A N 1
ATOM 1477 C CA . ASP A 1 192 ? -2.992 -42.344 -17.344 1 98.31 192 ASP A CA 1
ATOM 1478 C C . ASP A 1 192 ? -1.754 -42.125 -18.203 1 98.31 192 ASP A C 1
ATOM 1480 O O . ASP A 1 192 ? -0.715 -41.688 -17.703 1 98.31 192 ASP A O 1
ATOM 1484 N N . ASN A 1 193 ? -1.893 -42.438 -19.5 1 98.38 193 ASN A N 1
ATOM 1485 C CA . ASN A 1 193 ? -0.777 -42.25 -20.422 1 98.38 193 ASN A CA 1
ATOM 1486 C C . ASN A 1 193 ? -0.452 -40.781 -20.594 1 98.38 193 ASN A C 1
ATOM 1488 O O . ASN A 1 193 ? 0.719 -40.375 -20.656 1 98.38 193 ASN A O 1
ATOM 1492 N N . ARG A 1 194 ? -1.417 -39.906 -20.625 1 98.5 194 ARG A N 1
ATOM 1493 C CA . ARG A 1 194 ? -1.201 -38.469 -20.75 1 98.5 194 ARG A CA 1
ATOM 1494 C C . ARG A 1 194 ? -0.512 -37.906 -19.516 1 98.5 194 ARG A C 1
ATOM 1496 O O . ARG A 1 194 ? 0.263 -36.969 -19.609 1 98.5 194 ARG A O 1
ATOM 1503 N N . LEU A 1 195 ? -0.766 -38.5 -18.375 1 98.69 195 LEU A N 1
ATOM 1504 C CA . LEU A 1 195 ? -0.224 -38.031 -17.109 1 98.69 195 LEU A CA 1
ATOM 1505 C C . LEU A 1 195 ? 1.194 -38.562 -16.891 1 98.69 195 LEU A C 1
ATOM 1507 O O . LEU A 1 195 ? 1.926 -38.062 -16.047 1 98.69 195 LEU A O 1
ATOM 1511 N N . ARG A 1 196 ? 1.584 -39.562 -17.609 1 98.75 196 ARG A N 1
ATOM 1512 C CA . ARG A 1 196 ? 2.777 -40.344 -17.328 1 98.75 196 ARG A CA 1
ATOM 1513 C C . ARG A 1 196 ? 4.016 -39.469 -17.25 1 98.75 196 ARG A C 1
ATOM 1515 O O . ARG A 1 196 ? 4.832 -39.625 -16.328 1 98.75 196 ARG A O 1
ATOM 1522 N N . ILE A 1 197 ? 4.176 -38.531 -18.188 1 98.81 197 ILE A N 1
ATOM 1523 C CA . ILE A 1 197 ? 5.379 -37.688 -18.188 1 98.81 197 ILE A CA 1
ATOM 1524 C C . ILE A 1 197 ? 5.469 -36.906 -16.891 1 98.81 197 ILE A C 1
ATOM 1526 O O . ILE A 1 197 ? 6.547 -36.781 -16.312 1 98.81 197 ILE A O 1
ATOM 1530 N N . VAL A 1 198 ? 4.387 -36.344 -16.406 1 98.88 198 VAL A N 1
ATOM 1531 C CA . VAL A 1 198 ? 4.359 -35.562 -15.172 1 98.88 198 VAL A CA 1
ATOM 1532 C C . VAL A 1 198 ? 4.68 -36.469 -13.984 1 98.88 198 VAL A C 1
ATOM 1534 O O . VAL A 1 198 ? 5.484 -36.094 -13.117 1 98.88 198 VAL A O 1
ATOM 1537 N N . ALA A 1 199 ? 4.082 -37.656 -13.984 1 98.81 199 ALA A N 1
ATOM 1538 C CA . ALA A 1 199 ? 4.332 -38.594 -12.906 1 98.81 199 ALA A CA 1
ATOM 1539 C C . ALA A 1 199 ? 5.805 -39 -12.867 1 98.81 199 ALA A C 1
ATOM 1541 O O . ALA A 1 199 ? 6.398 -39.125 -11.789 1 98.81 199 ALA A O 1
ATOM 1542 N N . GLU A 1 200 ? 6.344 -39.281 -14.031 1 98.88 200 GLU A N 1
ATOM 1543 C CA . GLU A 1 200 ? 7.746 -39.656 -14.109 1 98.88 200 GLU A CA 1
ATOM 1544 C C . GLU A 1 200 ? 8.664 -38.531 -13.656 1 98.88 200 GLU A C 1
ATOM 1546 O O . GLU A 1 200 ? 9.656 -38.781 -12.969 1 98.88 200 GLU A O 1
ATOM 1551 N N . ILE A 1 201 ? 8.336 -37.281 -14.016 1 98.88 201 ILE A N 1
ATOM 1552 C CA . ILE A 1 201 ? 9.102 -36.125 -13.555 1 98.88 201 ILE A CA 1
ATOM 1553 C C . ILE A 1 201 ? 9.07 -36.031 -12.031 1 98.88 201 ILE A C 1
ATOM 1555 O O . ILE A 1 201 ? 10.109 -35.875 -11.391 1 98.88 201 ILE A O 1
ATOM 1559 N N . ILE A 1 202 ? 7.941 -36.188 -11.461 1 98.88 202 ILE A N 1
ATOM 1560 C CA . ILE A 1 202 ? 7.754 -36.125 -10.016 1 98.88 202 ILE A CA 1
ATOM 1561 C C . ILE A 1 202 ? 8.562 -37.219 -9.336 1 98.88 202 ILE A C 1
ATOM 1563 O O . ILE A 1 202 ? 9.242 -36.969 -8.336 1 98.88 202 ILE A O 1
ATOM 1567 N N . GLN A 1 203 ? 8.492 -38.406 -9.891 1 98.56 203 GLN A N 1
ATOM 1568 C CA . GLN A 1 203 ? 9.234 -39.531 -9.336 1 98.56 203 GLN A CA 1
ATOM 1569 C C . GLN A 1 203 ? 10.734 -39.25 -9.336 1 98.56 203 GLN A C 1
ATOM 1571 O O . GLN A 1 203 ? 11.422 -39.5 -8.344 1 98.56 203 GLN A O 1
ATOM 1576 N N . GLU A 1 204 ? 11.195 -38.75 -10.453 1 98.62 204 GLU A N 1
ATOM 1577 C CA . GLU A 1 204 ? 12.617 -38.438 -10.555 1 98.62 204 GLU A CA 1
ATOM 1578 C C . GLU A 1 204 ? 13.031 -37.375 -9.523 1 98.62 204 GLU A C 1
ATOM 1580 O O . GLU A 1 204 ? 14.094 -37.5 -8.906 1 98.62 204 GLU A O 1
ATOM 1585 N N . ILE A 1 205 ? 12.234 -36.375 -9.32 1 98.81 205 ILE A N 1
ATOM 1586 C CA . ILE A 1 205 ? 12.539 -35.312 -8.367 1 98.81 205 ILE A CA 1
ATOM 1587 C C . ILE A 1 205 ? 12.531 -35.875 -6.949 1 98.81 205 ILE A C 1
ATOM 1589 O O . ILE A 1 205 ? 13.438 -35.594 -6.16 1 98.81 205 ILE A O 1
ATOM 1593 N N . ARG A 1 206 ? 11.57 -36.688 -6.648 1 98.56 206 ARG A N 1
ATOM 1594 C CA . ARG A 1 206 ? 11.445 -37.281 -5.316 1 98.56 206 ARG A CA 1
ATOM 1595 C C . ARG A 1 206 ? 12.633 -38.188 -5 1 98.56 206 ARG A C 1
ATOM 1597 O O . ARG A 1 206 ? 13.07 -38.25 -3.85 1 98.56 206 ARG A O 1
ATOM 1604 N N . GLN A 1 207 ? 13.164 -38.781 -5.977 1 98.12 207 GLN A N 1
ATOM 1605 C CA . GLN A 1 207 ? 14.297 -39.688 -5.789 1 98.12 207 GLN A CA 1
ATOM 1606 C C . GLN A 1 207 ? 15.602 -38.906 -5.641 1 98.12 207 GLN A C 1
ATOM 1608 O O . GLN A 1 207 ? 16.516 -39.344 -4.941 1 98.12 207 GLN A O 1
ATOM 1613 N N . SER A 1 208 ? 15.609 -37.812 -6.246 1 98.31 208 SER A N 1
ATOM 1614 C CA . SER A 1 208 ? 16.859 -37.062 -6.34 1 98.31 208 SER A CA 1
ATOM 1615 C C . SER A 1 208 ? 17.031 -36.094 -5.176 1 98.31 208 SER A C 1
ATOM 1617 O O . SER A 1 208 ? 18.156 -35.688 -4.848 1 98.31 208 SER A O 1
ATOM 1619 N N . LEU A 1 209 ? 15.961 -35.688 -4.539 1 98.62 209 LEU A N 1
ATOM 1620 C CA . LEU A 1 209 ? 16.016 -34.594 -3.555 1 98.62 209 LEU A CA 1
ATOM 1621 C C . LEU A 1 209 ? 15.43 -35.062 -2.223 1 98.62 209 LEU A C 1
ATOM 1623 O O . LEU A 1 209 ? 14.719 -36.062 -2.16 1 98.62 209 LEU A O 1
ATOM 1627 N N . PRO A 1 210 ? 15.758 -34.344 -1.128 1 98.12 210 PRO A N 1
ATOM 1628 C CA . PRO A 1 210 ? 15.258 -34.719 0.194 1 98.12 210 PRO A CA 1
ATOM 1629 C C . PRO A 1 210 ? 13.734 -34.719 0.267 1 98.12 210 PRO A C 1
ATOM 1631 O O . PRO A 1 210 ? 13.078 -33.969 -0.449 1 98.12 210 PRO A O 1
ATOM 1634 N N . SER A 1 211 ? 13.211 -35.469 1.169 1 96.5 211 SER A N 1
ATOM 1635 C CA . SER A 1 211 ? 11.766 -35.688 1.294 1 96.5 211 SER A CA 1
ATOM 1636 C C . SER A 1 211 ? 11.055 -34.406 1.711 1 96.5 211 SER A C 1
ATOM 1638 O O . SER A 1 211 ? 9.844 -34.281 1.492 1 96.5 211 SER A O 1
ATOM 1640 N N . ASP A 1 212 ? 11.758 -33.531 2.312 1 97.31 212 ASP A N 1
ATOM 1641 C CA . ASP A 1 212 ? 11.109 -32.312 2.783 1 97.31 212 ASP A CA 1
ATOM 1642 C C . ASP A 1 212 ? 11.078 -31.25 1.688 1 97.31 212 ASP A C 1
ATOM 1644 O O . ASP A 1 212 ? 10.484 -30.188 1.862 1 97.31 212 ASP A O 1
ATOM 1648 N N . PHE A 1 213 ? 11.758 -31.547 0.548 1 98.62 213 PHE A N 1
ATOM 1649 C CA . PHE A 1 213 ? 11.648 -30.656 -0.601 1 98.62 213 PHE A CA 1
ATOM 1650 C C . PHE A 1 213 ? 10.25 -30.719 -1.193 1 98.62 213 PHE A C 1
ATOM 1652 O O . PHE A 1 213 ? 9.773 -31.781 -1.585 1 98.62 213 PHE A O 1
ATOM 1659 N N . ILE A 1 214 ? 9.594 -29.609 -1.247 1 98.81 214 ILE A N 1
ATOM 1660 C CA . ILE A 1 214 ? 8.203 -29.562 -1.674 1 98.81 214 ILE A CA 1
ATOM 1661 C C . ILE A 1 214 ? 8.117 -29.797 -3.18 1 98.81 214 ILE A C 1
ATOM 1663 O O . ILE A 1 214 ? 8.867 -29.203 -3.953 1 98.81 214 ILE A O 1
ATOM 1667 N N . VAL A 1 215 ? 7.273 -30.672 -3.6 1 98.88 215 VAL A N 1
ATOM 1668 C CA . VAL A 1 215 ? 6.898 -30.828 -5 1 98.88 215 VAL A CA 1
ATOM 1669 C C . VAL A 1 215 ? 5.445 -30.406 -5.199 1 98.88 215 VAL A C 1
ATOM 1671 O O . VAL A 1 215 ? 4.531 -31.031 -4.648 1 98.88 215 VAL A O 1
ATOM 1674 N N . SER A 1 216 ? 5.266 -29.297 -5.918 1 98.81 216 SER A N 1
ATOM 1675 C CA . SER A 1 216 ? 3.93 -28.781 -6.199 1 98.81 216 SER A CA 1
ATOM 1676 C C . SER A 1 216 ? 3.656 -28.734 -7.699 1 98.81 216 SER A C 1
ATOM 1678 O O . SER A 1 216 ? 4.555 -28.984 -8.508 1 98.81 216 SER A O 1
ATOM 1680 N N . MET A 1 217 ? 2.387 -28.547 -8.023 1 98.69 217 MET A N 1
ATOM 1681 C CA . MET A 1 217 ? 1.954 -28.578 -9.422 1 98.69 217 MET A CA 1
ATOM 1682 C C . MET A 1 217 ? 0.869 -27.547 -9.672 1 98.69 217 MET A C 1
ATOM 1684 O O . MET A 1 217 ? -0.131 -27.484 -8.953 1 98.69 217 MET A O 1
ATOM 1688 N N . LYS A 1 218 ? 1.156 -26.656 -10.602 1 98.69 218 LYS A N 1
ATOM 1689 C CA . LYS A 1 218 ? 0.077 -25.844 -11.156 1 98.69 218 LYS A CA 1
ATOM 1690 C C . LYS A 1 218 ? -0.557 -26.516 -12.367 1 98.69 218 LYS A C 1
ATOM 1692 O O . LYS A 1 218 ? 0.146 -26.922 -13.297 1 98.69 218 LYS A O 1
ATOM 1697 N N . MET A 1 219 ? -1.863 -26.625 -12.406 1 98 219 MET A N 1
ATOM 1698 C CA . MET A 1 219 ? -2.51 -27.281 -13.531 1 98 219 MET A CA 1
ATOM 1699 C C . MET A 1 219 ? -3.838 -26.609 -13.867 1 98 219 MET A C 1
ATOM 1701 O O . MET A 1 219 ? -4.398 -25.891 -13.047 1 98 219 MET A O 1
ATOM 1705 N N . ASN A 1 220 ? -4.293 -26.828 -15.055 1 96.81 220 ASN A N 1
ATOM 1706 C CA . ASN A 1 220 ? -5.621 -26.359 -15.438 1 96.81 220 ASN A CA 1
ATOM 1707 C C . ASN A 1 220 ? -6.719 -27.188 -14.781 1 96.81 220 ASN A C 1
ATOM 1709 O O . ASN A 1 220 ? -6.652 -28.422 -14.758 1 96.81 220 ASN A O 1
ATOM 1713 N N . GLY A 1 221 ? -7.633 -26.469 -14.188 1 97.19 221 GLY A N 1
ATOM 1714 C CA . GLY A 1 221 ? -8.883 -27.141 -13.859 1 97.19 221 GLY A CA 1
ATOM 1715 C C . GLY A 1 221 ? -9.773 -27.359 -15.062 1 97.19 221 GLY A C 1
ATOM 1716 O O . GLY A 1 221 ? -10.578 -28.297 -15.078 1 97.19 221 GLY A O 1
ATOM 1717 N N . ASP A 1 222 ? -9.586 -26.453 -15.953 1 92.62 222 ASP A N 1
ATOM 1718 C CA . ASP A 1 222 ? -10.281 -26.453 -17.234 1 92.62 222 ASP A CA 1
ATOM 1719 C C . ASP A 1 222 ? -9.453 -25.75 -18.312 1 92.62 222 ASP A C 1
ATOM 1721 O O . ASP A 1 222 ? -8.898 -24.688 -18.062 1 92.62 222 ASP A O 1
ATOM 1725 N N . ASP A 1 223 ? -9.398 -26.438 -19.469 1 91.25 223 ASP A N 1
ATOM 1726 C CA . ASP A 1 223 ? -8.688 -25.781 -20.562 1 91.25 223 ASP A CA 1
ATOM 1727 C C . ASP A 1 223 ? -9.547 -24.688 -21.188 1 91.25 223 ASP A C 1
ATOM 1729 O O . ASP A 1 223 ? -9.023 -23.812 -21.891 1 91.25 223 ASP A O 1
ATOM 1733 N N . TYR A 1 224 ? -10.797 -24.766 -21.031 1 82.5 224 TYR A N 1
ATOM 1734 C CA . TYR A 1 224 ? -11.789 -23.844 -21.578 1 82.5 224 TYR A CA 1
ATOM 1735 C C . TYR A 1 224 ? -11.758 -23.859 -23.109 1 82.5 224 TYR A C 1
ATOM 1737 O O . TYR A 1 224 ? -11.938 -22.828 -23.75 1 82.5 224 TYR A O 1
ATOM 1745 N N . ILE A 1 225 ? -11.398 -24.953 -23.672 1 81.62 225 ILE A N 1
ATOM 1746 C CA . ILE A 1 225 ? -11.484 -25.172 -25.109 1 81.62 225 ILE A CA 1
ATOM 1747 C C . ILE A 1 225 ? -12.18 -26.516 -25.391 1 81.62 225 ILE A C 1
ATOM 1749 O O . ILE A 1 225 ? -12.055 -27.453 -24.594 1 81.62 225 ILE A O 1
ATOM 1753 N N . ASP A 1 226 ? -12.859 -26.516 -26.5 1 83.25 226 ASP A N 1
ATOM 1754 C CA . ASP A 1 226 ? -13.547 -27.75 -26.875 1 83.25 226 ASP A CA 1
ATOM 1755 C C . ASP A 1 226 ? -12.555 -28.891 -27.094 1 83.25 226 ASP A C 1
ATOM 1757 O O . ASP A 1 226 ? -11.562 -28.734 -27.797 1 83.25 226 ASP A O 1
ATOM 1761 N N . GLY A 1 227 ? -12.797 -29.969 -26.375 1 89.38 227 GLY A N 1
ATOM 1762 C CA . GLY A 1 227 ? -11.938 -31.141 -26.516 1 89.38 227 GLY A CA 1
ATOM 1763 C C . GLY A 1 227 ? -10.719 -31.094 -25.625 1 89.38 227 GLY A C 1
ATOM 1764 O O . GLY A 1 227 ? -9.859 -31.984 -25.688 1 89.38 227 GLY A O 1
ATOM 1765 N N . GLY A 1 228 ? -10.672 -30.078 -24.828 1 93.44 228 GLY A N 1
ATOM 1766 C CA . GLY A 1 228 ? -9.547 -29.953 -23.922 1 93.44 228 GLY A CA 1
ATOM 1767 C C . GLY A 1 228 ? -9.766 -30.641 -22.578 1 93.44 228 GLY A C 1
ATOM 1768 O O . GLY A 1 228 ? -10.688 -31.438 -22.438 1 93.44 228 GLY A O 1
ATOM 1769 N N . LEU A 1 229 ? -8.836 -30.375 -21.688 1 95.69 229 LEU A N 1
ATOM 1770 C CA . LEU A 1 229 ? -8.891 -30.906 -20.328 1 95.69 229 LEU A CA 1
ATOM 1771 C C . LEU A 1 229 ? -10.094 -30.359 -19.578 1 95.69 229 LEU A C 1
ATOM 1773 O O . LEU A 1 229 ? -10.352 -29.156 -19.609 1 95.69 229 LEU A O 1
ATOM 1777 N N . THR A 1 230 ? -10.914 -31.188 -18.953 1 95.44 230 THR A N 1
ATOM 1778 C CA . THR A 1 230 ? -12.102 -30.812 -18.188 1 95.44 230 THR A CA 1
ATOM 1779 C C . THR A 1 230 ? -11.828 -30.938 -16.688 1 95.44 230 THR A C 1
ATOM 1781 O O . THR A 1 230 ? -10.828 -31.516 -16.281 1 95.44 230 THR A O 1
ATOM 1784 N N . PRO A 1 231 ? -12.734 -30.391 -15.898 1 97.06 231 PRO A N 1
ATOM 1785 C CA . PRO A 1 231 ? -12.578 -30.531 -14.445 1 97.06 231 PRO A CA 1
ATOM 1786 C C . PRO A 1 231 ? -12.539 -32 -14 1 97.06 231 PRO A C 1
ATOM 1788 O O . PRO A 1 231 ? -11.859 -32.312 -13.023 1 97.06 231 PRO A O 1
ATOM 1791 N N . LYS A 1 232 ? -13.211 -32.844 -14.688 1 97.44 232 LYS A N 1
ATOM 1792 C CA . LYS A 1 232 ? -13.18 -34.25 -14.367 1 97.44 232 LYS A CA 1
ATOM 1793 C C . LYS A 1 232 ? -11.805 -34.875 -14.641 1 97.44 232 LYS A C 1
ATOM 1795 O O . LYS A 1 232 ? -11.32 -35.688 -13.875 1 97.44 232 LYS A O 1
ATOM 1800 N N . ASP A 1 233 ? -11.219 -34.469 -15.773 1 97.69 233 ASP A N 1
ATOM 1801 C CA . ASP A 1 233 ? -9.852 -34.875 -16.062 1 97.69 233 ASP A CA 1
ATOM 1802 C C . ASP A 1 233 ? -8.891 -34.406 -14.969 1 97.69 233 ASP A C 1
ATOM 1804 O O . ASP A 1 233 ? -8.078 -35.188 -14.477 1 97.69 233 ASP A O 1
ATOM 1808 N N . ALA A 1 234 ? -9.047 -33.156 -14.641 1 98.5 234 ALA A N 1
ATOM 1809 C CA . ALA A 1 234 ? -8.188 -32.562 -13.617 1 98.5 234 ALA A CA 1
ATOM 1810 C C . ALA A 1 234 ? -8.312 -33.312 -12.297 1 98.5 234 ALA A C 1
ATOM 1812 O O . ALA A 1 234 ? -7.309 -33.625 -11.648 1 98.5 234 ALA A O 1
ATOM 1813 N N . SER A 1 235 ? -9.523 -33.594 -11.938 1 98.69 235 SER A N 1
ATOM 1814 C CA . SER A 1 235 ? -9.781 -34.344 -10.703 1 98.69 235 SER A CA 1
ATOM 1815 C C . SER A 1 235 ? -9.109 -35.719 -10.727 1 98.69 235 SER A C 1
ATOM 1817 O O . SER A 1 235 ? -8.531 -36.156 -9.727 1 98.69 235 SER A O 1
ATOM 1819 N N . TYR A 1 236 ? -9.219 -36.344 -11.836 1 98.62 236 TYR A N 1
ATOM 1820 C CA . TYR A 1 236 ? -8.594 -37.656 -12 1 98.62 236 TYR A CA 1
ATOM 1821 C C . TYR A 1 236 ? -7.078 -37.562 -11.828 1 98.62 236 TYR A C 1
ATOM 1823 O O . TYR A 1 236 ? -6.477 -38.344 -11.117 1 98.62 236 TYR A O 1
ATOM 1831 N N . TYR A 1 237 ? -6.457 -36.594 -12.484 1 98.81 237 TYR A N 1
ATOM 1832 C CA . TYR A 1 237 ? -5.012 -36.438 -12.391 1 98.81 237 TYR A CA 1
ATOM 1833 C C . TYR A 1 237 ? -4.578 -36.156 -10.961 1 98.81 237 TYR A C 1
ATOM 1835 O O . TYR A 1 237 ? -3.59 -36.719 -10.484 1 98.81 237 TYR A O 1
ATOM 1843 N N . VAL A 1 238 ? -5.305 -35.312 -10.258 1 98.81 238 VAL A N 1
ATOM 1844 C CA . VAL A 1 238 ? -5 -34.969 -8.867 1 98.81 238 VAL A CA 1
ATOM 1845 C C . VAL A 1 238 ? -5.086 -36.25 -8.016 1 98.81 238 VAL A C 1
ATOM 1847 O O . VAL A 1 238 ? -4.219 -36.5 -7.176 1 98.81 238 VAL A O 1
ATOM 1850 N N . SER A 1 239 ? -6.129 -37.062 -8.266 1 98.62 239 SER A N 1
ATOM 1851 C CA . SER A 1 239 ? -6.305 -38.312 -7.52 1 98.62 239 SER A CA 1
ATOM 1852 C C . SER A 1 239 ? -5.113 -39.219 -7.707 1 98.62 239 SER A C 1
ATOM 1854 O O . SER A 1 239 ? -4.633 -39.844 -6.742 1 98.62 239 SER A O 1
ATOM 1856 N N . ARG A 1 240 ? -4.621 -39.312 -8.906 1 98.38 240 ARG A N 1
ATOM 1857 C CA . ARG A 1 240 ? -3.531 -40.219 -9.242 1 98.38 240 ARG A CA 1
ATOM 1858 C C . ARG A 1 240 ? -2.219 -39.75 -8.625 1 98.38 240 ARG A C 1
ATOM 1860 O O . ARG A 1 240 ? -1.316 -40.531 -8.383 1 98.38 240 ARG A O 1
ATOM 1867 N N . LEU A 1 241 ? -2.115 -38.438 -8.406 1 98.5 241 LEU A N 1
ATOM 1868 C CA . LEU A 1 241 ? -0.858 -37.875 -7.934 1 98.5 241 LEU A CA 1
ATOM 1869 C C . LEU A 1 241 ? -0.921 -37.594 -6.434 1 98.5 241 LEU A C 1
ATOM 1871 O O . LEU A 1 241 ? 0.014 -37 -5.867 1 98.5 241 LEU A O 1
ATOM 1875 N N . THR A 1 242 ? -2.062 -37.906 -5.832 1 96.81 242 THR A N 1
ATOM 1876 C CA . THR A 1 242 ? -2.203 -37.75 -4.391 1 96.81 242 THR A CA 1
ATOM 1877 C C . THR A 1 242 ? -1.095 -38.469 -3.645 1 96.81 242 THR A C 1
ATOM 1879 O O . THR A 1 242 ? -0.807 -39.625 -3.938 1 96.81 242 THR A O 1
ATOM 1882 N N . GLY A 1 243 ? -0.412 -37.844 -2.711 1 94.94 243 GLY A N 1
ATOM 1883 C CA . GLY A 1 243 ? 0.7 -38.438 -1.973 1 94.94 243 GLY A CA 1
ATOM 1884 C C . GLY A 1 243 ? 2.053 -38.062 -2.557 1 94.94 243 GLY A C 1
ATOM 1885 O O . GLY A 1 243 ? 3.057 -38.031 -1.84 1 94.94 243 GLY A O 1
ATOM 1886 N N . ALA A 1 244 ? 2.086 -37.844 -3.891 1 97.19 244 ALA A N 1
ATOM 1887 C CA . ALA A 1 244 ? 3.346 -37.5 -4.551 1 97.19 244 ALA A CA 1
ATOM 1888 C C . ALA A 1 244 ? 3.51 -36 -4.699 1 97.19 244 ALA A C 1
ATOM 1890 O O . ALA A 1 244 ? 4.629 -35.5 -4.82 1 97.19 244 ALA A O 1
ATOM 1891 N N . VAL A 1 245 ? 2.436 -35.281 -4.734 1 98.69 245 VAL A N 1
ATOM 1892 C CA . VAL A 1 245 ? 2.424 -33.844 -4.855 1 98.69 245 VAL A CA 1
ATOM 1893 C C . VAL A 1 245 ? 1.969 -33.219 -3.535 1 98.69 245 VAL A C 1
ATOM 1895 O O . VAL A 1 245 ? 0.965 -33.625 -2.957 1 98.69 245 VAL A O 1
ATOM 1898 N N . ASP A 1 246 ? 2.689 -32.219 -3.078 1 98.75 246 ASP A N 1
ATOM 1899 C CA . ASP A 1 246 ? 2.432 -31.641 -1.765 1 98.75 246 ASP A CA 1
ATOM 1900 C C . ASP A 1 246 ? 1.384 -30.531 -1.85 1 98.75 246 ASP A C 1
ATOM 1902 O O . ASP A 1 246 ? 0.704 -30.234 -0.865 1 98.75 246 ASP A O 1
ATOM 1906 N N . LEU A 1 247 ? 1.252 -29.906 -3.008 1 98.88 247 LEU A N 1
ATOM 1907 C CA . LEU A 1 247 ? 0.324 -28.797 -3.207 1 98.88 247 LEU A CA 1
ATOM 1908 C C . LEU A 1 247 ? -0.083 -28.688 -4.672 1 98.88 247 LEU A C 1
ATOM 1910 O O . LEU A 1 247 ? 0.774 -28.656 -5.559 1 98.88 247 LEU A O 1
ATOM 1914 N N . PHE A 1 248 ? -1.391 -28.672 -4.926 1 98.88 248 PHE A N 1
ATOM 1915 C CA . PHE A 1 248 ? -1.927 -28.391 -6.254 1 98.88 248 PHE A CA 1
ATOM 1916 C C . PHE A 1 248 ? -2.459 -26.969 -6.336 1 98.88 248 PHE A C 1
ATOM 1918 O O . PHE A 1 248 ? -3.191 -26.516 -5.449 1 98.88 248 PHE A O 1
ATOM 1925 N N . GLU A 1 249 ? -2.031 -26.25 -7.316 1 98.88 249 GLU A N 1
ATOM 1926 C CA . GLU A 1 249 ? -2.643 -24.953 -7.633 1 98.88 249 GLU A CA 1
ATOM 1927 C C . GLU A 1 249 ? -3.486 -25.047 -8.906 1 98.88 249 GLU A C 1
ATOM 1929 O O . GLU A 1 249 ? -2.963 -25.328 -9.984 1 98.88 249 GLU A O 1
ATOM 1934 N N . ILE A 1 250 ? -4.75 -24.734 -8.781 1 98.5 250 ILE A N 1
ATOM 1935 C CA . ILE A 1 250 ? -5.668 -24.844 -9.914 1 98.5 250 ILE A CA 1
ATOM 1936 C C . ILE A 1 250 ? -5.789 -23.5 -10.625 1 98.5 250 ILE A C 1
ATOM 1938 O O . ILE A 1 250 ? -6.117 -22.484 -10 1 98.5 250 ILE A O 1
ATOM 1942 N N . SER A 1 251 ? -5.426 -23.516 -11.82 1 96.25 251 SER A N 1
ATOM 1943 C CA . SER A 1 251 ? -5.641 -22.406 -12.758 1 96.25 251 SER A CA 1
ATOM 1944 C C . SER A 1 251 ? -6.531 -22.844 -13.914 1 96.25 251 SER A C 1
ATOM 1946 O O . SER A 1 251 ? -7.457 -23.641 -13.734 1 96.25 251 SER A O 1
ATOM 1948 N N . GLY A 1 252 ? -6.363 -22.172 -15.055 1 90.88 252 GLY A N 1
ATOM 1949 C CA . GLY A 1 252 ? -7.184 -22.531 -16.203 1 90.88 252 GLY A CA 1
ATOM 1950 C C . GLY A 1 252 ? -6.773 -21.828 -17.469 1 90.88 252 GLY A C 1
ATOM 1951 O O . GLY A 1 252 ? -6.113 -20.781 -17.438 1 90.88 252 GLY A O 1
ATOM 1952 N N . GLY A 1 253 ? -7.094 -22.422 -18.484 1 82.56 253 GLY A N 1
ATOM 1953 C CA . GLY A 1 253 ? -6.945 -21.766 -19.781 1 82.56 253 GLY A CA 1
ATOM 1954 C C . GLY A 1 253 ? -5.789 -22.312 -20.594 1 82.56 253 GLY A C 1
ATOM 1955 O O . GLY A 1 253 ? -4.918 -23 -20.062 1 82.56 253 GLY A O 1
ATOM 1956 N N . ALA A 1 254 ? -5.852 -22.328 -21.891 1 64.31 254 ALA A N 1
ATOM 1957 C CA . ALA A 1 254 ? -4.793 -22.688 -22.828 1 64.31 254 ALA A CA 1
ATOM 1958 C C . ALA A 1 254 ? -4.332 -21.453 -23.609 1 64.31 254 ALA A C 1
ATOM 1960 O O . ALA A 1 254 ? -4.938 -20.391 -23.531 1 64.31 254 ALA A O 1
ATOM 1961 N N . THR A 1 255 ? -2.994 -21.328 -24 1 54.16 255 THR A N 1
ATOM 1962 C CA . THR A 1 255 ? -2.354 -20.203 -24.672 1 54.16 255 THR A CA 1
ATOM 1963 C C . THR A 1 255 ? -3.383 -19.375 -25.438 1 54.16 255 THR A C 1
ATOM 1965 O O . THR A 1 255 ? -3.188 -18.172 -25.641 1 54.16 255 THR A O 1
ATOM 1968 N N . GLY A 1 256 ? -4.102 -19.984 -26.203 1 42.19 256 GLY A N 1
ATOM 1969 C CA . GLY A 1 256 ? -4.957 -19.297 -27.156 1 42.19 256 GLY A CA 1
ATOM 1970 C C . GLY A 1 256 ? -5.949 -18.359 -26.5 1 42.19 256 GLY A C 1
ATOM 1971 O O . GLY A 1 256 ? -6.773 -17.75 -27.188 1 42.19 256 GLY A O 1
ATOM 1972 N N . MET A 1 257 ? -6.238 -18.562 -25.328 1 43.03 257 MET A N 1
ATOM 1973 C CA . MET A 1 257 ? -7.207 -17.656 -24.703 1 43.03 257 MET A CA 1
ATOM 1974 C C . MET A 1 257 ? -6.613 -16.266 -24.516 1 43.03 257 MET A C 1
ATOM 1976 O O . MET A 1 257 ? -7.102 -15.484 -23.688 1 43.03 257 MET A O 1
ATOM 1980 N N . LYS A 1 258 ? -5.371 -16.078 -24.734 1 41.03 258 LYS A N 1
ATOM 1981 C CA . LYS A 1 258 ? -4.691 -14.805 -24.953 1 41.03 258 LYS A CA 1
ATOM 1982 C C . LYS A 1 258 ? -5.652 -13.758 -25.5 1 41.03 258 LYS A C 1
ATOM 1984 O O . LYS A 1 258 ? -5.598 -12.586 -25.109 1 41.03 258 LYS A O 1
ATOM 1989 N N . SER A 1 259 ? -6.156 -14.266 -26.672 1 37.75 259 SER A N 1
ATOM 1990 C CA . SER A 1 259 ? -7.016 -13.383 -27.453 1 37.75 259 SER A CA 1
ATOM 1991 C C . SER A 1 259 ? -8.203 -12.891 -26.625 1 37.75 259 SER A C 1
ATOM 1993 O O . SER A 1 259 ? -8.977 -12.055 -27.094 1 37.75 259 SER A O 1
ATOM 1995 N N . MET A 1 260 ? -8.562 -13.625 -25.719 1 37.09 260 MET A N 1
ATOM 1996 C CA . MET A 1 260 ? -9.859 -13.352 -25.109 1 37.09 260 MET A CA 1
ATOM 1997 C C . MET A 1 260 ? -9.852 -12 -24.391 1 37.09 260 MET A C 1
ATOM 1999 O O . MET A 1 260 ? -10.812 -11.234 -24.484 1 37.09 260 MET A O 1
ATOM 2003 N N . ARG A 1 261 ? -8.953 -11.844 -23.328 1 39.12 261 ARG A N 1
ATOM 2004 C CA . ARG A 1 261 ? -9.117 -10.68 -22.453 1 39.12 261 ARG A CA 1
ATOM 2005 C C . ARG A 1 261 ? -8.664 -9.406 -23.141 1 39.12 261 ARG A C 1
ATOM 2007 O O . ARG A 1 261 ? -9.07 -8.305 -22.766 1 39.12 261 ARG A O 1
ATOM 2014 N N . TYR A 1 262 ? -7.617 -9.5 -23.828 1 39 262 TYR A N 1
ATOM 2015 C CA . TYR A 1 262 ? -7.25 -8.281 -24.547 1 39 262 TYR A CA 1
ATOM 2016 C C . TYR A 1 262 ? -8.43 -7.746 -25.344 1 39 262 TYR A C 1
ATOM 2018 O O . TYR A 1 262 ? -8.555 -6.535 -25.547 1 39 262 TYR A O 1
ATOM 2026 N N . ARG A 1 263 ? -9.148 -8.773 -25.875 1 37.47 263 ARG A N 1
ATOM 2027 C CA . ARG A 1 263 ? -10.188 -8.305 -26.781 1 37.47 263 ARG A CA 1
ATOM 2028 C C . ARG A 1 263 ? -11.266 -7.527 -26.031 1 37.47 263 ARG A C 1
ATOM 2030 O O . ARG A 1 263 ? -12.156 -6.938 -26.656 1 37.47 263 ARG A O 1
ATOM 2037 N N . LEU A 1 264 ? -11.227 -7.613 -24.703 1 39.12 264 LEU A N 1
ATOM 2038 C CA . LEU A 1 264 ? -12.359 -6.906 -24.109 1 39.12 264 LEU A CA 1
ATOM 2039 C C . LEU A 1 264 ? -12.062 -5.422 -23.969 1 39.12 264 LEU A C 1
ATOM 2041 O O . LEU A 1 264 ? -12.961 -4.625 -23.703 1 39.12 264 LEU A O 1
ATOM 2045 N N . GLU A 1 265 ? -10.82 -4.949 -23.688 1 39.94 265 GLU A N 1
ATOM 2046 C CA . GLU A 1 265 ? -10.766 -3.49 -23.688 1 39.94 265 GLU A CA 1
ATOM 2047 C C . GLU A 1 265 ? -10.828 -2.938 -25.109 1 39.94 265 GLU A C 1
ATOM 2049 O O . GLU A 1 265 ? -10 -3.293 -25.953 1 39.94 265 GLU A O 1
ATOM 2054 N N . GLU A 1 266 ? -11.875 -2.229 -25.344 1 43.78 266 GLU A N 1
ATOM 2055 C CA . GLU A 1 266 ? -12.211 -1.569 -26.594 1 43.78 266 GLU A CA 1
ATOM 2056 C C . GLU A 1 266 ? -11.008 -0.845 -27.188 1 43.78 266 GLU A C 1
ATOM 2058 O O . GLU A 1 266 ? -10.773 -0.896 -28.391 1 43.78 266 GLU A O 1
ATOM 2063 N N . LYS A 1 267 ? -10.289 -0.133 -26.453 1 44.22 267 LYS A N 1
ATOM 2064 C CA . LYS A 1 267 ? -9.211 0.699 -27 1 44.22 267 LYS A CA 1
ATOM 2065 C C . LYS A 1 267 ? -8.117 -0.157 -27.625 1 44.22 267 LYS A C 1
ATOM 2067 O O . LYS A 1 267 ? -7.52 0.227 -28.625 1 44.22 267 LYS A O 1
ATOM 2072 N N . TYR A 1 268 ? -7.781 -1.195 -27 1 42.5 268 TYR A N 1
ATOM 2073 C CA . TYR A 1 268 ? -6.77 -2.068 -27.594 1 42.5 268 TYR A CA 1
ATOM 2074 C C . TYR A 1 268 ? -7.387 -2.982 -28.641 1 42.5 268 TYR A C 1
ATOM 2076 O O . TYR A 1 268 ? -6.738 -3.324 -29.641 1 42.5 268 TYR A O 1
ATOM 2084 N N . LEU A 1 269 ? -8.578 -3.385 -28.359 1 44.88 269 LEU A N 1
ATOM 2085 C CA . LEU A 1 269 ? -9.391 -4.109 -29.328 1 44.88 269 LEU A CA 1
ATOM 2086 C C . LEU A 1 269 ? -9.516 -3.328 -30.641 1 44.88 269 LEU A C 1
ATOM 2088 O O . LEU A 1 269 ? -9.531 -3.916 -31.719 1 44.88 269 LEU A O 1
ATOM 2092 N N . LEU A 1 270 ? -9.5 -1.999 -30.281 1 51.31 270 LEU A N 1
ATOM 2093 C CA . LEU A 1 270 ? -9.805 -1.129 -31.406 1 51.31 270 LEU A CA 1
ATOM 2094 C C . LEU A 1 270 ? -8.531 -0.536 -32 1 51.31 270 LEU A C 1
ATOM 2096 O O . LEU A 1 270 ? -8.57 0.103 -33.062 1 51.31 270 LEU A O 1
ATOM 2100 N N . LYS A 1 271 ? -7.5 -0.704 -31.391 1 46.91 271 LYS A N 1
ATOM 2101 C CA . LYS A 1 271 ? -6.277 -0.104 -31.922 1 46.91 271 LYS A CA 1
ATOM 2102 C C . LYS A 1 271 ? -5.816 -0.816 -33.188 1 46.91 271 LYS A C 1
ATOM 2104 O O . LYS A 1 271 ? -5.617 -2.033 -33.188 1 46.91 271 LYS A O 1
ATOM 2109 N N . GLY A 1 272 ? -5.562 -0.096 -34.281 1 45.09 272 GLY A N 1
ATOM 2110 C CA . GLY A 1 272 ? -5.199 -0.546 -35.625 1 45.09 272 GLY A CA 1
ATOM 2111 C C . GLY A 1 272 ? -6.367 -1.122 -36.406 1 45.09 272 GLY A C 1
ATOM 2112 O O . GLY A 1 272 ? -6.227 -1.495 -37.562 1 45.09 272 GLY A O 1
ATOM 2113 N N . ALA A 1 273 ? -7.531 -1.29 -35.719 1 50.44 273 ALA A N 1
ATOM 2114 C CA . ALA A 1 273 ? -8.727 -1.775 -36.438 1 50.44 273 ALA A CA 1
ATOM 2115 C C . ALA A 1 273 ? -9.484 -0.626 -37.094 1 50.44 273 ALA A C 1
ATOM 2117 O O . ALA A 1 273 ? -9.5 0.492 -36.562 1 50.44 273 ALA A O 1
ATOM 2118 N N . LYS A 1 274 ? -9.875 -0.934 -38.219 1 59.53 274 LYS A N 1
ATOM 2119 C CA . LYS A 1 274 ? -10.719 0.059 -38.875 1 59.53 274 LYS A CA 1
ATOM 2120 C C . LYS A 1 274 ? -12.008 0.281 -38.094 1 59.53 274 LYS A C 1
ATOM 2122 O O . LYS A 1 274 ? -12.516 -0.64 -37.469 1 59.53 274 LYS A O 1
ATOM 2127 N N . LYS A 1 275 ? -12.445 1.589 -37.969 1 57.16 275 LYS A N 1
ATOM 2128 C CA . LYS A 1 275 ? -13.625 2.014 -37.219 1 57.16 275 LYS A CA 1
ATOM 2129 C C . LYS A 1 275 ? -14.789 1.044 -37.406 1 57.16 275 LYS A C 1
ATOM 2131 O O . LYS A 1 275 ? -15.539 0.757 -36.469 1 57.16 275 LYS A O 1
ATOM 2136 N N . GLU A 1 276 ? -14.914 0.573 -38.625 1 58.25 276 GLU A N 1
ATOM 2137 C CA . GLU A 1 276 ? -16 -0.331 -39 1 58.25 276 GLU A CA 1
ATOM 2138 C C . GLU A 1 276 ? -15.867 -1.675 -38.281 1 58.25 276 GLU A C 1
ATOM 2140 O O . GLU A 1 276 ? -16.859 -2.395 -38.125 1 58.25 276 GLU A O 1
ATOM 2145 N N . GLU A 1 277 ? -14.672 -1.86 -37.781 1 54.22 277 GLU A N 1
ATOM 2146 C CA . GLU A 1 277 ? -14.391 -3.16 -37.188 1 54.22 277 GLU A CA 1
ATOM 2147 C C . GLU A 1 277 ? -14.469 -3.084 -35.656 1 54.22 277 GLU A C 1
ATOM 2149 O O . GLU A 1 277 ? -14.453 -4.113 -35 1 54.22 277 GLU A O 1
ATOM 2154 N N . HIS A 1 278 ? -14.531 -1.881 -35.281 1 58.12 278 HIS A N 1
ATOM 2155 C CA . HIS A 1 278 ? -14.453 -1.646 -33.844 1 58.12 278 HIS A CA 1
ATOM 2156 C C . HIS A 1 278 ? -15.578 -2.359 -33.094 1 58.12 278 HIS A C 1
ATOM 2158 O O . HIS A 1 278 ? -15.344 -3.043 -32.094 1 58.12 278 HIS A O 1
ATOM 2164 N N . GLN A 1 279 ? -16.734 -2.164 -33.531 1 59 279 GLN A N 1
ATOM 2165 C CA . GLN A 1 279 ? -17.906 -2.77 -32.906 1 59 279 GLN A CA 1
ATOM 2166 C C . GLN A 1 279 ? -17.781 -4.293 -32.875 1 59 279 GLN A C 1
ATOM 2168 O O . GLN A 1 279 ? -18.109 -4.926 -31.875 1 59 279 GLN A O 1
ATOM 2173 N N . ALA A 1 280 ? -17.438 -4.883 -33.969 1 58.88 280 ALA A N 1
ATOM 2174 C CA . ALA A 1 280 ? -17.281 -6.332 -34.031 1 58.88 280 ALA A CA 1
ATOM 2175 C C . ALA A 1 280 ? -16.172 -6.809 -33.094 1 58.88 280 ALA A C 1
ATOM 2177 O O . ALA A 1 280 ? -16.312 -7.852 -32.469 1 58.88 280 ALA A O 1
ATOM 2178 N N . LEU A 1 281 ? -15.164 -6.027 -33 1 54.66 281 LEU A N 1
ATOM 2179 C CA . LEU A 1 281 ? -14.062 -6.348 -32.125 1 54.66 281 LEU A CA 1
ATOM 2180 C C . LEU A 1 281 ? -14.5 -6.219 -30.656 1 54.66 281 LEU A C 1
ATOM 2182 O O . LEU A 1 281 ? -14.156 -7.066 -29.828 1 54.66 281 LEU A O 1
ATOM 2186 N N . ILE A 1 282 ? -15.188 -5.234 -30.438 1 54.34 282 ILE A N 1
ATOM 2187 C CA . ILE A 1 282 ? -15.766 -5.035 -29.109 1 54.34 282 ILE A CA 1
ATOM 2188 C C . ILE A 1 282 ? -16.766 -6.148 -28.812 1 54.34 282 ILE A C 1
ATOM 2190 O O . ILE A 1 282 ? -16.766 -6.719 -27.719 1 54.34 282 ILE A O 1
ATOM 2194 N N . GLU A 1 283 ? -17.594 -6.434 -29.734 1 54.12 283 GLU A N 1
ATOM 2195 C CA . GLU A 1 283 ? -18.578 -7.5 -29.562 1 54.12 283 GLU A CA 1
ATOM 2196 C C . GLU A 1 283 ? -17.891 -8.859 -29.422 1 54.12 283 GLU A C 1
ATOM 2198 O O . GLU A 1 283 ? -18.328 -9.695 -28.625 1 54.12 283 GLU A O 1
ATOM 2203 N N . LYS A 1 284 ? -16.969 -9.117 -30.266 1 48.69 284 LYS A N 1
ATOM 2204 C CA . LYS A 1 284 ? -16.188 -10.344 -30.172 1 48.69 284 LYS A CA 1
ATOM 2205 C C . LYS A 1 284 ? -15.461 -10.422 -28.828 1 48.69 284 LYS A C 1
ATOM 2207 O O . LYS A 1 284 ? -15.414 -11.484 -28.203 1 48.69 284 LYS A O 1
ATOM 2212 N N . ALA A 1 285 ? -14.891 -9.281 -28.484 1 47.38 285 ALA A N 1
ATOM 2213 C CA . ALA A 1 285 ? -14.258 -9.211 -27.156 1 47.38 285 ALA A CA 1
ATOM 2214 C C . ALA A 1 285 ? -15.289 -9.391 -26.047 1 47.38 285 ALA A C 1
ATOM 2216 O O . ALA A 1 285 ? -15.047 -10.117 -25.078 1 47.38 285 ALA A O 1
ATOM 2217 N N . ARG A 1 286 ? -16.375 -8.656 -26.266 1 47.97 286 ARG A N 1
ATOM 2218 C CA . ARG A 1 286 ? -17.5 -8.812 -25.344 1 47.97 286 ARG A CA 1
ATOM 2219 C C . ARG A 1 286 ? -18.031 -10.242 -25.391 1 47.97 286 ARG A C 1
ATOM 2221 O O . ARG A 1 286 ? -18.406 -10.797 -24.344 1 47.97 286 ARG A O 1
ATOM 2228 N N . SER A 1 287 ? -18.312 -10.703 -26.609 1 45.09 287 SER A N 1
ATOM 2229 C CA . SER A 1 287 ? -18.781 -12.078 -26.766 1 45.09 287 SER A CA 1
ATOM 2230 C C . SER A 1 287 ? -17.781 -13.078 -26.203 1 45.09 287 SER A C 1
ATOM 2232 O O . SER A 1 287 ? -18.172 -14.086 -25.609 1 45.09 287 SER A O 1
ATOM 2234 N N . PHE A 1 288 ? -16.547 -12.891 -26.625 1 39.97 288 PHE A N 1
ATOM 2235 C CA . PHE A 1 288 ? -15.531 -13.75 -26.031 1 39.97 288 PHE A CA 1
ATOM 2236 C C . PHE A 1 288 ? -15.477 -13.57 -24.531 1 39.97 288 PHE A C 1
ATOM 2238 O O . PHE A 1 288 ? -15.281 -14.539 -23.781 1 39.97 288 PHE A O 1
ATOM 2245 N N . ALA A 1 289 ? -15.438 -12.234 -24.156 1 40.88 289 ALA A N 1
ATOM 2246 C CA . ALA A 1 289 ? -15.633 -11.93 -22.75 1 40.88 289 ALA A CA 1
ATOM 2247 C C . ALA A 1 289 ? -17 -12.414 -22.25 1 40.88 289 ALA A C 1
ATOM 2249 O O . ALA A 1 289 ? -17.172 -12.68 -21.062 1 40.88 289 ALA A O 1
ATOM 2250 N N . LYS A 1 290 ? -17.922 -12.18 -23.062 1 39.62 290 LYS A N 1
ATOM 2251 C CA . LYS A 1 290 ? -19.297 -12.508 -22.688 1 39.62 290 LYS A CA 1
ATOM 2252 C C . LYS A 1 290 ? -19.391 -13.914 -22.094 1 39.62 290 LYS A C 1
ATOM 2254 O O . LYS A 1 290 ? -20.156 -14.148 -21.156 1 39.62 290 LYS A O 1
ATOM 2259 N N . GLY A 1 291 ? -19.031 -14.914 -22.969 1 37.03 291 GLY A N 1
ATOM 2260 C CA . GLY A 1 291 ? -19.422 -16.172 -22.359 1 37.03 291 GLY A CA 1
ATOM 2261 C C . GLY A 1 291 ? -18.719 -16.438 -21.047 1 37.03 291 GLY A C 1
ATOM 2262 O O . GLY A 1 291 ? -19.25 -17.141 -20.172 1 37.03 291 GLY A O 1
ATOM 2263 N N . ASN A 1 292 ? -17.328 -16.531 -21.078 1 37.03 292 ASN A N 1
ATOM 2264 C CA . ASN A 1 292 ? -16.812 -16.641 -19.719 1 37.03 292 ASN A CA 1
ATOM 2265 C C . ASN A 1 292 ? -16.781 -15.297 -19.016 1 37.03 292 ASN A C 1
ATOM 2267 O O . ASN A 1 292 ? -15.977 -14.43 -19.359 1 37.03 292 ASN A O 1
ATOM 2271 N N . GLU A 1 293 ? -17.766 -14.633 -18.906 1 41.88 293 GLU A N 1
ATOM 2272 C CA . GLU A 1 293 ? -17.75 -13.562 -17.906 1 41.88 293 GLU A CA 1
ATOM 2273 C C . GLU A 1 293 ? -16.609 -13.734 -16.906 1 41.88 293 GLU A C 1
ATOM 2275 O O . GLU A 1 293 ? -16.625 -14.664 -16.094 1 41.88 293 GLU A O 1
ATOM 2280 N N . PHE A 1 294 ? -15.383 -13.695 -17.422 1 48.34 294 PHE A N 1
ATOM 2281 C CA . PHE A 1 294 ? -14.359 -13.773 -16.391 1 48.34 294 PHE A CA 1
ATOM 2282 C C . PHE A 1 294 ? -14.875 -13.195 -15.07 1 48.34 294 PHE A C 1
ATOM 2284 O O . PHE A 1 294 ? -14.953 -11.977 -14.922 1 48.34 294 PHE A O 1
ATOM 2291 N N . THR A 1 295 ? -15.906 -13.844 -14.586 1 58.28 295 THR A N 1
ATOM 2292 C CA . THR A 1 295 ? -16.406 -13.586 -13.234 1 58.28 295 THR A CA 1
ATOM 2293 C C . THR A 1 295 ? -15.273 -13.711 -12.211 1 58.28 295 THR A C 1
ATOM 2295 O O . THR A 1 295 ? -14.227 -14.289 -12.508 1 58.28 295 THR A O 1
ATOM 2298 N N . MET A 1 296 ? -15.328 -13.016 -11.352 1 78.88 296 MET A N 1
ATOM 2299 C CA . MET A 1 296 ? -14.477 -13.195 -10.18 1 78.88 296 MET A CA 1
ATOM 2300 C C . MET A 1 296 ? -14.43 -14.672 -9.773 1 78.88 296 MET A C 1
ATOM 2302 O O . MET A 1 296 ? -15.398 -15.406 -9.969 1 78.88 296 MET A O 1
ATOM 2306 N N . GLU A 1 297 ? -13.25 -15.172 -9.609 1 89.19 297 GLU A N 1
ATOM 2307 C CA . GLU A 1 297 ? -13.039 -16.516 -9.07 1 89.19 297 GLU A CA 1
ATOM 2308 C C . GLU A 1 297 ? -13.359 -17.578 -10.109 1 89.19 297 GLU A C 1
ATOM 2310 O O . GLU A 1 297 ? -14.062 -18.547 -9.82 1 89.19 297 GLU A O 1
ATOM 2315 N N . TRP A 1 298 ? -12.906 -17.453 -11.375 1 86.81 298 TRP A N 1
ATOM 2316 C CA . TRP A 1 298 ? -13.336 -18.234 -12.531 1 86.81 298 TRP A CA 1
ATOM 2317 C C . TRP A 1 298 ? -12.758 -19.641 -12.492 1 86.81 298 TRP A C 1
ATOM 2319 O O . TRP A 1 298 ? -13.219 -20.531 -13.219 1 86.81 298 TRP A O 1
ATOM 2329 N N . ASN A 1 299 ? -11.805 -19.953 -11.641 1 94.12 299 ASN A N 1
ATOM 2330 C CA . ASN A 1 299 ? -11.266 -21.297 -11.547 1 94.12 299 ASN A CA 1
ATOM 2331 C C . ASN A 1 299 ? -11.805 -22.047 -10.328 1 94.12 299 ASN A C 1
ATOM 2333 O O . ASN A 1 299 ? -11.516 -23.219 -10.133 1 94.12 299 ASN A O 1
ATOM 2337 N N . VAL A 1 300 ? -12.617 -21.375 -9.539 1 95.62 300 VAL A N 1
ATOM 2338 C CA . VAL A 1 300 ? -13.117 -21.922 -8.281 1 95.62 300 VAL A CA 1
ATOM 2339 C C . VAL A 1 300 ? -14.062 -23.094 -8.57 1 95.62 300 VAL A C 1
ATOM 2341 O O . VAL A 1 300 ? -14.031 -24.109 -7.871 1 95.62 300 VAL A O 1
ATOM 2344 N N . PRO A 1 301 ? -14.938 -23.016 -9.641 1 94 301 PRO A N 1
ATOM 2345 C CA . PRO A 1 301 ? -15.805 -24.172 -9.906 1 94 301 PRO A CA 1
ATOM 2346 C C . PRO A 1 301 ? -15.023 -25.453 -10.148 1 94 301 PRO A C 1
ATOM 2348 O O . PRO A 1 301 ? -15.383 -26.516 -9.625 1 94 301 PRO A O 1
ATOM 2351 N N . ALA A 1 302 ? -13.945 -25.375 -10.883 1 96.69 302 ALA A N 1
ATOM 2352 C CA . ALA A 1 302 ? -13.109 -26.547 -11.109 1 96.69 302 ALA A CA 1
ATOM 2353 C C . ALA A 1 302 ? -12.453 -27.016 -9.812 1 96.69 302 ALA A C 1
ATOM 2355 O O . ALA A 1 302 ? -12.367 -28.219 -9.539 1 96.69 302 ALA A O 1
ATOM 2356 N N . ALA A 1 303 ? -12.016 -26.094 -9.008 1 98.31 303 ALA A N 1
ATOM 2357 C CA . ALA A 1 303 ? -11.398 -26.406 -7.727 1 98.31 303 ALA A CA 1
ATOM 2358 C C . ALA A 1 303 ? -12.375 -27.156 -6.816 1 98.31 303 ALA A C 1
ATOM 2360 O O . ALA A 1 303 ? -11.984 -28.094 -6.109 1 98.31 303 ALA A O 1
ATOM 2361 N N . LYS A 1 304 ? -13.617 -26.766 -6.891 1 98.31 304 LYS A N 1
ATOM 2362 C CA . LYS A 1 304 ? -14.641 -27.406 -6.078 1 98.31 304 LYS A CA 1
ATOM 2363 C C . LYS A 1 304 ? -14.82 -28.875 -6.477 1 98.31 304 LYS A C 1
ATOM 2365 O O . LYS A 1 304 ? -14.945 -29.75 -5.617 1 98.31 304 LYS A O 1
ATOM 2370 N N . ILE A 1 305 ? -14.812 -29.109 -7.715 1 98.38 305 ILE A N 1
ATOM 2371 C CA . ILE A 1 305 ? -14.961 -30.469 -8.227 1 98.38 305 ILE A CA 1
ATOM 2372 C C . ILE A 1 305 ? -13.766 -31.312 -7.785 1 98.38 305 ILE A C 1
ATOM 2374 O O . ILE A 1 305 ? -13.938 -32.438 -7.301 1 98.38 305 ILE A O 1
ATOM 2378 N N . ILE A 1 306 ? -12.617 -30.766 -7.898 1 98.69 306 ILE A N 1
ATOM 2379 C CA . ILE A 1 306 ? -11.391 -31.469 -7.539 1 98.69 306 ILE A CA 1
ATOM 2380 C C . ILE A 1 306 ? -11.383 -31.766 -6.043 1 98.69 306 ILE A C 1
ATOM 2382 O O . ILE A 1 306 ? -11.055 -32.875 -5.625 1 98.69 306 ILE A O 1
ATOM 2386 N N . ARG A 1 307 ? -11.758 -30.812 -5.277 1 98.69 307 ARG A N 1
ATOM 2387 C CA . ARG A 1 307 ? -11.797 -30.984 -3.83 1 98.69 307 ARG A CA 1
ATOM 2388 C C . ARG A 1 307 ? -12.766 -32.094 -3.43 1 98.69 307 ARG A C 1
ATOM 2390 O O . ARG A 1 307 ? -12.453 -32.906 -2.562 1 98.69 307 ARG A O 1
ATOM 2397 N N . LYS A 1 308 ? -13.922 -32.062 -4.004 1 98.25 308 LYS A N 1
ATOM 2398 C CA . LYS A 1 308 ? -14.945 -33.062 -3.688 1 98.25 308 LYS A CA 1
ATOM 2399 C C . LYS A 1 308 ? -14.398 -34.469 -3.865 1 98.25 308 LYS A C 1
ATOM 2401 O O . LYS A 1 308 ? -14.617 -35.344 -3.014 1 98.25 308 LYS A O 1
ATOM 2406 N N . ASP A 1 309 ? -13.641 -34.688 -4.91 1 98.06 309 ASP A N 1
ATOM 2407 C CA . ASP A 1 309 ? -13.125 -36 -5.238 1 98.06 309 ASP A CA 1
ATOM 2408 C C . ASP A 1 309 ? -11.852 -36.312 -4.445 1 98.06 309 ASP A C 1
ATOM 2410 O O . ASP A 1 309 ? -11.477 -37.469 -4.293 1 98.06 309 ASP A O 1
ATOM 2414 N N . ASN A 1 310 ? -11.172 -35.25 -4.008 1 98.31 310 ASN A N 1
ATOM 2415 C CA . ASN A 1 310 ? -9.875 -35.406 -3.35 1 98.31 310 ASN A CA 1
ATOM 2416 C C . ASN A 1 310 ? -9.805 -34.562 -2.074 1 98.31 310 ASN A C 1
ATOM 2418 O O . ASN A 1 310 ? -9.008 -33.625 -1.983 1 98.31 310 ASN A O 1
ATOM 2422 N N . PRO A 1 311 ? -10.477 -34.906 -1.033 1 97.31 311 PRO A N 1
ATOM 2423 C CA . PRO A 1 311 ? -10.633 -34.062 0.152 1 97.31 311 PRO A CA 1
ATOM 2424 C C . PRO A 1 311 ? -9.344 -33.906 0.955 1 97.31 311 PRO A C 1
ATOM 2426 O O . PRO A 1 311 ? -9.211 -33 1.774 1 97.31 311 PRO A O 1
ATOM 2429 N N . LYS A 1 312 ? -8.375 -34.75 0.709 1 96.31 312 LYS A N 1
ATOM 2430 C CA . LYS A 1 312 ? -7.207 -34.781 1.586 1 96.31 312 LYS A CA 1
ATOM 2431 C C . LYS A 1 312 ? -6.047 -34 0.971 1 96.31 312 LYS A C 1
ATOM 2433 O O . LYS A 1 312 ? -5.059 -33.719 1.649 1 96.31 312 LYS A O 1
ATOM 2438 N N . VAL A 1 313 ? -6.145 -33.625 -0.271 1 98.12 313 VAL A N 1
ATOM 2439 C CA . VAL A 1 313 ? -5.02 -32.969 -0.924 1 98.12 313 VAL A CA 1
ATOM 2440 C C . VAL A 1 313 ? -4.965 -31.516 -0.499 1 98.12 313 VAL A C 1
ATOM 2442 O O . VAL A 1 313 ? -5.98 -30.938 -0.1 1 98.12 313 VAL A O 1
ATOM 2445 N N . LYS A 1 314 ? -3.783 -30.922 -0.426 1 98.75 314 LYS A N 1
ATOM 2446 C CA . LYS A 1 314 ? -3.65 -29.484 -0.276 1 98.75 314 LYS A CA 1
ATOM 2447 C C . LYS A 1 314 ? -3.889 -28.766 -1.604 1 98.75 314 LYS A C 1
ATOM 2449 O O . LYS A 1 314 ? -3.264 -29.094 -2.613 1 98.75 314 LYS A O 1
ATOM 2454 N N . LEU A 1 315 ? -4.797 -27.844 -1.593 1 98.81 315 LEU A N 1
ATOM 2455 C CA . LEU A 1 315 ? -5.289 -27.234 -2.822 1 98.81 315 LEU A CA 1
ATOM 2456 C C . LEU A 1 315 ? -5.234 -25.703 -2.734 1 98.81 315 LEU A C 1
ATOM 2458 O O . LEU A 1 315 ? -5.602 -25.125 -1.71 1 98.81 315 LEU A O 1
ATOM 2462 N N . ALA A 1 316 ? -4.68 -25.078 -3.746 1 98.88 316 ALA A N 1
ATOM 2463 C CA . ALA A 1 316 ? -4.758 -23.641 -3.98 1 98.88 316 ALA A CA 1
ATOM 2464 C C . ALA A 1 316 ? -5.496 -23.344 -5.281 1 98.88 316 ALA A C 1
ATOM 2466 O O . ALA A 1 316 ? -5.605 -24.203 -6.156 1 98.88 316 ALA A O 1
ATOM 2467 N N . VAL A 1 317 ? -6.043 -22.141 -5.414 1 98.44 317 VAL A N 1
ATOM 2468 C CA . VAL A 1 317 ? -6.715 -21.75 -6.648 1 98.44 317 VAL A CA 1
ATOM 2469 C C . VAL A 1 317 ? -6.371 -20.297 -6.984 1 98.44 317 VAL A C 1
ATOM 2471 O O . VAL A 1 317 ? -6.285 -19.453 -6.09 1 98.44 317 VAL A O 1
ATOM 2474 N N . VAL A 1 318 ? -6.02 -20.109 -8.195 1 96.56 318 VAL A N 1
ATOM 2475 C CA . VAL A 1 318 ? -5.812 -18.766 -8.711 1 96.56 318 VAL A CA 1
ATOM 2476 C C . VAL A 1 318 ? -6.883 -18.438 -9.75 1 96.56 318 VAL A C 1
ATOM 2478 O O . VAL A 1 318 ? -7.438 -19.344 -10.383 1 96.56 318 VAL A O 1
ATOM 2481 N N . GLY A 1 319 ? -7.168 -17.172 -9.812 1 92.06 319 GLY A N 1
ATOM 2482 C CA . GLY A 1 319 ? -8.133 -16.766 -10.82 1 92.06 319 GLY A CA 1
ATOM 2483 C C . GLY A 1 319 ? -9.18 -15.805 -10.289 1 92.06 319 GLY A C 1
ATOM 2484 O O . GLY A 1 319 ? -10.273 -16.219 -9.891 1 92.06 319 GLY A O 1
ATOM 2485 N N . GLY A 1 320 ? -8.805 -14.586 -10.281 1 89.31 320 GLY A N 1
ATOM 2486 C CA . GLY A 1 320 ? -9.766 -13.523 -10 1 89.31 320 GLY A CA 1
ATOM 2487 C C . GLY A 1 320 ? -10.148 -13.445 -8.531 1 89.31 320 GLY A C 1
ATOM 2488 O O . GLY A 1 320 ? -11.258 -13.016 -8.195 1 89.31 320 GLY A O 1
ATOM 2489 N N . LEU A 1 321 ? -9.367 -13.961 -7.602 1 93.25 321 LEU A N 1
ATOM 2490 C CA . LEU A 1 321 ? -9.617 -13.766 -6.176 1 93.25 321 LEU A CA 1
ATOM 2491 C C . LEU A 1 321 ? -9.375 -12.32 -5.777 1 93.25 321 LEU A C 1
ATOM 2493 O O . LEU A 1 321 ? -8.227 -11.891 -5.633 1 93.25 321 LEU A O 1
ATOM 2497 N N . ARG A 1 322 ? -10.578 -11.57 -5.57 1 90.19 322 ARG A N 1
ATOM 2498 C CA . ARG A 1 322 ? -10.43 -10.125 -5.422 1 90.19 322 ARG A CA 1
ATOM 2499 C C . ARG A 1 322 ? -11.125 -9.625 -4.16 1 90.19 322 ARG A C 1
ATOM 2501 O O . ARG A 1 322 ? -11.188 -8.422 -3.92 1 90.19 322 ARG A O 1
ATOM 2508 N N . ASN A 1 323 ? -11.688 -10.453 -3.393 1 92.75 323 ASN A N 1
ATOM 2509 C CA . ASN A 1 323 ? -12.414 -10.055 -2.195 1 92.75 323 ASN A CA 1
ATOM 2510 C C . ASN A 1 323 ? -11.984 -10.867 -0.978 1 92.75 323 ASN A C 1
ATOM 2512 O O . ASN A 1 323 ? -11.953 -12.094 -1.023 1 92.75 323 ASN A O 1
ATOM 2516 N N . PHE A 1 324 ? -11.688 -10.156 0.075 1 96.38 324 PHE A N 1
ATOM 2517 C CA . PHE A 1 324 ? -11.188 -10.773 1.301 1 96.38 324 PHE A CA 1
ATOM 2518 C C . PHE A 1 324 ? -12.188 -11.805 1.828 1 96.38 324 PHE A C 1
ATOM 2520 O O . PHE A 1 324 ? -11.805 -12.93 2.146 1 96.38 324 PHE A O 1
ATOM 2527 N N . TYR A 1 325 ? -13.414 -11.414 1.902 1 95.12 325 TYR A N 1
ATOM 2528 C CA . TYR A 1 325 ? -14.43 -12.258 2.514 1 95.12 325 TYR A CA 1
ATOM 2529 C C . TYR A 1 325 ? -14.727 -13.477 1.646 1 95.12 325 TYR A C 1
ATOM 2531 O O . TYR A 1 325 ? -15.023 -14.555 2.16 1 95.12 325 TYR A O 1
ATOM 2539 N N . SER A 1 326 ? -14.625 -13.273 0.342 1 95 326 SER A N 1
ATOM 2540 C CA . SER A 1 326 ? -14.781 -14.422 -0.545 1 95 326 SER A CA 1
ATOM 2541 C C . SER A 1 326 ? -13.664 -15.438 -0.349 1 95 326 SER A C 1
ATOM 2543 O O . SER A 1 326 ? -13.906 -16.641 -0.336 1 95 326 SER A O 1
ATOM 2545 N N . MET A 1 327 ? -12.477 -14.961 -0.193 1 97.81 327 MET A N 1
ATOM 2546 C CA . MET A 1 327 ? -11.344 -15.844 0.055 1 97.81 327 MET A CA 1
ATOM 2547 C C . MET A 1 327 ? -11.477 -16.547 1.402 1 97.81 327 MET A C 1
ATOM 2549 O O . MET A 1 327 ? -11.227 -17.75 1.513 1 97.81 327 MET A O 1
ATOM 2553 N N . GLU A 1 328 ? -11.852 -15.75 2.369 1 97.94 328 GLU A N 1
ATOM 2554 C CA . GLU A 1 328 ? -12.094 -16.328 3.689 1 97.94 328 GLU A CA 1
ATOM 2555 C C . GLU A 1 328 ? -13.117 -17.453 3.623 1 97.94 328 GLU A C 1
ATOM 2557 O O . GLU A 1 328 ? -12.93 -18.5 4.234 1 97.94 328 GLU A O 1
ATOM 2562 N N . LYS A 1 329 ? -14.172 -17.203 2.879 1 97.69 329 LYS A N 1
ATOM 2563 C CA . LYS A 1 329 ? -15.234 -18.203 2.721 1 97.69 329 LYS A CA 1
ATOM 2564 C C . LYS A 1 329 ? -14.703 -19.469 2.068 1 97.69 329 LYS A C 1
ATOM 2566 O O . LYS A 1 329 ? -15.031 -20.578 2.498 1 97.69 329 LYS A O 1
ATOM 2571 N N . LEU A 1 330 ? -13.859 -19.359 1.044 1 98.38 330 LEU A N 1
ATOM 2572 C CA . LEU A 1 330 ? -13.297 -20.516 0.349 1 98.38 330 LEU A CA 1
ATOM 2573 C C . LEU A 1 330 ? -12.508 -21.391 1.31 1 98.38 330 LEU A C 1
ATOM 2575 O O . LEU A 1 330 ? -12.594 -22.625 1.25 1 98.38 330 LEU A O 1
ATOM 2579 N N . VAL A 1 331 ? -11.734 -20.812 2.23 1 98.62 331 VAL A N 1
ATOM 2580 C CA . VAL A 1 331 ? -10.898 -21.562 3.164 1 98.62 331 VAL A CA 1
ATOM 2581 C C . VAL A 1 331 ? -11.766 -22.125 4.285 1 98.62 331 VAL A C 1
ATOM 2583 O O . VAL A 1 331 ? -11.609 -23.297 4.668 1 98.62 331 VAL A O 1
ATOM 2586 N N . ASN A 1 332 ? -12.742 -21.297 4.785 1 98.19 332 ASN A N 1
ATOM 2587 C CA . ASN A 1 332 ? -13.633 -21.75 5.852 1 98.19 332 ASN A CA 1
ATOM 2588 C C . ASN A 1 332 ? -14.469 -22.953 5.414 1 98.19 332 ASN A C 1
ATOM 2590 O O . ASN A 1 332 ? -14.711 -23.875 6.203 1 98.19 332 ASN A O 1
ATOM 2594 N N . GLU A 1 333 ? -14.875 -22.906 4.176 1 97.88 333 GLU A N 1
ATOM 2595 C CA . GLU A 1 333 ? -15.703 -23.984 3.641 1 97.88 333 GLU A CA 1
ATOM 2596 C C . GLU A 1 333 ? -14.836 -25.125 3.121 1 97.88 333 GLU A C 1
ATOM 2598 O O . GLU A 1 333 ? -15.352 -26.078 2.521 1 97.88 333 GLU A O 1
ATOM 2603 N N . LYS A 1 334 ? -13.523 -25.062 3.205 1 97.75 334 LYS A N 1
ATOM 2604 C CA . LYS A 1 334 ? -12.531 -26.078 2.887 1 97.75 334 LYS A CA 1
ATOM 2605 C C . LYS A 1 334 ? -12.5 -26.359 1.387 1 97.75 334 LYS A C 1
ATOM 2607 O O . LYS A 1 334 ? -12.234 -27.484 0.968 1 97.75 334 LYS A O 1
ATOM 2612 N N . VAL A 1 335 ? -12.914 -25.359 0.633 1 98.12 335 VAL A N 1
ATOM 2613 C CA . VAL A 1 335 ? -12.773 -25.5 -0.812 1 98.12 335 VAL A CA 1
ATOM 2614 C C . VAL A 1 335 ? -11.297 -25.547 -1.191 1 98.12 335 VAL A C 1
ATOM 2616 O O . VAL A 1 335 ? -10.891 -26.359 -2.025 1 98.12 335 VAL A O 1
ATOM 2619 N N . VAL A 1 336 ? -10.531 -24.656 -0.622 1 98.69 336 VAL A N 1
ATOM 2620 C CA . VAL A 1 336 ? -9.086 -24.641 -0.808 1 98.69 336 VAL A CA 1
ATOM 2621 C C . VAL A 1 336 ? -8.398 -24.438 0.539 1 98.69 336 VAL A C 1
ATOM 2623 O O . VAL A 1 336 ? -9.039 -24.062 1.524 1 98.69 336 VAL A O 1
ATOM 2626 N N . ASP A 1 337 ? -7.102 -24.703 0.538 1 98.81 337 ASP A N 1
ATOM 2627 C CA . ASP A 1 337 ? -6.277 -24.5 1.725 1 98.81 337 ASP A CA 1
ATOM 2628 C C . ASP A 1 337 ? -5.543 -23.156 1.653 1 98.81 337 ASP A C 1
ATOM 2630 O O . ASP A 1 337 ? -5.223 -22.562 2.686 1 98.81 337 ASP A O 1
ATOM 2634 N N . ILE A 1 338 ? -5.262 -22.703 0.433 1 98.75 338 ILE A N 1
ATOM 2635 C CA . ILE A 1 338 ? -4.5 -21.484 0.182 1 98.75 338 ILE A CA 1
ATOM 2636 C C . ILE A 1 338 ? -5.152 -20.688 -0.944 1 98.75 338 ILE A C 1
ATOM 2638 O O . ILE A 1 338 ? -5.629 -21.266 -1.926 1 98.75 338 ILE A O 1
ATOM 2642 N N . CYS A 1 339 ? -5.254 -19.391 -0.772 1 98.69 339 CYS A N 1
ATOM 2643 C CA . CYS A 1 339 ? -5.703 -18.484 -1.82 1 98.69 339 CYS A CA 1
ATOM 2644 C C . CYS A 1 339 ? -4.52 -17.938 -2.609 1 98.69 339 CYS A C 1
ATOM 2646 O O . CYS A 1 339 ? -3.654 -17.266 -2.047 1 98.69 339 CYS A O 1
ATOM 2648 N N . SER A 1 340 ? -4.508 -18.219 -3.902 1 98.5 340 SER A N 1
ATOM 2649 C CA . SER A 1 340 ? -3.422 -17.812 -4.789 1 98.5 340 SER A CA 1
ATOM 2650 C C . SER A 1 340 ? -3.783 -16.531 -5.551 1 98.5 340 SER A C 1
ATOM 2652 O O . SER A 1 340 ? -4.848 -16.453 -6.168 1 98.5 340 SER A O 1
ATOM 2654 N N . ILE A 1 341 ? -2.908 -15.508 -5.453 1 97 341 ILE A N 1
ATOM 2655 C CA . ILE A 1 341 ? -3.146 -14.203 -6.047 1 97 341 ILE A CA 1
ATOM 2656 C C . ILE A 1 341 ? -1.976 -13.82 -6.949 1 97 341 ILE A C 1
ATOM 2658 O O . ILE A 1 341 ? -0.814 -14.031 -6.59 1 97 341 ILE A O 1
ATOM 2662 N N . SER A 1 342 ? -2.254 -13.219 -8.141 1 94.38 342 SER A N 1
ATOM 2663 C CA . SER A 1 342 ? -1.206 -12.805 -9.07 1 94.38 342 SER A CA 1
ATOM 2664 C C . SER A 1 342 ? -1.251 -11.305 -9.32 1 94.38 342 SER A C 1
ATOM 2666 O O . SER A 1 342 ? -0.586 -10.531 -8.633 1 94.38 342 SER A O 1
ATOM 2668 N N . ARG A 1 343 ? -2.182 -10.789 -10.102 1 89.19 343 ARG A N 1
ATOM 2669 C CA . ARG A 1 343 ? -2.193 -9.438 -10.656 1 89.19 343 ARG A CA 1
ATOM 2670 C C . ARG A 1 343 ? -2.305 -8.391 -9.547 1 89.19 343 ARG A C 1
ATOM 2672 O O . ARG A 1 343 ? -1.598 -7.383 -9.57 1 89.19 343 ARG A O 1
ATOM 2679 N N . PRO A 1 344 ? -3.145 -8.633 -8.555 1 91.5 344 PRO A N 1
ATOM 2680 C CA . PRO A 1 344 ? -3.215 -7.613 -7.5 1 91.5 344 PRO A CA 1
ATOM 2681 C C . PRO A 1 344 ? -1.86 -7.344 -6.848 1 91.5 344 PRO A C 1
ATOM 2683 O O . PRO A 1 344 ? -1.564 -6.207 -6.477 1 91.5 344 PRO A O 1
ATOM 2686 N N . PHE A 1 345 ? -1.022 -8.352 -6.73 1 93.94 345 PHE A N 1
ATOM 2687 C CA . PHE A 1 345 ? 0.276 -8.203 -6.086 1 93.94 345 PHE A CA 1
ATOM 2688 C C . PHE A 1 345 ? 1.231 -7.406 -6.965 1 93.94 345 PHE A C 1
ATOM 2690 O O . PHE A 1 345 ? 2.252 -6.906 -6.488 1 93.94 345 PHE A O 1
ATOM 2697 N N . ILE A 1 346 ? 0.968 -7.398 -8.297 1 88.94 346 ILE A N 1
ATOM 2698 C CA . ILE A 1 346 ? 1.8 -6.602 -9.188 1 88.94 346 ILE A CA 1
ATOM 2699 C C . ILE A 1 346 ? 1.669 -5.121 -8.836 1 88.94 346 ILE A C 1
ATOM 2701 O O . ILE A 1 346 ? 2.656 -4.383 -8.852 1 88.94 346 ILE A O 1
ATOM 2705 N N . LYS A 1 347 ? 0.526 -4.793 -8.445 1 83.31 347 LYS A N 1
ATOM 2706 C CA . LYS A 1 347 ? 0.221 -3.398 -8.133 1 83.31 347 LYS A CA 1
ATOM 2707 C C . LYS A 1 347 ? 0.625 -3.051 -6.707 1 83.31 347 LYS A C 1
ATOM 2709 O O . LYS A 1 347 ? 1.169 -1.975 -6.453 1 83.31 347 LYS A O 1
ATOM 2714 N N . ASP A 1 348 ? 0.305 -3.93 -5.836 1 89.5 348 ASP A N 1
ATOM 2715 C CA . ASP A 1 348 ? 0.451 -3.619 -4.418 1 89.5 348 ASP A CA 1
ATOM 2716 C C . ASP A 1 348 ? 0.921 -4.844 -3.635 1 89.5 348 ASP A C 1
ATOM 2718 O O . ASP A 1 348 ? 0.112 -5.688 -3.25 1 89.5 348 ASP A O 1
ATOM 2722 N N . PRO A 1 349 ? 2.205 -4.863 -3.234 1 93.12 349 PRO A N 1
ATOM 2723 C CA . PRO A 1 349 ? 2.713 -6.016 -2.482 1 93.12 349 PRO A CA 1
ATOM 2724 C C . PRO A 1 349 ? 2.17 -6.07 -1.057 1 93.12 349 PRO A C 1
ATOM 2726 O O . PRO A 1 349 ? 2.34 -7.082 -0.369 1 93.12 349 PRO A O 1
ATOM 2729 N N . ALA A 1 350 ? 1.488 -5.016 -0.581 1 93.44 350 ALA A N 1
ATOM 2730 C CA . ALA A 1 350 ? 1.108 -4.91 0.826 1 93.44 350 ALA A CA 1
ATOM 2731 C C . ALA A 1 350 ? -0.312 -5.422 1.05 1 93.44 350 ALA A C 1
ATOM 2733 O O . ALA A 1 350 ? -0.879 -5.246 2.131 1 93.44 350 ALA A O 1
ATOM 2734 N N . ILE A 1 351 ? -0.878 -6.074 0.118 1 95.31 351 ILE A N 1
ATOM 2735 C CA . ILE A 1 351 ? -2.279 -6.48 0.141 1 95.31 351 ILE A CA 1
ATOM 2736 C C . ILE A 1 351 ? -2.559 -7.297 1.399 1 95.31 351 ILE A C 1
ATOM 2738 O O . ILE A 1 351 ? -3.561 -7.074 2.084 1 95.31 351 ILE A O 1
ATOM 2742 N N . VAL A 1 352 ? -1.677 -8.234 1.742 1 97.44 352 VAL A N 1
ATOM 2743 C CA . VAL A 1 352 ? -1.894 -9.133 2.877 1 97.44 352 VAL A CA 1
ATOM 2744 C C . VAL A 1 352 ? -1.924 -8.32 4.172 1 97.44 352 VAL A C 1
ATOM 2746 O O . VAL A 1 352 ? -2.807 -8.516 5.012 1 97.44 352 VAL A O 1
ATOM 2749 N N . MET A 1 353 ? -1.025 -7.379 4.32 1 95.94 353 MET A N 1
ATOM 2750 C CA . MET A 1 353 ? -0.997 -6.512 5.496 1 95.94 353 MET A CA 1
ATOM 2751 C C . MET A 1 353 ? -2.256 -5.656 5.57 1 95.94 353 MET A C 1
ATOM 2753 O O . MET A 1 353 ? -2.828 -5.477 6.645 1 95.94 353 MET A O 1
ATOM 2757 N N . ARG A 1 354 ? -2.639 -5.145 4.457 1 94.38 354 ARG A N 1
ATOM 2758 C CA . ARG A 1 354 ? -3.816 -4.285 4.406 1 94.38 354 ARG A CA 1
ATOM 2759 C C . ARG A 1 354 ? -5.082 -5.07 4.723 1 94.38 354 ARG A C 1
ATOM 2761 O O . ARG A 1 354 ? -5.996 -4.555 5.375 1 94.38 354 ARG A O 1
ATOM 2768 N N . TYR A 1 355 ? -5.164 -6.348 4.215 1 95.75 355 TYR A N 1
ATOM 2769 C CA . TYR A 1 355 ? -6.25 -7.234 4.621 1 95.75 355 TYR A CA 1
ATOM 2770 C C . TYR A 1 355 ? -6.258 -7.426 6.137 1 95.75 355 TYR A C 1
ATOM 2772 O O . TYR A 1 355 ? -7.316 -7.355 6.77 1 95.75 355 TYR A O 1
ATOM 2780 N N . LYS A 1 356 ? -5.129 -7.605 6.672 1 95.94 356 LYS A N 1
ATOM 2781 C CA . LYS A 1 356 ? -5 -7.938 8.086 1 95.94 356 LYS A CA 1
ATOM 2782 C C . LYS A 1 356 ? -5.488 -6.789 8.969 1 95.94 356 LYS A C 1
ATOM 2784 O O . LYS A 1 356 ? -6.199 -7.008 9.945 1 95.94 356 LYS A O 1
ATOM 2789 N N . VAL A 1 357 ? -5.141 -5.539 8.57 1 94 357 VAL A N 1
ATOM 2790 C CA . VAL A 1 357 ? -5.508 -4.391 9.391 1 94 357 VAL A CA 1
ATOM 2791 C C . VAL A 1 357 ? -6.875 -3.865 8.961 1 94 357 VAL A C 1
ATOM 2793 O O . VAL A 1 357 ? -7.398 -2.92 9.555 1 94 357 VAL A O 1
ATOM 2796 N N . GLY A 1 358 ? -7.461 -4.406 7.879 1 92.31 358 GLY A N 1
ATOM 2797 C CA . GLY A 1 358 ? -8.844 -4.156 7.516 1 92.31 358 GLY A CA 1
ATOM 2798 C C . GLY A 1 358 ? -9.039 -2.861 6.746 1 92.31 358 GLY A C 1
ATOM 2799 O O . GLY A 1 358 ? -10.078 -2.213 6.859 1 92.31 358 GLY A O 1
ATOM 2800 N N . THR A 1 359 ? -8.062 -2.414 5.93 1 91.38 359 THR A N 1
ATOM 2801 C CA . THR A 1 359 ? -8.195 -1.155 5.203 1 91.38 359 THR A CA 1
ATOM 2802 C C . THR A 1 359 ? -8.734 -1.397 3.797 1 91.38 359 THR A C 1
ATOM 2804 O O . THR A 1 359 ? -9.172 -0.46 3.125 1 91.38 359 THR A O 1
ATOM 2807 N N . ILE A 1 360 ? -8.656 -2.656 3.408 1 90 360 ILE A N 1
ATOM 2808 C CA . ILE A 1 360 ? -9.242 -2.979 2.113 1 90 360 ILE A CA 1
ATOM 2809 C C . ILE A 1 360 ? -9.992 -4.305 2.203 1 90 360 ILE A C 1
ATOM 2811 O O . ILE A 1 360 ? -9.625 -5.18 2.994 1 90 360 ILE A O 1
ATOM 2815 N N . ASP A 1 361 ? -11.047 -4.359 1.399 1 90.31 361 ASP A N 1
ATOM 2816 C CA . ASP A 1 361 ? -11.734 -5.625 1.164 1 90.31 361 ASP A CA 1
ATOM 2817 C C . ASP A 1 361 ? -11.422 -6.164 -0.232 1 90.31 361 ASP A C 1
ATOM 2819 O O . ASP A 1 361 ? -11.406 -7.379 -0.445 1 90.31 361 ASP A O 1
ATOM 2823 N N . VAL A 1 362 ? -11.219 -5.203 -1.102 1 89.69 362 VAL A N 1
ATOM 2824 C CA . VAL A 1 362 ? -10.961 -5.473 -2.512 1 89.69 362 VAL A CA 1
ATOM 2825 C C . VAL A 1 362 ? -9.742 -4.684 -2.975 1 89.69 362 VAL A C 1
ATOM 2827 O O . VAL A 1 362 ? -9.688 -3.461 -2.816 1 89.69 362 VAL A O 1
ATOM 2830 N N . PRO A 1 363 ? -8.711 -5.359 -3.438 1 88 363 PRO A N 1
ATOM 2831 C CA . PRO A 1 363 ? -7.551 -4.625 -3.945 1 88 363 PRO A CA 1
ATOM 2832 C C . PRO A 1 363 ? -7.883 -3.771 -5.168 1 88 363 PRO A C 1
ATOM 2834 O O . PRO A 1 363 ? -8.891 -4.012 -5.836 1 88 363 PRO A O 1
ATOM 2837 N N . ASN A 1 364 ? -7.07 -2.766 -5.418 1 79.88 364 ASN A N 1
ATOM 2838 C CA . ASN A 1 364 ? -7.254 -1.846 -6.531 1 79.88 364 ASN A CA 1
ATOM 2839 C C . ASN A 1 364 ? -6.695 -2.422 -7.832 1 79.88 364 ASN A C 1
ATOM 2841 O O . ASN A 1 364 ? -5.781 -1.848 -8.43 1 79.88 364 ASN A O 1
ATOM 2845 N N . CYS A 1 365 ? -7.141 -3.504 -8.273 1 80.81 365 CYS A N 1
ATOM 2846 C CA . CYS A 1 365 ? -6.879 -4.141 -9.562 1 80.81 365 CYS A CA 1
ATOM 2847 C C . CYS A 1 365 ? -8.141 -4.184 -10.414 1 80.81 365 CYS A C 1
ATOM 2849 O O . CYS A 1 365 ? -9.133 -4.801 -10.031 1 80.81 365 CYS A O 1
ATOM 2851 N N . TRP A 1 366 ? -8.039 -3.605 -11.57 1 70.56 366 TRP A N 1
ATOM 2852 C CA . TRP A 1 366 ? -9.219 -3.459 -12.414 1 70.56 366 TRP A CA 1
ATOM 2853 C C . TRP A 1 366 ? -9.406 -4.688 -13.297 1 70.56 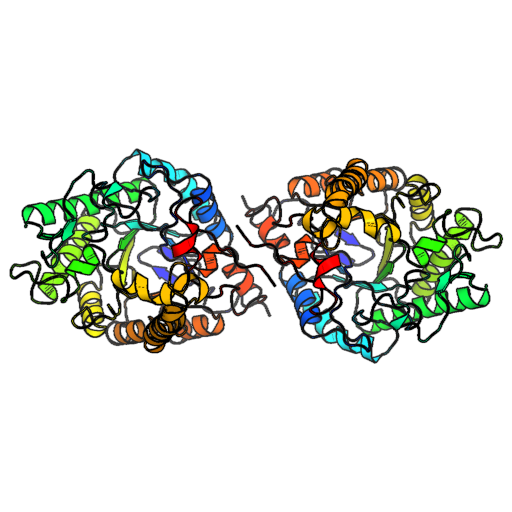366 TRP A C 1
ATOM 2855 O O . TRP A 1 366 ? -10.328 -4.73 -14.125 1 70.56 366 TRP A O 1
ATOM 2865 N N . ASN A 1 367 ? -8.586 -5.613 -13.109 1 73.81 367 ASN A N 1
ATOM 2866 C CA . ASN A 1 367 ? -8.648 -6.832 -13.906 1 73.81 367 ASN A CA 1
ATOM 2867 C C . ASN A 1 367 ? -8.523 -6.535 -15.398 1 73.81 367 ASN A C 1
ATOM 2869 O O . ASN A 1 367 ? -9.148 -7.203 -16.219 1 73.81 367 ASN A O 1
ATOM 2873 N N . CYS A 1 368 ? -7.723 -5.52 -15.711 1 68.88 368 CYS A N 1
ATOM 2874 C CA . CYS A 1 368 ? -7.652 -5.078 -17.094 1 68.88 368 CYS A CA 1
ATOM 2875 C C . CYS A 1 368 ? -6.637 -5.902 -17.891 1 68.88 368 CYS A C 1
ATOM 2877 O O . CYS A 1 368 ? -6.625 -5.871 -19.109 1 68.88 368 CYS A O 1
ATOM 2879 N N . ASN A 1 369 ? -5.715 -6.582 -17.219 1 74.31 369 ASN A N 1
ATOM 2880 C CA . ASN A 1 369 ? -4.711 -7.477 -17.781 1 74.31 369 ASN A CA 1
ATOM 2881 C C . ASN A 1 369 ? -3.65 -6.707 -18.562 1 74.31 369 ASN A C 1
ATOM 2883 O O . ASN A 1 369 ? -2.82 -7.305 -19.25 1 74.31 369 ASN A O 1
ATOM 2887 N N . ASP A 1 370 ? -3.623 -5.441 -18.438 1 72.19 370 ASP A N 1
ATOM 2888 C CA . ASP A 1 370 ? -2.629 -4.645 -19.156 1 72.19 370 ASP A CA 1
ATOM 2889 C C . ASP A 1 370 ? -1.219 -4.949 -18.656 1 72.19 370 ASP A C 1
ATOM 2891 O O . ASP A 1 370 ? -0.256 -4.887 -19.422 1 72.19 370 ASP A O 1
ATOM 2895 N N . CYS A 1 371 ? -1.158 -5.293 -17.438 1 77.06 371 CYS A N 1
ATOM 2896 C CA . CYS A 1 371 ? 0.135 -5.598 -16.844 1 77.06 371 CYS A CA 1
ATOM 2897 C C . CYS A 1 371 ? 0.811 -6.758 -17.562 1 77.06 371 CYS A C 1
ATOM 2899 O O . CYS A 1 371 ? 2.037 -6.879 -17.547 1 77.06 371 CYS A O 1
ATOM 2901 N N . PHE A 1 372 ? 0.066 -7.641 -18.219 1 72.69 372 PHE A N 1
ATOM 2902 C CA . PHE A 1 372 ? 0.636 -8.797 -18.891 1 72.69 372 PHE A CA 1
ATOM 2903 C C . PHE A 1 372 ? 0.746 -8.555 -20.391 1 72.69 372 PHE A C 1
ATOM 2905 O O . PHE A 1 372 ? 1.615 -9.125 -21.062 1 72.69 372 PHE A O 1
ATOM 2912 N N . PHE A 1 373 ? -0.026 -7.828 -20.875 1 64.81 373 PHE A N 1
ATOM 2913 C CA . PHE A 1 373 ? -0.142 -7.871 -22.328 1 64.81 373 PHE A CA 1
ATOM 2914 C C . PHE A 1 373 ? 0.426 -6.602 -22.953 1 64.81 373 PHE A C 1
ATOM 2916 O O . PHE A 1 373 ? 1.002 -6.645 -24.047 1 64.81 373 PHE A O 1
ATOM 2923 N N . SER A 1 374 ? 0.302 -5.547 -22.266 1 57.28 374 SER A N 1
ATOM 2924 C CA . SER A 1 374 ? 0.69 -4.309 -22.938 1 57.28 374 SER A CA 1
ATOM 2925 C C . SER A 1 374 ? 2.053 -3.822 -22.453 1 57.28 374 SER A C 1
ATOM 2927 O O . SER A 1 374 ? 2.812 -3.223 -23.219 1 57.28 374 SER A O 1
ATOM 2929 N N . ILE A 1 375 ? 2.469 -4.152 -21.344 1 51.72 375 ILE A N 1
ATOM 2930 C CA . ILE A 1 375 ? 3.537 -3.408 -20.688 1 51.72 375 ILE A CA 1
ATOM 2931 C C . ILE A 1 375 ? 4.844 -4.191 -20.781 1 51.72 375 ILE A C 1
ATOM 2933 O O . ILE A 1 375 ? 5.898 -3.625 -21.062 1 51.72 375 ILE A O 1
ATOM 2937 N N . PRO A 1 376 ? 4.941 -5.57 -20.719 1 57.5 376 PRO A N 1
ATOM 2938 C CA . PRO A 1 376 ? 6.191 -6.246 -20.375 1 57.5 376 PRO A CA 1
ATOM 2939 C C . PRO A 1 376 ? 7.266 -6.086 -21.453 1 57.5 376 PRO A C 1
ATOM 2941 O O . PRO A 1 376 ? 8.453 -6.289 -21.188 1 57.5 376 PRO A O 1
ATOM 2944 N N . LYS A 1 377 ? 7.141 -5.762 -22.656 1 57.44 377 LYS A N 1
ATOM 2945 C CA . LYS A 1 377 ? 8.195 -5.859 -23.656 1 57.44 377 LYS A CA 1
ATOM 2946 C C . LYS A 1 377 ? 9.375 -4.957 -23.297 1 57.44 377 LYS A C 1
ATOM 2948 O O . LYS A 1 377 ? 10.531 -5.316 -23.531 1 57.44 377 LYS A O 1
ATOM 2953 N N . LYS A 1 378 ? 9.133 -3.924 -22.578 1 61 378 LYS A N 1
ATOM 2954 C CA . LYS A 1 378 ? 10.258 -3.018 -22.359 1 61 378 LYS A CA 1
ATOM 2955 C C . LYS A 1 378 ? 10.555 -2.871 -20.875 1 61 378 LYS A C 1
ATOM 2957 O O . LYS A 1 378 ? 11.719 -2.898 -20.469 1 61 378 LYS A O 1
ATOM 2962 N N . THR A 1 379 ? 9.664 -2.865 -20.078 1 67.44 379 THR A N 1
ATOM 2963 C CA . THR A 1 379 ? 9.867 -2.469 -18.688 1 67.44 379 THR A CA 1
ATOM 2964 C C . THR A 1 379 ? 9.656 -3.656 -17.75 1 67.44 379 THR A C 1
ATOM 2966 O O . THR A 1 379 ? 10.039 -3.604 -16.578 1 67.44 379 THR A O 1
ATOM 2969 N N . GLY A 1 380 ? 9.211 -4.812 -18.375 1 77.25 380 GLY A N 1
ATOM 2970 C CA . GLY A 1 380 ? 8.719 -5.836 -17.469 1 77.25 380 GLY A CA 1
ATOM 2971 C C . GLY A 1 380 ? 7.34 -5.527 -16.922 1 77.25 380 GLY A C 1
ATOM 2972 O O . GLY A 1 380 ? 6.754 -4.492 -17.25 1 77.25 380 GLY A O 1
ATOM 2973 N N . ILE A 1 381 ? 6.809 -6.391 -16.125 1 78.12 381 ILE A N 1
ATOM 2974 C CA . ILE A 1 381 ? 5.426 -6.301 -15.68 1 78.12 381 ILE A CA 1
ATOM 2975 C C . ILE A 1 381 ? 5.285 -5.148 -14.688 1 78.12 381 ILE A C 1
ATOM 2977 O O . ILE A 1 381 ? 6.156 -4.938 -13.836 1 78.12 381 ILE A O 1
ATOM 2981 N N . PHE A 1 382 ? 4.281 -4.332 -14.859 1 76.12 382 PHE A N 1
ATOM 2982 C CA . PHE A 1 382 ? 3.867 -3.324 -13.891 1 76.12 382 PHE A CA 1
ATOM 2983 C C . PHE A 1 382 ? 2.402 -2.949 -14.086 1 76.12 382 PHE A C 1
ATOM 2985 O O . PHE A 1 382 ? 1.801 -3.295 -15.109 1 76.12 382 PHE A O 1
ATOM 2992 N N . CYS A 1 383 ? 1.771 -2.359 -13.102 1 77.06 383 CYS A N 1
ATOM 2993 C CA . CYS A 1 383 ? 0.392 -1.893 -13.188 1 77.06 383 CYS A CA 1
ATOM 2994 C C . CYS A 1 383 ? 0.34 -0.388 -13.422 1 77.06 383 CYS A C 1
ATOM 2996 O O . CYS A 1 383 ? 0.892 0.386 -12.641 1 77.06 383 CYS A O 1
ATOM 2998 N N . HIS A 1 384 ? -0.351 0.099 -14.383 1 69.94 384 HIS A N 1
ATOM 2999 C CA . HIS A 1 384 ? -0.411 1.518 -14.719 1 69.94 384 HIS A CA 1
ATOM 3000 C C . HIS A 1 384 ? -1.634 2.18 -14.094 1 69.94 384 HIS A C 1
ATOM 3002 O O . HIS A 1 384 ? -1.8 3.398 -14.188 1 69.94 384 HIS A O 1
ATOM 3008 N N . ILE A 1 385 ? -2.51 1.423 -13.461 1 67.69 385 ILE A N 1
ATOM 3009 C CA . ILE A 1 385 ? -3.75 1.944 -12.898 1 67.69 385 ILE A CA 1
ATOM 3010 C C . ILE A 1 385 ? -3.434 2.848 -11.703 1 67.69 385 ILE A C 1
ATOM 3012 O O . ILE A 1 385 ? -2.691 2.455 -10.805 1 67.69 385 ILE A O 1
ATOM 3016 N N . PRO A 1 386 ? -4.07 4.09 -11.672 1 63.25 386 PRO A N 1
ATOM 3017 C CA . PRO A 1 386 ? -3.834 4.996 -10.547 1 63.25 386 PRO A CA 1
ATOM 3018 C C . PRO A 1 386 ? -4.5 4.516 -9.258 1 63.25 386 PRO A C 1
ATOM 3020 O O . PRO A 1 386 ? -5.336 3.609 -9.289 1 63.25 386 PRO A O 1
ATOM 3023 N N . THR A 1 387 ? -3.992 4.992 -8.055 1 59.78 387 THR A N 1
ATOM 3024 C CA . THR A 1 387 ? -4.605 4.73 -6.754 1 59.78 387 THR A CA 1
ATOM 3025 C C . THR A 1 387 ? -5.59 5.84 -6.391 1 59.78 387 THR A C 1
ATOM 3027 O O . THR A 1 387 ? -5.25 7.023 -6.457 1 59.78 387 THR A O 1
ATOM 3030 N N . TYR A 1 388 ? -7.023 5.566 -6.297 1 50 388 TYR A N 1
ATOM 3031 C CA . TYR A 1 388 ? -8.039 6.543 -5.926 1 50 388 TYR A CA 1
ATOM 3032 C C . TYR A 1 388 ? -8.328 6.488 -4.43 1 50 388 TYR A C 1
ATOM 3034 O O . TYR A 1 388 ? -8.188 5.438 -3.801 1 50 388 TYR A O 1
ATOM 3042 N N . MET B 1 1 ? 15.625 -5.258 5.828 1 65.31 1 MET B N 1
ATOM 3043 C CA . MET B 1 1 ? 15.516 -5.555 7.254 1 65.31 1 MET B CA 1
ATOM 3044 C C . MET B 1 1 ? 14.414 -4.723 7.898 1 65.31 1 MET B C 1
ATOM 3046 O O . MET B 1 1 ? 14.164 -3.588 7.484 1 65.31 1 MET B O 1
ATOM 3050 N N . SER B 1 2 ? 13.656 -5.477 8.711 1 77.56 2 SER B N 1
ATOM 3051 C CA . SER B 1 2 ? 12.633 -4.758 9.461 1 77.56 2 SER B CA 1
ATOM 3052 C C . SER B 1 2 ? 13.219 -3.557 10.195 1 77.56 2 SER B C 1
ATOM 3054 O O . SER B 1 2 ? 14.359 -3.607 10.664 1 77.56 2 SER B O 1
ATOM 3056 N N . ARG B 1 3 ? 12.57 -2.439 10.062 1 90.31 3 ARG B N 1
ATOM 3057 C CA . ARG B 1 3 ? 13.031 -1.176 10.625 1 90.31 3 ARG B CA 1
ATOM 3058 C C . ARG B 1 3 ? 12.312 -0.866 11.93 1 90.31 3 ARG B C 1
ATOM 3060 O O . ARG B 1 3 ? 12.148 0.301 12.297 1 90.31 3 ARG B O 1
ATOM 3067 N N . LYS B 1 4 ? 11.906 -1.934 12.594 1 86.25 4 LYS B N 1
ATOM 3068 C CA . LYS B 1 4 ? 11.07 -1.79 13.781 1 86.25 4 LYS B CA 1
ATOM 3069 C C . LYS B 1 4 ? 11.836 -1.103 14.906 1 86.25 4 LYS B C 1
ATOM 3071 O O . LYS B 1 4 ? 11.227 -0.537 15.82 1 86.25 4 LYS B O 1
ATOM 3076 N N . ASP B 1 5 ? 13.164 -1.015 14.828 1 93.19 5 ASP B N 1
ATOM 3077 C CA . ASP B 1 5 ? 13.977 -0.471 15.914 1 93.19 5 ASP B CA 1
ATOM 3078 C C . ASP B 1 5 ? 14.32 0.995 15.656 1 93.19 5 ASP B C 1
ATOM 3080 O O . ASP B 1 5 ? 14.953 1.645 16.484 1 93.19 5 ASP B O 1
ATOM 3084 N N . SER B 1 6 ? 13.867 1.494 14.547 1 97.12 6 SER B N 1
ATOM 3085 C CA . SER B 1 6 ? 14.094 2.902 14.234 1 97.12 6 SER B CA 1
ATOM 3086 C C . SER B 1 6 ? 13.438 3.809 15.266 1 97.12 6 SER B C 1
ATOM 3088 O O . SER B 1 6 ? 12.352 3.498 15.773 1 97.12 6 SER B O 1
ATOM 3090 N N . VAL B 1 7 ? 14.031 4.945 15.547 1 98.38 7 VAL B N 1
ATOM 3091 C CA . VAL B 1 7 ? 13.508 5.938 16.484 1 98.38 7 VAL B CA 1
ATOM 3092 C C . VAL B 1 7 ? 12.133 6.406 16.016 1 98.38 7 VAL B C 1
ATOM 3094 O O . VAL B 1 7 ? 11.312 6.832 16.828 1 98.38 7 VAL B O 1
ATOM 3097 N N . LEU B 1 8 ? 11.883 6.27 14.695 1 98.5 8 LEU B N 1
ATOM 3098 C CA . LEU B 1 8 ? 10.617 6.738 14.133 1 98.5 8 LEU B CA 1
ATOM 3099 C C . LEU B 1 8 ? 9.453 5.922 14.68 1 98.5 8 LEU B C 1
ATOM 3101 O O . LEU B 1 8 ? 8.297 6.363 14.617 1 98.5 8 LEU B O 1
ATOM 3105 N N . PHE B 1 9 ? 9.75 4.734 15.172 1 98.31 9 PHE B N 1
ATOM 3106 C CA . PHE B 1 9 ? 8.68 3.863 15.648 1 98.31 9 PHE B CA 1
ATOM 3107 C C . PHE B 1 9 ? 8.648 3.836 17.172 1 98.31 9 PHE B C 1
ATOM 3109 O O . PHE B 1 9 ? 7.973 2.99 17.766 1 98.31 9 PHE B O 1
ATOM 3116 N N . THR B 1 10 ? 9.328 4.75 17.859 1 98.25 10 THR B N 1
ATOM 3117 C CA . THR B 1 10 ? 9.258 4.902 19.297 1 98.25 10 THR B CA 1
ATOM 3118 C C . THR B 1 10 ? 8.195 5.926 19.688 1 98.25 10 THR B C 1
ATOM 3120 O O . THR B 1 10 ? 7.949 6.883 18.953 1 98.25 10 THR B O 1
ATOM 3123 N N . PRO B 1 11 ? 7.598 5.711 20.812 1 98.25 11 PRO B N 1
ATOM 3124 C CA . PRO B 1 11 ? 6.566 6.652 21.25 1 98.25 11 PRO B CA 1
ATOM 3125 C C . PRO B 1 11 ? 7.133 8.016 21.641 1 98.25 11 PRO B C 1
ATOM 3127 O O . PRO B 1 11 ? 8.336 8.141 21.875 1 98.25 11 PRO B O 1
ATOM 3130 N N . VAL B 1 12 ? 6.301 9.023 21.609 1 98.44 12 VAL B N 1
ATOM 3131 C CA . VAL B 1 12 ? 6.641 10.367 22.062 1 98.44 12 VAL B CA 1
ATOM 3132 C C . VAL B 1 12 ? 5.469 10.969 22.844 1 98.44 12 VAL B C 1
ATOM 3134 O O . VAL B 1 12 ? 4.309 10.711 22.516 1 98.44 12 VAL B O 1
ATOM 3137 N N . SER B 1 13 ? 5.75 11.68 23.797 1 98.06 13 SER B N 1
ATOM 3138 C CA . SER B 1 13 ? 4.711 12.312 24.609 1 98.06 13 SER B CA 1
ATOM 3139 C C . SER B 1 13 ? 4.375 13.703 24.078 1 98.06 13 SER B C 1
ATOM 3141 O O . SER B 1 13 ? 5.27 14.508 23.828 1 98.06 13 SER B O 1
ATOM 3143 N N . ILE B 1 14 ? 3.154 14 23.922 1 98 14 ILE B N 1
ATOM 3144 C CA . ILE B 1 14 ? 2.602 15.32 23.641 1 98 14 ILE B CA 1
ATOM 3145 C C . ILE B 1 14 ? 1.582 15.695 24.719 1 98 14 ILE B C 1
ATOM 3147 O O . ILE B 1 14 ? 0.504 15.102 24.797 1 98 14 ILE B O 1
ATOM 3151 N N . GLY B 1 15 ? 1.886 16.719 25.484 1 95.56 15 GLY B N 1
ATOM 3152 C CA . GLY B 1 15 ? 1.075 16.922 26.672 1 95.56 15 GLY B CA 1
ATOM 3153 C C . GLY B 1 15 ? 1.007 15.703 27.578 1 95.56 15 GLY B C 1
ATOM 3154 O O . GLY B 1 15 ? 2.039 15.148 27.953 1 95.56 15 GLY B O 1
ATOM 3155 N N . HIS B 1 16 ? -0.176 15.242 27.797 1 94.94 16 HIS B N 1
ATOM 3156 C CA . HIS B 1 16 ? -0.37 14.094 28.672 1 94.94 16 HIS B CA 1
ATOM 3157 C C . HIS B 1 16 ? -0.634 12.828 27.859 1 94.94 16 HIS B C 1
ATOM 3159 O O . HIS B 1 16 ? -0.962 11.781 28.438 1 94.94 16 HIS B O 1
ATOM 3165 N N . HIS B 1 17 ? -0.437 12.961 26.594 1 97.69 17 HIS B N 1
ATOM 3166 C CA . HIS B 1 17 ? -0.758 11.828 25.719 1 97.69 17 HIS B CA 1
ATOM 3167 C C . HIS B 1 17 ? 0.506 11.195 25.156 1 97.69 17 HIS B C 1
ATOM 3169 O O . HIS B 1 17 ? 1.476 11.891 24.859 1 97.69 17 HIS B O 1
ATOM 3175 N N . LYS B 1 18 ? 0.445 9.906 25.062 1 98.19 18 LYS B N 1
ATOM 3176 C CA . LYS B 1 18 ? 1.508 9.164 24.391 1 98.19 18 LYS B CA 1
ATOM 3177 C C . LYS B 1 18 ? 1.143 8.867 22.938 1 98.19 18 LYS B C 1
ATOM 3179 O O . LYS B 1 18 ? 0.087 8.297 22.672 1 98.19 18 LYS B O 1
ATOM 3184 N N . ILE B 1 19 ? 1.932 9.32 22.047 1 98.62 19 ILE B N 1
ATOM 3185 C CA . ILE B 1 19 ? 1.785 9.016 20.625 1 98.62 19 ILE B CA 1
ATOM 3186 C C . ILE B 1 19 ? 2.629 7.789 20.266 1 98.62 19 ILE B C 1
ATOM 3188 O O . ILE B 1 19 ? 3.812 7.727 20.609 1 98.62 19 ILE B O 1
ATOM 3192 N N . MET B 1 20 ? 2.127 6.875 19.578 1 98.12 20 MET B N 1
ATOM 3193 C CA . MET B 1 20 ? 2.695 5.535 19.469 1 98.12 20 MET B CA 1
ATOM 3194 C C . MET B 1 20 ? 3.945 5.539 18.594 1 98.12 20 MET B C 1
ATOM 3196 O O . MET B 1 20 ? 4.727 4.586 18.625 1 98.12 20 MET B O 1
ATOM 3200 N N . ASN B 1 21 ? 4.121 6.539 17.797 1 98.62 21 ASN B N 1
ATOM 3201 C CA . ASN B 1 21 ? 5.305 6.668 16.953 1 98.62 21 ASN B CA 1
ATOM 3202 C C . ASN B 1 21 ? 5.527 8.109 16.516 1 98.62 21 ASN B C 1
ATOM 3204 O O . ASN B 1 21 ? 4.859 9.023 17 1 98.62 21 ASN B O 1
ATOM 3208 N N . ARG B 1 22 ? 6.469 8.359 15.625 1 98.81 22 ARG B N 1
ATOM 3209 C CA . ARG B 1 22 ? 6.902 9.719 15.312 1 98.81 22 ARG B CA 1
ATOM 3210 C C . ARG B 1 22 ? 6.332 10.188 13.977 1 98.81 22 ARG B C 1
ATOM 3212 O O . ARG B 1 22 ? 6.918 11.039 13.305 1 98.81 22 ARG B O 1
ATOM 3219 N N . PHE B 1 23 ? 5.203 9.547 13.508 1 98.75 23 PHE B N 1
ATOM 3220 C CA . PHE B 1 23 ? 4.562 9.938 12.258 1 98.75 23 PHE B CA 1
ATOM 3221 C C . PHE B 1 23 ? 3.232 10.641 12.523 1 98.75 23 PHE B C 1
ATOM 3223 O O . PHE B 1 23 ? 2.445 10.188 13.359 1 98.75 23 PHE B O 1
ATOM 3230 N N . MET B 1 24 ? 3.012 11.727 11.758 1 98.62 24 MET B N 1
ATOM 3231 C CA . MET B 1 24 ? 1.759 12.469 11.852 1 98.62 24 MET B CA 1
ATOM 3232 C C . MET B 1 24 ? 1.193 12.766 10.469 1 98.62 24 MET B C 1
ATOM 3234 O O . MET B 1 24 ? 1.944 13.062 9.539 1 98.62 24 MET B O 1
ATOM 3238 N N . ARG B 1 25 ? -0.113 12.516 10.336 1 98.44 25 ARG B N 1
ATOM 3239 C CA . ARG B 1 25 ? -0.818 13.039 9.172 1 98.44 25 ARG B CA 1
ATOM 3240 C C . ARG B 1 25 ? -1.112 14.531 9.336 1 98.44 25 ARG B C 1
ATOM 3242 O O . ARG B 1 25 ? -1.939 14.914 10.164 1 98.44 25 ARG B O 1
ATOM 3249 N N . SER B 1 26 ? -0.398 15.266 8.492 1 97.81 26 SER B N 1
ATOM 3250 C CA . SER B 1 26 ? -0.61 16.703 8.539 1 97.81 26 SER B CA 1
ATOM 3251 C C . SER B 1 26 ? -2.033 17.078 8.125 1 97.81 26 SER B C 1
ATOM 3253 O O . SER B 1 26 ? -2.613 16.438 7.246 1 97.81 26 SER B O 1
ATOM 3255 N N . ALA B 1 27 ? -2.551 18.078 8.781 1 96.69 27 ALA B N 1
ATOM 3256 C CA . ALA B 1 27 ? -3.84 18.594 8.336 1 96.69 27 ALA B CA 1
ATOM 3257 C C . ALA B 1 27 ? -3.824 18.891 6.832 1 96.69 27 ALA B C 1
ATOM 3259 O O . ALA B 1 27 ? -2.881 19.484 6.32 1 96.69 27 ALA B O 1
ATOM 3260 N N . THR B 1 28 ? -4.758 18.375 6.16 1 90.44 28 THR B N 1
ATOM 3261 C CA . THR B 1 28 ? -4.953 18.453 4.715 1 90.44 28 THR B CA 1
ATOM 3262 C C . THR B 1 28 ? -6.418 18.734 4.383 1 90.44 28 THR B C 1
ATOM 3264 O O . THR B 1 28 ? -7.316 18.094 4.922 1 90.44 28 THR B O 1
ATOM 3267 N N . ASN B 1 29 ? -6.633 19.797 3.635 1 88.75 29 ASN B N 1
ATOM 3268 C CA . ASN B 1 29 ? -8.008 20.016 3.205 1 88.75 29 ASN B CA 1
ATOM 3269 C C . ASN B 1 29 ? -8.477 18.938 2.236 1 88.75 29 ASN B C 1
ATOM 3271 O O . ASN B 1 29 ? -8.18 19 1.042 1 88.75 29 ASN B O 1
ATOM 3275 N N . GLU B 1 30 ? -9.336 18.062 2.672 1 89.25 30 GLU B N 1
ATOM 3276 C CA . GLU B 1 30 ? -9.688 16.875 1.902 1 89.25 30 GLU B CA 1
ATOM 3277 C C . GLU B 1 30 ? -10.836 17.172 0.936 1 89.25 30 GLU B C 1
ATOM 3279 O O . GLU B 1 30 ? -11.008 16.453 -0.057 1 89.25 30 GLU B O 1
ATOM 3284 N N . TYR B 1 31 ? -11.641 18.172 1.252 1 89.44 31 TYR B N 1
ATOM 3285 C CA . TYR B 1 31 ? -12.805 18.547 0.448 1 89.44 31 TYR B CA 1
ATOM 3286 C C . TYR B 1 31 ? -13.758 17.359 0.296 1 89.44 31 TYR B C 1
ATOM 3288 O O . TYR B 1 31 ? -14.219 17.078 -0.808 1 89.44 31 TYR B O 1
ATOM 3296 N N . LYS B 1 32 ? -13.984 16.672 1.329 1 92.94 32 LYS B N 1
ATOM 3297 C CA . LYS B 1 32 ? -14.859 15.5 1.321 1 92.94 32 LYS B CA 1
ATOM 3298 C C . LYS B 1 32 ? -15.922 15.602 2.41 1 92.94 32 LYS B C 1
ATOM 3300 O O . LYS B 1 32 ? -16.203 14.617 3.102 1 92.94 32 LYS B O 1
ATOM 3305 N N . ALA B 1 33 ? -16.453 16.797 2.547 1 94 33 ALA B N 1
ATOM 3306 C CA . ALA B 1 33 ? -17.578 17.062 3.434 1 94 33 ALA B CA 1
ATOM 3307 C C . ALA B 1 33 ? -18.812 17.469 2.639 1 94 33 ALA B C 1
ATOM 3309 O O . ALA B 1 33 ? -18.719 17.797 1.457 1 94 33 ALA B O 1
ATOM 3310 N N . THR B 1 34 ? -19.984 17.328 3.219 1 93.88 34 THR B N 1
ATOM 3311 C CA . THR B 1 34 ? -21.219 17.875 2.643 1 93.88 34 THR B CA 1
ATOM 3312 C C . THR B 1 34 ? -21.188 19.391 2.648 1 93.88 34 THR B C 1
ATOM 3314 O O . THR B 1 34 ? -20.281 20 3.234 1 93.88 34 THR B O 1
ATOM 3317 N N . SER B 1 35 ? -22.141 20 2.002 1 90.62 35 SER B N 1
ATOM 3318 C CA . SER B 1 35 ? -22.234 21.453 1.982 1 90.62 35 SER B CA 1
ATOM 3319 C C . SER B 1 35 ? -22.438 22.016 3.389 1 90.62 35 SER B C 1
ATOM 3321 O O . SER B 1 35 ? -22.109 23.188 3.646 1 90.62 35 SER B O 1
ATOM 3323 N N . GLN B 1 36 ? -22.875 21.188 4.309 1 93.75 36 GLN B N 1
ATOM 3324 C CA . GLN B 1 36 ? -23.109 21.609 5.684 1 93.75 36 GLN B CA 1
ATOM 3325 C C . GLN B 1 36 ? -21.859 21.375 6.547 1 93.75 36 GLN B C 1
ATOM 3327 O O . GLN B 1 36 ? -21.906 21.594 7.762 1 93.75 36 GLN B O 1
ATOM 3332 N N . GLY B 1 37 ? -20.797 20.906 5.926 1 95.19 37 GLY B N 1
ATOM 3333 C CA . GLY B 1 37 ? -19.547 20.75 6.641 1 95.19 37 GLY B CA 1
ATOM 3334 C C . GLY B 1 37 ? -19.438 19.438 7.383 1 95.19 37 GLY B C 1
ATOM 3335 O O . GLY B 1 37 ? -18.609 19.297 8.289 1 95.19 37 GLY B O 1
ATOM 3336 N N . ILE B 1 38 ? -20.297 18.5 7.047 1 97.56 38 ILE B N 1
ATOM 3337 C CA . ILE B 1 38 ? -20.297 17.172 7.672 1 97.56 38 ILE B CA 1
ATOM 3338 C C . ILE B 1 38 ? -19.406 16.234 6.871 1 97.56 38 ILE B C 1
ATOM 3340 O O . ILE B 1 38 ? -19.531 16.141 5.648 1 97.56 38 ILE B O 1
ATOM 3344 N N . PRO B 1 39 ? -18.469 15.602 7.562 1 96.94 39 PRO B N 1
ATOM 3345 C CA . PRO B 1 39 ? -17.609 14.68 6.82 1 96.94 39 PRO B CA 1
ATOM 3346 C C . PRO B 1 39 ? -18.391 13.555 6.145 1 96.94 39 PRO B C 1
ATOM 3348 O O . PRO B 1 39 ? -19.234 12.914 6.781 1 96.94 39 PRO B O 1
ATOM 3351 N N . LYS B 1 40 ? -18.125 13.297 4.871 1 95.75 40 LYS B N 1
ATOM 3352 C CA . LYS B 1 40 ? -18.703 12.164 4.16 1 95.75 40 LYS B CA 1
ATOM 3353 C C . LYS B 1 40 ? -18.031 10.859 4.57 1 95.75 40 LYS B C 1
ATOM 3355 O O . LYS B 1 40 ? -17 10.867 5.234 1 95.75 40 LYS B O 1
ATOM 3360 N N . ASP B 1 41 ? -18.609 9.75 4.168 1 95.12 41 ASP B N 1
ATOM 3361 C CA . ASP B 1 41 ? -18.094 8.43 4.523 1 95.12 41 ASP B CA 1
ATOM 3362 C C . ASP B 1 41 ? -16.688 8.227 3.955 1 95.12 41 ASP B C 1
ATOM 3364 O O . ASP B 1 41 ? -15.852 7.566 4.574 1 95.12 41 ASP B O 1
ATOM 3368 N N . GLU B 1 42 ? -16.438 8.766 2.844 1 91.88 42 GLU B N 1
ATOM 3369 C CA . GLU B 1 42 ? -15.117 8.656 2.225 1 91.88 42 GLU B CA 1
ATOM 3370 C C . GLU B 1 42 ? -14.039 9.258 3.115 1 91.88 42 GLU B C 1
ATOM 3372 O O . GLU B 1 42 ? -12.961 8.664 3.281 1 91.88 42 GLU B O 1
ATOM 3377 N N . LEU B 1 43 ? -14.367 10.406 3.652 1 94.69 43 LEU B N 1
ATOM 3378 C CA . LEU B 1 43 ? -13.414 11.07 4.535 1 94.69 43 LEU B CA 1
ATOM 3379 C C . LEU B 1 43 ? -13.25 10.297 5.836 1 94.69 43 LEU B C 1
ATOM 3381 O O . LEU B 1 43 ? -12.125 10.078 6.301 1 94.69 43 LEU B O 1
ATOM 3385 N N . LYS B 1 44 ? -14.344 9.883 6.387 1 96.69 44 LYS B N 1
ATOM 3386 C CA . LYS B 1 44 ? -14.305 9.109 7.621 1 96.69 44 LYS B CA 1
ATOM 3387 C C . LYS B 1 44 ? -13.438 7.859 7.461 1 96.69 44 LYS B C 1
ATOM 3389 O O . LYS B 1 44 ? -12.57 7.59 8.289 1 96.69 44 LYS B O 1
ATOM 3394 N N . ASN B 1 45 ? -13.664 7.172 6.359 1 94.06 45 ASN B N 1
ATOM 3395 C CA . ASN B 1 45 ? -12.906 5.953 6.086 1 94.06 45 ASN B CA 1
ATOM 3396 C C . ASN B 1 45 ? -11.43 6.25 5.875 1 94.06 45 ASN B C 1
ATOM 3398 O O . ASN B 1 45 ? -10.57 5.469 6.281 1 94.06 45 ASN B O 1
ATOM 3402 N N . MET B 1 46 ? -11.133 7.324 5.242 1 94.38 46 MET B N 1
ATOM 3403 C CA . MET B 1 46 ? -9.742 7.734 5.039 1 94.38 46 MET B CA 1
ATOM 3404 C C . MET B 1 46 ? -9.023 7.891 6.371 1 94.38 46 MET B C 1
ATOM 3406 O O . MET B 1 46 ? -7.898 7.414 6.531 1 94.38 46 MET B O 1
ATOM 3410 N N . MET B 1 47 ? -9.648 8.523 7.316 1 97.25 47 MET B N 1
ATOM 3411 C CA . MET B 1 47 ? -9.047 8.742 8.625 1 97.25 47 MET B CA 1
ATOM 3412 C C . MET B 1 47 ? -8.883 7.426 9.375 1 97.25 47 MET B C 1
ATOM 3414 O O . MET B 1 47 ? -7.828 7.176 9.961 1 97.25 47 MET B O 1
ATOM 3418 N N . ILE B 1 48 ? -9.883 6.625 9.336 1 97.06 48 ILE B N 1
ATOM 3419 C CA . ILE B 1 48 ? -9.836 5.328 10.008 1 97.06 48 ILE B CA 1
ATOM 3420 C C . ILE B 1 48 ? -8.719 4.477 9.398 1 97.06 48 ILE B C 1
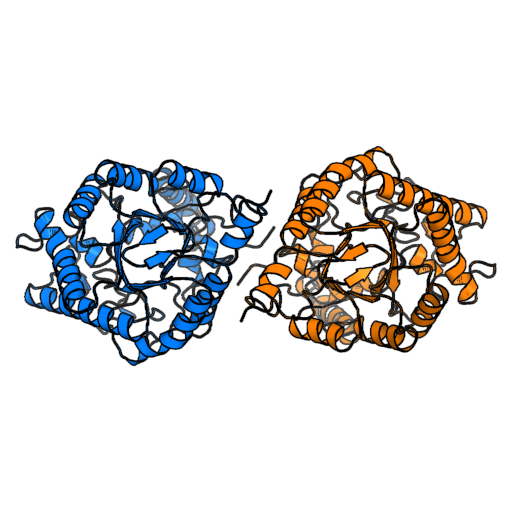ATOM 3422 O O . ILE B 1 48 ? -7.953 3.84 10.125 1 97.06 48 ILE B O 1
ATOM 3426 N N . ASN B 1 49 ? -8.617 4.512 8.07 1 95.81 49 ASN B N 1
ATOM 3427 C CA . ASN B 1 49 ? -7.598 3.727 7.387 1 95.81 49 ASN B CA 1
ATOM 3428 C C . ASN B 1 49 ? -6.191 4.172 7.781 1 95.81 49 ASN B C 1
ATOM 3430 O O . ASN B 1 49 ? -5.305 3.34 7.973 1 95.81 49 ASN B O 1
ATOM 3434 N N . LEU B 1 50 ? -5.969 5.449 7.91 1 97.56 50 LEU B N 1
ATOM 3435 C CA . LEU B 1 50 ? -4.68 5.961 8.367 1 97.56 50 LEU B CA 1
ATOM 3436 C C . LEU B 1 50 ? -4.332 5.41 9.742 1 97.56 50 LEU B C 1
ATOM 3438 O O . LEU B 1 50 ? -3.193 5 9.977 1 97.56 50 LEU B O 1
ATOM 3442 N N . SER B 1 51 ? -5.301 5.395 10.602 1 98.06 51 SER B N 1
ATOM 3443 C CA . SER B 1 51 ? -5.078 4.898 11.961 1 98.06 51 SER B CA 1
ATOM 3444 C C . SER B 1 51 ? -4.773 3.402 11.953 1 98.06 51 SER B C 1
ATOM 3446 O O . SER B 1 51 ? -3.848 2.951 12.633 1 98.06 51 SER B O 1
ATOM 3448 N N . ARG B 1 52 ? -5.496 2.684 11.18 1 96.62 52 ARG B N 1
ATOM 3449 C CA . ARG B 1 52 ? -5.273 1.244 11.078 1 96.62 52 ARG B CA 1
ATOM 3450 C C . ARG B 1 52 ? -3.893 0.941 10.508 1 96.62 52 ARG B C 1
ATOM 3452 O O . ARG B 1 52 ? -3.293 -0.087 10.828 1 96.62 52 ARG B O 1
ATOM 3459 N N . CYS B 1 53 ? -3.406 1.846 9.711 1 96.94 53 CYS B N 1
ATOM 3460 C CA . CYS B 1 53 ? -2.084 1.7 9.117 1 96.94 53 CYS B CA 1
ATOM 3461 C C . CYS B 1 53 ? -1.01 2.309 10.008 1 96.94 53 CYS B C 1
ATOM 3463 O O . CYS B 1 53 ? 0.09 2.613 9.547 1 96.94 53 CYS B O 1
ATOM 3465 N N . GLN B 1 54 ? -1.291 2.639 11.25 1 97.06 54 GLN B N 1
ATOM 3466 C CA . GLN B 1 54 ? -0.346 2.887 12.336 1 97.06 54 GLN B CA 1
ATOM 3467 C C . GLN B 1 54 ? 0.179 4.316 12.289 1 97.06 54 GLN B C 1
ATOM 3469 O O . GLN B 1 54 ? 1.323 4.578 12.672 1 97.06 54 GLN B O 1
ATOM 3474 N N . VAL B 1 55 ? -0.6 5.207 11.742 1 98.5 55 VAL B N 1
ATOM 3475 C CA . VAL B 1 55 ? -0.24 6.613 11.891 1 98.5 55 VAL B CA 1
ATOM 3476 C C . VAL B 1 55 ? -0.486 7.059 13.336 1 98.5 55 VAL B C 1
ATOM 3478 O O . VAL B 1 55 ? -1.589 6.895 13.859 1 98.5 55 VAL B O 1
ATOM 3481 N N . GLY B 1 56 ? 0.508 7.648 13.969 1 98.62 56 GLY B N 1
ATOM 3482 C CA . GLY B 1 56 ? 0.435 7.914 15.398 1 98.62 56 GLY B CA 1
ATOM 3483 C C . GLY B 1 56 ? -0.47 9.078 15.742 1 98.62 56 GLY B C 1
ATOM 3484 O O . GLY B 1 56 ? -1.263 9 16.688 1 98.62 56 GLY B O 1
ATOM 3485 N N . LEU B 1 57 ? -0.307 10.148 15.016 1 98.81 57 LEU B N 1
ATOM 3486 C CA . LEU B 1 57 ? -1.096 11.359 15.227 1 98.81 57 LEU B CA 1
ATOM 3487 C C . LEU B 1 57 ? -1.768 11.797 13.93 1 98.81 57 LEU B C 1
ATOM 3489 O O . LEU B 1 57 ? -1.102 11.969 12.906 1 98.81 57 LEU B O 1
ATOM 3493 N N . ILE B 1 58 ? -3.094 11.859 13.992 1 98.81 58 ILE B N 1
ATOM 3494 C CA . ILE B 1 58 ? -3.842 12.203 12.789 1 98.81 58 ILE B CA 1
ATOM 3495 C C . ILE B 1 58 ? -4.578 13.523 13 1 98.81 58 ILE B C 1
ATOM 3497 O O . ILE B 1 58 ? -5.289 13.703 13.992 1 98.81 58 ILE B O 1
ATOM 3501 N N . VAL B 1 59 ? -4.363 14.438 12.039 1 98.38 59 VAL B N 1
ATOM 3502 C CA . VAL B 1 59 ? -5.008 15.742 12.117 1 98.38 59 VAL B CA 1
ATOM 3503 C C . VAL B 1 59 ? -5.949 15.93 10.93 1 98.38 59 VAL B C 1
ATOM 3505 O O . VAL B 1 59 ? -5.543 16.438 9.883 1 98.38 59 VAL B O 1
ATOM 3508 N N . PRO B 1 60 ? -7.23 15.422 11.109 1 93.75 60 PRO B N 1
ATOM 3509 C CA . PRO B 1 60 ? -8.188 15.797 10.062 1 93.75 60 PRO B CA 1
ATOM 3510 C C . PRO B 1 60 ? -8.281 17.312 9.875 1 93.75 60 PRO B C 1
ATOM 3512 O O . PRO B 1 60 ? -8.328 18.062 10.852 1 93.75 60 PRO B O 1
ATOM 3515 N N . GLY B 1 61 ? -8.266 17.672 8.594 1 82.69 61 GLY B N 1
ATOM 3516 C CA . GLY B 1 61 ? -7.797 19.031 8.43 1 82.69 61 GLY B CA 1
ATOM 3517 C C . GLY B 1 61 ? -8.906 20 8.078 1 82.69 61 GLY B C 1
ATOM 3518 O O . GLY B 1 61 ? -10.016 19.594 7.723 1 82.69 61 GLY B O 1
ATOM 3519 N N . CYS B 1 62 ? -8.641 21.234 8.398 1 89.06 62 CYS B N 1
ATOM 3520 C CA . CYS B 1 62 ? -9.078 22.547 7.945 1 89.06 62 CYS B CA 1
ATOM 3521 C C . CYS B 1 62 ? -10.555 22.766 8.242 1 89.06 62 CYS B C 1
ATOM 3523 O O . CYS B 1 62 ? -11.336 23.094 7.336 1 89.06 62 CYS B O 1
ATOM 3525 N N . MET B 1 63 ? -10.875 22.641 9.453 1 97.25 63 MET B N 1
ATOM 3526 C CA . MET B 1 63 ? -12.273 22.766 9.844 1 97.25 63 MET B CA 1
ATOM 3527 C C . MET B 1 63 ? -12.617 24.219 10.156 1 97.25 63 MET B C 1
ATOM 3529 O O . MET B 1 63 ? -12.023 24.828 11.062 1 97.25 63 MET B O 1
ATOM 3533 N N . TYR B 1 64 ? -13.602 24.734 9.461 1 95.88 64 TYR B N 1
ATOM 3534 C CA . TYR B 1 64 ? -13.953 26.125 9.68 1 95.88 64 TYR B CA 1
ATOM 3535 C C . TYR B 1 64 ? -14.727 26.297 10.984 1 95.88 64 TYR B C 1
ATOM 3537 O O . TYR B 1 64 ? -15.508 25.422 11.367 1 95.88 64 TYR B O 1
ATOM 3545 N N . ILE B 1 65 ? -14.555 27.422 11.656 1 97.19 65 ILE B N 1
ATOM 3546 C CA . ILE B 1 65 ? -15.156 27.688 12.969 1 97.19 65 ILE B CA 1
ATOM 3547 C C . ILE B 1 65 ? -16.422 28.531 12.797 1 97.19 65 ILE B C 1
ATOM 3549 O O . ILE B 1 65 ? -17.172 28.703 13.75 1 97.19 65 ILE B O 1
ATOM 3553 N N . THR B 1 66 ? -16.531 29.047 11.625 1 93.94 66 THR B N 1
ATOM 3554 C CA . THR B 1 66 ? -17.719 29.797 11.234 1 93.94 66 THR B CA 1
ATOM 3555 C C . THR B 1 66 ? -17.922 29.734 9.719 1 93.94 66 THR B C 1
ATOM 3557 O O . THR B 1 66 ? -16.953 29.688 8.961 1 93.94 66 THR B O 1
ATOM 3560 N N . SER B 1 67 ? -19.156 29.734 9.297 1 89.38 67 SER B N 1
ATOM 3561 C CA . SER B 1 67 ? -19.453 29.672 7.871 1 89.38 67 SER B CA 1
ATOM 3562 C C . SER B 1 67 ? -18.875 30.859 7.133 1 89.38 67 SER B C 1
ATOM 3564 O O . SER B 1 67 ? -18.547 30.766 5.949 1 89.38 67 SER B O 1
ATOM 3566 N N . HIS B 1 68 ? -18.672 31.938 7.805 1 86.19 68 HIS B N 1
ATOM 3567 C CA . HIS B 1 68 ? -18.156 33.156 7.199 1 86.19 68 HIS B CA 1
ATOM 3568 C C . HIS B 1 68 ? -16.641 33.094 7.051 1 86.19 68 HIS B C 1
ATOM 3570 O O . HIS B 1 68 ? -16.047 33.969 6.422 1 86.19 68 HIS B O 1
ATOM 3576 N N . GLY B 1 69 ? -16.016 32.188 7.562 1 89.44 69 GLY B N 1
ATOM 3577 C CA . GLY B 1 69 ? -14.57 32 7.469 1 89.44 69 GLY B CA 1
ATOM 3578 C C . GLY B 1 69 ? -14.172 30.734 6.73 1 89.44 69 GLY B C 1
ATOM 3579 O O . GLY B 1 69 ? -13.062 30.234 6.906 1 89.44 69 GLY B O 1
ATOM 3580 N N . ARG B 1 70 ? -15.055 30.281 5.938 1 89.56 70 ARG B N 1
ATOM 3581 C CA . ARG B 1 70 ? -14.883 29.031 5.203 1 89.56 70 ARG B CA 1
ATOM 3582 C C . ARG B 1 70 ? -14.055 29.25 3.941 1 89.56 70 ARG B C 1
ATOM 3584 O O . ARG B 1 70 ? -14.227 30.25 3.244 1 89.56 70 ARG B O 1
ATOM 3591 N N . ARG B 1 71 ? -13.156 28.281 3.672 1 85.94 71 ARG B N 1
ATOM 3592 C CA . ARG B 1 71 ? -12.281 28.359 2.51 1 85.94 71 ARG B CA 1
ATOM 3593 C C . ARG B 1 71 ? -12.938 27.75 1.28 1 85.94 71 ARG B C 1
ATOM 3595 O O . ARG B 1 71 ? -12.695 28.188 0.154 1 85.94 71 ARG B O 1
ATOM 3602 N N . GLY B 1 72 ? -13.742 26.703 1.511 1 83.62 72 GLY B N 1
ATOM 3603 C CA . GLY B 1 72 ? -14.328 26.016 0.361 1 83.62 72 GLY B CA 1
ATOM 3604 C C . GLY B 1 72 ? -15.633 25.312 0.677 1 83.62 72 GLY B C 1
ATOM 3605 O O . GLY B 1 72 ? -15.953 25.094 1.845 1 83.62 72 GLY B O 1
ATOM 3606 N N . THR B 1 73 ? -16.438 24.953 -0.352 1 82.25 73 THR B N 1
ATOM 3607 C CA . THR B 1 73 ? -17.781 24.391 -0.208 1 82.25 73 THR B CA 1
ATOM 3608 C C . THR B 1 73 ? -17.719 23 0.396 1 82.25 73 THR B C 1
ATOM 3610 O O . THR B 1 73 ? -18.578 22.625 1.195 1 82.25 73 THR B O 1
ATOM 3613 N N . ASN B 1 74 ? -16.797 22.141 0.156 1 89.56 74 ASN B N 1
ATOM 3614 C CA . ASN B 1 74 ? -16.719 20.781 0.664 1 89.56 74 ASN B CA 1
ATOM 3615 C C . ASN B 1 74 ? -15.695 20.656 1.782 1 89.56 74 ASN B C 1
ATOM 3617 O O . ASN B 1 74 ? -15.094 19.594 1.969 1 89.56 74 ASN B O 1
ATOM 3621 N N . GLN B 1 75 ? -15.648 21.766 2.516 1 91.75 75 GLN B N 1
ATOM 3622 C CA . GLN B 1 75 ? -14.781 21.828 3.684 1 91.75 75 GLN B CA 1
ATOM 3623 C C . GLN B 1 75 ? -15.516 21.375 4.941 1 91.75 75 GLN B C 1
ATOM 3625 O O . GLN B 1 75 ? -16.688 21.688 5.133 1 91.75 75 GLN B O 1
ATOM 3630 N N . CYS B 1 76 ? -14.852 20.656 5.797 1 95.38 76 CYS B N 1
ATOM 3631 C CA . CYS B 1 76 ? -15.445 20.281 7.074 1 95.38 76 CYS B CA 1
ATOM 3632 C C . CYS B 1 76 ? -15.555 21.484 8.008 1 95.38 76 CYS B C 1
ATOM 3634 O O . CYS B 1 76 ? -14.773 22.422 7.898 1 95.38 76 CYS B O 1
ATOM 3636 N N . GLY B 1 77 ? -16.562 21.391 8.859 1 96.75 77 GLY B N 1
ATOM 3637 C CA . GLY B 1 77 ? -16.734 22.422 9.867 1 96.75 77 GLY B CA 1
ATOM 3638 C C . GLY B 1 77 ? -16.672 21.875 11.289 1 96.75 77 GLY B C 1
ATOM 3639 O O . GLY B 1 77 ? -16.75 20.672 11.5 1 96.75 77 GLY B O 1
ATOM 3640 N N . MET B 1 78 ? -16.5 22.734 12.227 1 98.19 78 MET B N 1
ATOM 3641 C CA . MET B 1 78 ? -16.562 22.469 13.656 1 98.19 78 MET B CA 1
ATOM 3642 C C . MET B 1 78 ? -17.188 23.625 14.406 1 98.19 78 MET B C 1
ATOM 3644 O O . MET B 1 78 ? -16.609 24.156 15.359 1 98.19 78 MET B O 1
ATOM 3648 N N . CYS B 1 79 ? -18.391 23.938 13.945 1 97.19 79 CYS B N 1
ATOM 3649 C CA . CYS B 1 79 ? -19.094 25.094 14.508 1 97.19 79 CYS B CA 1
ATOM 3650 C C . CYS B 1 79 ? -20.5 24.719 14.922 1 97.19 79 CYS B C 1
ATOM 3652 O O . CYS B 1 79 ? -21.219 25.531 15.5 1 97.19 79 CYS B O 1
ATOM 3654 N N . THR B 1 80 ? -20.906 23.484 14.641 1 97.81 80 THR B N 1
ATOM 3655 C CA . THR B 1 80 ? -22.219 23.016 15.078 1 97.81 80 THR B CA 1
ATOM 3656 C C . THR B 1 80 ? -22.109 21.672 15.773 1 97.81 80 THR B C 1
ATOM 3658 O O . THR B 1 80 ? -21.125 20.938 15.586 1 97.81 80 THR B O 1
ATOM 3661 N N . SER B 1 81 ? -23.156 21.359 16.516 1 98.12 81 SER B N 1
ATOM 3662 C CA . SER B 1 81 ? -23.188 20.078 17.219 1 98.12 81 SER B CA 1
ATOM 3663 C C . SER B 1 81 ? -23.281 18.906 16.234 1 98.12 81 SER B C 1
ATOM 3665 O O . SER B 1 81 ? -22.75 17.828 16.484 1 98.12 81 SER B O 1
ATOM 3667 N N . ALA B 1 82 ? -23.953 19.141 15.188 1 98.19 82 ALA B N 1
ATOM 3668 C CA . ALA B 1 82 ? -24.094 18.094 14.172 1 98.19 82 ALA B CA 1
ATOM 3669 C C . ALA B 1 82 ? -22.734 17.75 13.57 1 98.19 82 ALA B C 1
ATOM 3671 O O . ALA B 1 82 ? -22.422 16.578 13.352 1 98.19 82 ALA B O 1
ATOM 3672 N N . GLN B 1 83 ? -21.984 18.75 13.297 1 98.19 83 GLN B N 1
ATOM 3673 C CA . GLN B 1 83 ? -20.641 18.547 12.773 1 98.19 83 GLN B CA 1
ATOM 3674 C C . GLN B 1 83 ? -19.781 17.766 13.758 1 98.19 83 GLN B C 1
ATOM 3676 O O . GLN B 1 83 ? -19.078 16.828 13.375 1 98.19 83 GLN B O 1
ATOM 3681 N N . SER B 1 84 ? -19.875 18.109 14.992 1 98.5 84 SER B N 1
ATOM 3682 C CA . SER B 1 84 ? -19.141 17.453 16.062 1 98.5 84 SER B CA 1
ATOM 3683 C C . SER B 1 84 ? -19.562 15.992 16.203 1 98.5 84 SER B C 1
ATOM 3685 O O . SER B 1 84 ? -18.719 15.094 16.219 1 98.5 84 SER B O 1
ATOM 3687 N N . ARG B 1 85 ? -20.812 15.703 16.234 1 98.38 85 ARG B N 1
ATOM 3688 C CA . ARG B 1 85 ? -21.359 14.367 16.438 1 98.38 85 ARG B CA 1
ATOM 3689 C C . ARG B 1 85 ? -20.969 13.422 15.305 1 98.38 85 ARG B C 1
ATOM 3691 O O . ARG B 1 85 ? -20.766 12.227 15.523 1 98.38 85 ARG B O 1
ATOM 3698 N N . ALA B 1 86 ? -20.797 13.969 14.164 1 98.44 86 ALA B N 1
ATOM 3699 C CA . ALA B 1 86 ? -20.531 13.164 12.984 1 98.44 86 ALA B CA 1
ATOM 3700 C C . ALA B 1 86 ? -19.156 12.5 13.078 1 98.44 86 ALA B C 1
ATOM 3702 O O . ALA B 1 86 ? -18.859 11.547 12.352 1 98.44 86 ALA B O 1
ATOM 3703 N N . TRP B 1 87 ? -18.281 12.961 13.969 1 98.44 87 TRP B N 1
ATOM 3704 C CA . TRP B 1 87 ? -16.906 12.453 14.07 1 98.44 87 TRP B CA 1
ATOM 3705 C C . TRP B 1 87 ? -16.781 11.438 15.195 1 98.44 87 TRP B C 1
ATOM 3707 O O . TRP B 1 87 ? -15.789 10.719 15.289 1 98.44 87 TRP B O 1
ATOM 3717 N N . LYS B 1 88 ? -17.734 11.312 16.078 1 98.06 88 LYS B N 1
ATOM 3718 C CA . LYS B 1 88 ? -17.609 10.562 17.312 1 98.06 88 LYS B CA 1
ATOM 3719 C C . LYS B 1 88 ? -17.172 9.125 17.062 1 98.06 88 LYS B C 1
ATOM 3721 O O . LYS B 1 88 ? -16.172 8.656 17.594 1 98.06 88 LYS B O 1
ATOM 3726 N N . ASN B 1 89 ? -17.953 8.406 16.203 1 97.5 89 ASN B N 1
ATOM 3727 C CA . ASN B 1 89 ? -17.641 7.012 15.914 1 97.5 89 ASN B CA 1
ATOM 3728 C C . ASN B 1 89 ? -16.297 6.875 15.219 1 97.5 89 ASN B C 1
ATOM 3730 O O . ASN B 1 89 ? -15.578 5.891 15.422 1 97.5 89 ASN B O 1
ATOM 3734 N N . VAL B 1 90 ? -15.961 7.824 14.383 1 98 90 VAL B N 1
ATOM 3735 C CA . VAL B 1 90 ? -14.695 7.82 13.648 1 98 90 VAL B CA 1
ATOM 3736 C C . VAL B 1 90 ? -13.531 7.922 14.641 1 98 90 VAL B C 1
ATOM 3738 O O . VAL B 1 90 ? -12.57 7.16 14.547 1 98 90 VAL B O 1
ATOM 3741 N N . ILE B 1 91 ? -13.656 8.789 15.586 1 98.56 91 ILE B N 1
ATOM 3742 C CA . ILE B 1 91 ? -12.617 9 16.594 1 98.56 91 ILE B CA 1
ATOM 3743 C C . ILE B 1 91 ? -12.461 7.746 17.438 1 98.56 91 ILE B C 1
ATOM 3745 O O . ILE B 1 91 ? -11.344 7.316 17.734 1 98.56 91 ILE B O 1
ATOM 3749 N N . ASP B 1 92 ? -13.562 7.168 17.812 1 98.06 92 ASP B N 1
ATOM 3750 C CA . ASP B 1 92 ? -13.523 5.93 18.594 1 98.06 92 ASP B CA 1
ATOM 3751 C C . ASP B 1 92 ? -12.734 4.848 17.859 1 98.06 92 ASP B C 1
ATOM 3753 O O . ASP B 1 92 ? -11.906 4.16 18.453 1 98.06 92 ASP B O 1
ATOM 3757 N N . GLU B 1 93 ? -13.023 4.703 16.578 1 96.94 93 GLU B N 1
ATOM 3758 C CA . GLU B 1 93 ? -12.328 3.701 15.781 1 96.94 93 GLU B CA 1
ATOM 3759 C C . GLU B 1 93 ? -10.828 4.004 15.688 1 96.94 93 GLU B C 1
ATOM 3761 O O . GLU B 1 93 ? -10 3.094 15.758 1 96.94 93 GLU B O 1
ATOM 3766 N N . MET B 1 94 ? -10.477 5.25 15.523 1 98 94 MET B N 1
ATOM 3767 C CA . MET B 1 94 ? -9.07 5.641 15.438 1 98 94 MET B CA 1
ATOM 3768 C C . MET B 1 94 ? -8.352 5.383 16.766 1 98 94 MET B C 1
ATOM 3770 O O . MET B 1 94 ? -7.207 4.922 16.766 1 98 94 MET B O 1
ATOM 3774 N N . HIS B 1 95 ? -9.023 5.625 17.859 1 98.31 95 HIS B N 1
ATOM 3775 C CA . HIS B 1 95 ? -8.461 5.371 19.172 1 98.31 95 HIS B CA 1
ATOM 3776 C C . HIS B 1 95 ? -8.211 3.881 19.391 1 98.31 95 HIS B C 1
ATOM 3778 O O . HIS B 1 95 ? -7.203 3.492 19.984 1 98.31 95 HIS B O 1
ATOM 3784 N N . LYS B 1 96 ? -9.133 3.078 18.922 1 96.44 96 LYS B N 1
ATOM 3785 C CA . LYS B 1 96 ? -8.969 1.632 19.031 1 96.44 96 LYS B CA 1
ATOM 3786 C C . LYS B 1 96 ? -7.684 1.165 18.359 1 96.44 96 LYS B C 1
ATOM 3788 O O . LYS B 1 96 ? -7.062 0.194 18.797 1 96.44 96 LYS B O 1
ATOM 3793 N N . SER B 1 97 ? -7.316 1.902 17.312 1 95.56 97 SER B N 1
ATOM 3794 C CA . SER B 1 97 ? -6.113 1.549 16.578 1 95.56 97 SER B CA 1
ATOM 3795 C C . SER B 1 97 ? -4.867 2.17 17.203 1 95.56 97 SER B C 1
ATOM 3797 O O . SER B 1 97 ? -3.754 1.963 16.719 1 95.56 97 SER B O 1
ATOM 3799 N N . GLY B 1 98 ? -5.039 3.008 18.234 1 97.19 98 GLY B N 1
ATOM 3800 C CA . GLY B 1 98 ? -3.918 3.555 18.969 1 97.19 98 GLY B CA 1
ATOM 3801 C C . GLY B 1 98 ? -3.568 4.973 18.562 1 97.19 98 GLY B C 1
ATOM 3802 O O . GLY B 1 98 ? -2.705 5.605 19.188 1 97.19 98 GLY B O 1
ATOM 3803 N N . SER B 1 99 ? -4.215 5.5 17.531 1 98.38 99 SER B N 1
ATOM 3804 C CA . SER B 1 99 ? -3.902 6.848 17.062 1 98.38 99 SER B CA 1
ATOM 3805 C C . SER B 1 99 ? -4.516 7.902 17.969 1 98.38 99 SER B C 1
ATOM 3807 O O . SER B 1 99 ? -5.539 7.656 18.625 1 98.38 99 SER B O 1
ATOM 3809 N N . LYS B 1 100 ? -3.871 9.023 18.094 1 98.81 100 LYS B N 1
ATOM 3810 C CA . LYS B 1 100 ? -4.473 10.219 18.688 1 98.81 100 LYS B CA 1
ATOM 3811 C C . LYS B 1 100 ? -4.957 11.18 17.594 1 98.81 100 LYS B C 1
ATOM 3813 O O . LYS B 1 100 ? -4.477 11.133 16.469 1 98.81 100 LYS B O 1
ATOM 3818 N N . VAL B 1 101 ? -5.949 11.992 17.953 1 98.81 101 VAL B N 1
ATOM 3819 C CA . VAL B 1 101 ? -6.629 12.797 16.953 1 98.81 101 VAL B CA 1
ATOM 3820 C C . VAL B 1 101 ? -6.668 14.258 17.391 1 98.81 101 VAL B C 1
ATOM 3822 O O . VAL B 1 101 ? -7.09 14.555 18.516 1 98.81 101 VAL B O 1
ATOM 3825 N N . LEU B 1 102 ? -6.176 15.164 16.562 1 98.81 102 LEU B N 1
ATOM 3826 C CA . LEU B 1 102 ? -6.336 16.609 16.719 1 98.81 102 LEU B CA 1
ATOM 3827 C C . LEU B 1 102 ? -7.145 17.188 15.562 1 98.81 102 LEU B C 1
ATOM 3829 O O . LEU B 1 102 ? -6.863 16.906 14.398 1 98.81 102 LEU B O 1
ATOM 3833 N N . PHE B 1 103 ? -8.141 18 15.875 1 98.69 103 PHE B N 1
ATOM 3834 C CA . PHE B 1 103 ? -8.844 18.703 14.812 1 98.69 103 PHE B CA 1
ATOM 3835 C C . PHE B 1 103 ? -8.227 20.062 14.547 1 98.69 103 PHE B C 1
ATOM 3837 O O . PHE B 1 103 ? -8.055 20.875 15.469 1 98.69 103 PHE B O 1
ATOM 3844 N N . GLN B 1 104 ? -7.918 20.25 13.312 1 98.75 104 GLN B N 1
ATOM 3845 C CA . GLN B 1 104 ? -7.434 21.594 12.977 1 98.75 104 GLN B CA 1
ATOM 3846 C C . GLN B 1 104 ? -8.594 22.562 12.773 1 98.75 104 GLN B C 1
ATOM 3848 O O . GLN B 1 104 ? -9.461 22.328 11.93 1 98.75 104 GLN B O 1
ATOM 3853 N N . ILE B 1 105 ? -8.586 23.594 13.484 1 98.69 105 ILE B N 1
ATOM 3854 C CA . ILE B 1 105 ? -9.641 24.594 13.383 1 98.69 105 ILE B CA 1
ATOM 3855 C C . ILE B 1 105 ? -9.086 25.891 12.797 1 98.69 105 ILE B C 1
ATOM 3857 O O . ILE B 1 105 ? -7.941 26.266 13.078 1 98.69 105 ILE B O 1
ATOM 3861 N N . MET B 1 106 ? -9.945 26.547 11.961 1 96.81 106 MET B N 1
ATOM 3862 C CA . MET B 1 106 ? -9.359 27.656 11.219 1 96.81 106 MET B CA 1
ATOM 3863 C C . MET B 1 106 ? -10.43 28.672 10.812 1 96.81 106 MET B C 1
ATOM 3865 O O . MET B 1 106 ? -11.625 28.375 10.898 1 96.81 106 MET B O 1
ATOM 3869 N N . HIS B 1 107 ? -10.016 29.828 10.539 1 95.75 107 HIS B N 1
ATOM 3870 C CA . HIS B 1 107 ? -10.703 30.906 9.828 1 95.75 107 HIS B CA 1
ATOM 3871 C C . HIS B 1 107 ? -9.898 31.359 8.617 1 95.75 107 HIS B C 1
ATOM 3873 O O . HIS B 1 107 ? -8.711 31.672 8.734 1 95.75 107 HIS B O 1
ATOM 3879 N N . ALA B 1 108 ? -10.547 31.469 7.496 1 91.69 108 ALA B N 1
ATOM 3880 C CA . ALA B 1 108 ? -9.82 31.641 6.238 1 91.69 108 ALA B CA 1
ATOM 3881 C C . ALA B 1 108 ? -9.367 33.094 6.059 1 91.69 108 ALA B C 1
ATOM 3883 O O . ALA B 1 108 ? -8.5 33.375 5.223 1 91.69 108 ALA B O 1
ATOM 3884 N N . GLY B 1 109 ? -9.961 34.031 6.844 1 90.56 109 GLY B N 1
ATOM 3885 C CA . GLY B 1 109 ? -9.609 35.406 6.648 1 90.56 109 GLY B CA 1
ATOM 3886 C C . GLY B 1 109 ? -9.859 35.906 5.23 1 90.56 109 GLY B C 1
ATOM 3887 O O . GLY B 1 109 ? -10.953 35.719 4.688 1 90.56 109 GLY B O 1
ATOM 3888 N N . THR B 1 110 ? -8.836 36.438 4.586 1 84.81 110 THR B N 1
ATOM 3889 C CA . THR B 1 110 ? -8.977 37 3.242 1 84.81 110 THR B CA 1
ATOM 3890 C C . THR B 1 110 ? -9.031 35.875 2.203 1 84.81 110 THR B C 1
ATOM 3892 O O . THR B 1 110 ? -9.398 36.125 1.049 1 84.81 110 THR B O 1
ATOM 3895 N N . ALA B 1 111 ? -8.672 34.656 2.609 1 78.75 111 ALA B N 1
ATOM 3896 C CA . ALA B 1 111 ? -8.664 33.5 1.699 1 78.75 111 ALA B CA 1
ATOM 3897 C C . ALA B 1 111 ? -10.016 32.812 1.688 1 78.75 111 ALA B C 1
ATOM 3899 O O . ALA B 1 111 ? -10.164 31.734 1.106 1 78.75 111 ALA B O 1
ATOM 3900 N N . ALA B 1 112 ? -10.945 33.375 2.281 1 74.06 112 ALA B N 1
ATOM 3901 C CA . ALA B 1 112 ? -12.289 32.781 2.314 1 74.06 112 ALA B CA 1
ATOM 3902 C C . ALA B 1 112 ? -12.906 32.75 0.921 1 74.06 112 ALA B C 1
ATOM 3904 O O . ALA B 1 112 ? -12.5 33.5 0.036 1 74.06 112 ALA B O 1
ATOM 3905 N N . ASN B 1 113 ? -13.703 31.781 0.709 1 70.56 113 ASN B N 1
ATOM 3906 C CA . ASN B 1 113 ? -14.391 31.594 -0.565 1 70.56 113 ASN B CA 1
ATOM 3907 C C . ASN B 1 113 ? -15.609 32.5 -0.675 1 70.56 113 ASN B C 1
ATOM 3909 O O . ASN B 1 113 ? -16.516 32.438 0.163 1 70.56 113 ASN B O 1
ATOM 3913 N N . PRO B 1 114 ? -15.617 33.25 -1.697 1 68.44 114 PRO B N 1
ATOM 3914 C CA . PRO B 1 114 ? -16.734 34.188 -1.869 1 68.44 114 PRO B CA 1
ATOM 3915 C C . PRO B 1 114 ? -18.078 33.438 -1.978 1 68.44 114 PRO B C 1
ATOM 3917 O O . PRO B 1 114 ? -19.109 34 -1.587 1 68.44 114 PRO B O 1
ATOM 3920 N N . GLU B 1 115 ? -17.984 32.25 -2.547 1 68.81 115 GLU B N 1
ATOM 3921 C CA . GLU B 1 115 ? -19.234 31.516 -2.758 1 68.81 115 GLU B CA 1
ATOM 3922 C C . GLU B 1 115 ? -19.859 31.094 -1.43 1 68.81 115 GLU B C 1
ATOM 3924 O O . GLU B 1 115 ? -21.062 30.906 -1.341 1 68.81 115 GLU B O 1
ATOM 3929 N N . THR B 1 116 ? -19.062 31.047 -0.462 1 66.44 116 THR B N 1
ATOM 3930 C CA . THR B 1 116 ? -19.562 30.547 0.814 1 66.44 116 THR B CA 1
ATOM 3931 C C . THR B 1 116 ? -19.828 31.688 1.78 1 66.44 116 THR B C 1
ATOM 3933 O O . THR B 1 116 ? -20.484 31.516 2.809 1 66.44 116 THR B O 1
ATOM 3936 N N . MET B 1 117 ? -19.406 32.875 1.456 1 66.19 117 MET B N 1
ATOM 3937 C CA . MET B 1 117 ? -19.438 34 2.381 1 66.19 117 MET B CA 1
ATOM 3938 C C . MET B 1 117 ? -20.781 34.75 2.289 1 66.19 117 MET B C 1
ATOM 3940 O O . MET B 1 117 ? -21.062 35.625 3.096 1 66.19 117 MET B O 1
ATOM 3944 N N . CYS B 1 118 ? -21.625 34.188 1.615 1 58.41 118 CYS B N 1
ATOM 3945 C CA . CYS B 1 118 ? -22.938 34.812 1.488 1 58.41 118 CYS B CA 1
ATOM 3946 C C . CYS B 1 118 ? -22.844 36.312 1.507 1 58.41 118 CYS B C 1
ATOM 3948 O O . CYS B 1 118 ? -23.578 37 2.24 1 58.41 118 CYS B O 1
ATOM 3950 N N . GLY B 1 119 ? -21.875 36.906 0.907 1 64.19 119 GLY B N 1
ATOM 3951 C CA . GLY B 1 119 ? -21.797 38.344 0.78 1 64.19 119 GLY B CA 1
ATOM 3952 C C . GLY B 1 119 ? -21 39 1.892 1 64.19 119 GLY B C 1
ATOM 3953 O O . GLY B 1 119 ? -20.797 40.219 1.887 1 64.19 119 GLY B O 1
ATOM 3954 N N . SER B 1 120 ? -20.562 38.344 2.816 1 68.31 120 SER B N 1
ATOM 3955 C CA . SER B 1 120 ? -19.75 38.906 3.895 1 68.31 120 SER B CA 1
ATOM 3956 C C . SER B 1 120 ? -18.375 39.312 3.395 1 68.31 120 SER B C 1
ATOM 3958 O O . SER B 1 120 ? -17.859 38.719 2.436 1 68.31 120 SER B O 1
ATOM 3960 N N . PRO B 1 121 ? -17.938 40.406 4.027 1 75.75 121 PRO B N 1
ATOM 3961 C CA . PRO B 1 121 ? -16.594 40.812 3.613 1 75.75 121 PRO B CA 1
ATOM 3962 C C . PRO B 1 121 ? -15.516 39.844 4.043 1 75.75 121 PRO B C 1
ATOM 3964 O O . PRO B 1 121 ? -15.758 39 4.902 1 75.75 121 PRO B O 1
ATOM 3967 N N . PHE B 1 122 ? -14.375 40 3.383 1 80.31 122 PHE B N 1
ATOM 3968 C CA . PHE B 1 122 ? -13.188 39.25 3.783 1 80.31 122 PHE B CA 1
ATOM 3969 C C . PHE B 1 122 ? -12.516 39.906 4.98 1 80.31 122 PHE B C 1
ATOM 3971 O O . PHE B 1 122 ? -11.977 41 4.871 1 80.31 122 PHE B O 1
ATOM 3978 N N . PHE B 1 123 ? -12.633 39.281 6.008 1 87.31 123 PHE B N 1
ATOM 3979 C CA . PHE B 1 123 ? -12.062 39.812 7.23 1 87.31 123 PHE B CA 1
ATOM 3980 C C . PHE B 1 123 ? -10.555 39.625 7.266 1 87.31 123 PHE B C 1
ATOM 3982 O O . PHE B 1 123 ? -10.055 38.562 6.836 1 87.31 123 PHE B O 1
ATOM 3989 N N . ALA B 1 124 ? -9.891 40.656 7.715 1 91.12 124 ALA B N 1
ATOM 3990 C CA . ALA B 1 124 ? -8.438 40.625 7.82 1 91.12 124 ALA B CA 1
ATOM 3991 C C . ALA B 1 124 ? -7.965 41.5 8.992 1 91.12 124 ALA B C 1
ATOM 3993 O O . ALA B 1 124 ? -8.742 42.25 9.555 1 91.12 124 ALA B O 1
ATOM 3994 N N . PRO B 1 125 ? -6.719 41.25 9.469 1 94.25 125 PRO B N 1
ATOM 3995 C CA . PRO B 1 125 ? -6.195 42.156 10.484 1 94.25 125 PRO B CA 1
ATOM 3996 C C . PRO B 1 125 ? -6.121 43.594 9.984 1 94.25 125 PRO B C 1
ATOM 3998 O O . PRO B 1 125 ? -6.359 44.531 10.75 1 94.25 125 PRO B O 1
ATOM 4001 N N . SER B 1 126 ? -5.738 43.719 8.742 1 91.56 126 SER B N 1
ATOM 4002 C CA . SER B 1 126 ? -5.656 45 8.078 1 91.56 126 SER B CA 1
ATOM 4003 C C . SER B 1 126 ? -6.242 44.938 6.672 1 91.56 126 SER B C 1
ATOM 4005 O O . SER B 1 126 ? -6.234 43.906 6.031 1 91.56 126 SER B O 1
ATOM 4007 N N . ALA B 1 127 ? -6.773 46.062 6.25 1 87 127 ALA B N 1
ATOM 4008 C CA . ALA B 1 127 ? -7.324 46.125 4.898 1 87 127 ALA B CA 1
ATOM 4009 C C . ALA B 1 127 ? -6.223 46.375 3.869 1 87 127 ALA B C 1
ATOM 4011 O O . ALA B 1 127 ? -6.039 47.5 3.393 1 87 127 ALA B O 1
ATOM 4012 N N . ILE B 1 128 ? -5.609 45.344 3.529 1 79.44 128 ILE B N 1
ATOM 4013 C CA . ILE B 1 128 ? -4.477 45.531 2.633 1 79.44 128 ILE B CA 1
ATOM 4014 C C . ILE B 1 128 ? -4.93 45.375 1.185 1 79.44 128 ILE B C 1
ATOM 4016 O O . ILE B 1 128 ? -4.176 45.656 0.254 1 79.44 128 ILE B O 1
ATOM 4020 N N . SER B 1 129 ? -5.996 44.75 0.939 1 74.19 129 SER B N 1
ATOM 4021 C CA . SER B 1 129 ? -6.574 44.656 -0.397 1 74.19 129 SER B CA 1
ATOM 4022 C C . SER B 1 129 ? -7.973 45.281 -0.44 1 74.19 129 SER B C 1
ATOM 4024 O O . SER B 1 129 ? -8.594 45.5 0.604 1 74.19 129 SER B O 1
ATOM 4026 N N . LYS B 1 130 ? -8.445 45.656 -1.628 1 69.12 130 LYS B N 1
ATOM 4027 C CA . LYS B 1 130 ? -9.688 46.375 -1.851 1 69.12 130 LYS B CA 1
ATOM 4028 C C . LYS B 1 130 ? -10.883 45.594 -1.28 1 69.12 130 LYS B C 1
ATOM 4030 O O . LYS B 1 130 ? -11.844 46.219 -0.804 1 69.12 130 LYS B O 1
ATOM 4035 N N . ASN B 1 131 ? -10.734 44.344 -1.249 1 76.31 131 ASN B N 1
ATOM 4036 C CA . ASN B 1 131 ? -11.906 43.562 -0.85 1 76.31 131 ASN B CA 1
ATOM 4037 C C . ASN B 1 131 ? -11.789 43.094 0.591 1 76.31 131 ASN B C 1
ATOM 4039 O O . ASN B 1 131 ? -12.664 42.375 1.081 1 76.31 131 ASN B O 1
ATOM 4043 N N . SER B 1 132 ? -10.789 43.531 1.316 1 84.25 132 SER B N 1
ATOM 4044 C CA . SER B 1 132 ? -10.609 43.094 2.693 1 84.25 132 SER B CA 1
ATOM 4045 C C . SER B 1 132 ? -11.023 44.156 3.686 1 84.25 132 SER B C 1
ATOM 4047 O O . SER B 1 132 ? -10.867 45.375 3.414 1 84.25 132 SER B O 1
ATOM 4049 N N . VAL B 1 133 ? -11.633 43.75 4.719 1 88.25 133 VAL B N 1
ATOM 4050 C CA . VAL B 1 133 ? -12.07 44.625 5.781 1 88.25 133 VAL B CA 1
ATOM 4051 C C . VAL B 1 133 ? -11.297 44.344 7.062 1 88.25 133 VAL B C 1
ATOM 4053 O O . VAL B 1 133 ? -11.211 43.156 7.48 1 88.25 133 VAL B O 1
ATOM 4056 N N . ALA B 1 134 ? -10.781 45.344 7.645 1 94.19 134 ALA B N 1
ATOM 4057 C CA . ALA B 1 134 ? -10.07 45.188 8.906 1 94.19 134 ALA B CA 1
ATOM 4058 C C . ALA B 1 134 ? -11.031 44.844 10.039 1 94.19 134 ALA B C 1
ATOM 4060 O O . ALA B 1 134 ? -12.062 45.5 10.203 1 94.19 134 ALA B O 1
ATOM 4061 N N . LEU B 1 135 ? -10.688 43.938 10.828 1 95.81 135 LEU B N 1
ATOM 4062 C CA . LEU B 1 135 ? -11.5 43.531 11.977 1 95.81 135 LEU B CA 1
ATOM 4063 C C . LEU B 1 135 ? -11.469 44.625 13.062 1 95.81 135 LEU B C 1
ATOM 4065 O O . LEU B 1 135 ? -10.414 45.188 13.336 1 95.81 135 LEU B O 1
ATOM 4069 N N . THR B 1 136 ? -12.641 44.781 13.641 1 95.56 136 THR B N 1
ATOM 4070 C CA . THR B 1 136 ? -12.688 45.594 14.844 1 95.56 136 THR B CA 1
ATOM 4071 C C . THR B 1 136 ? -12.242 44.781 16.062 1 95.56 136 THR B C 1
ATOM 4073 O O . THR B 1 136 ? -12.148 43.562 16 1 95.56 136 THR B O 1
ATOM 4076 N N . LYS B 1 137 ? -11.953 45.562 17.141 1 96.69 137 LYS B N 1
ATOM 4077 C CA . LYS B 1 137 ? -11.594 44.844 18.375 1 96.69 137 LYS B CA 1
ATOM 4078 C C . LYS B 1 137 ? -12.711 43.938 18.844 1 96.69 137 LYS B C 1
ATOM 4080 O O . LYS B 1 137 ? -12.453 42.812 19.297 1 96.69 137 LYS B O 1
ATOM 4085 N N . ALA B 1 138 ? -13.891 44.406 18.734 1 96.94 138 ALA B N 1
ATOM 4086 C CA . ALA B 1 138 ? -15.039 43.594 19.109 1 96.94 138 ALA B CA 1
ATOM 4087 C C . ALA B 1 138 ? -15.125 42.344 18.25 1 96.94 138 ALA B C 1
ATOM 4089 O O . ALA B 1 138 ? -15.453 41.281 18.75 1 96.94 138 ALA B O 1
ATOM 4090 N N . GLN B 1 139 ? -14.867 42.5 17 1 95.56 139 GLN B N 1
ATOM 4091 C CA . GLN B 1 139 ? -14.898 41.344 16.094 1 95.56 139 GLN B CA 1
ATOM 4092 C C . GLN B 1 139 ? -13.773 40.375 16.391 1 95.56 139 GLN B C 1
ATOM 4094 O O . GLN B 1 139 ? -13.938 39.156 16.25 1 95.56 139 GLN B O 1
ATOM 4099 N N . ILE B 1 140 ? -12.633 40.844 16.781 1 98.06 140 ILE B N 1
ATOM 4100 C CA . ILE B 1 140 ? -11.523 40 17.188 1 98.06 140 ILE B CA 1
ATOM 4101 C C . ILE B 1 140 ? -11.93 39.156 18.422 1 98.06 140 ILE B C 1
ATOM 4103 O O . ILE B 1 140 ? -11.68 37.969 18.469 1 98.06 140 ILE B O 1
ATOM 4107 N N . GLU B 1 141 ? -12.57 39.844 19.328 1 97.75 141 GLU B N 1
ATOM 4108 C CA . GLU B 1 141 ? -13.07 39.125 20.5 1 97.75 141 GLU B CA 1
ATOM 4109 C C . GLU B 1 141 ? -14.055 38.031 20.109 1 97.75 141 GLU B C 1
ATOM 4111 O O . GLU B 1 141 ? -14.031 36.938 20.688 1 97.75 141 GLU B O 1
ATOM 4116 N N . ASP B 1 142 ? -14.93 38.312 19.188 1 97.31 142 ASP B N 1
ATOM 4117 C CA . ASP B 1 142 ? -15.875 37.344 18.688 1 97.31 142 ASP B CA 1
ATOM 4118 C C . ASP B 1 142 ? -15.148 36.125 18.094 1 97.31 142 ASP B C 1
ATOM 4120 O O . ASP B 1 142 ? -15.547 35 18.312 1 97.31 142 ASP B O 1
ATOM 4124 N N . ILE B 1 143 ? -14.133 36.375 17.344 1 97.5 143 ILE B N 1
ATOM 4125 C CA . ILE B 1 143 ? -13.352 35.312 16.703 1 97.5 143 ILE B CA 1
ATOM 4126 C C . ILE B 1 143 ? -12.688 34.438 17.766 1 97.5 143 ILE B C 1
ATOM 4128 O O . ILE B 1 143 ? -12.68 33.219 17.641 1 97.5 143 ILE B O 1
ATOM 4132 N N . ILE B 1 144 ? -12.172 35.094 18.797 1 98.56 144 ILE B N 1
ATOM 4133 C CA . ILE B 1 144 ? -11.555 34.344 19.906 1 98.56 144 ILE B CA 1
ATOM 4134 C C . ILE B 1 144 ? -12.57 33.406 20.531 1 98.56 144 ILE B C 1
ATOM 4136 O O . ILE B 1 144 ? -12.273 32.219 20.766 1 98.56 144 ILE B O 1
ATOM 4140 N N . HIS B 1 145 ? -13.75 33.875 20.688 1 98.44 145 HIS B N 1
ATOM 4141 C CA . HIS B 1 145 ? -14.812 33.062 21.266 1 98.44 145 HIS B CA 1
ATOM 4142 C C . HIS B 1 145 ? -15.188 31.922 20.328 1 98.44 145 HIS B C 1
ATOM 4144 O O . HIS B 1 145 ? -15.477 30.812 20.797 1 98.44 145 HIS B O 1
ATOM 4150 N N . LEU B 1 146 ? -15.219 32.188 19.078 1 98.38 146 LEU B N 1
ATOM 4151 C CA . LEU B 1 146 ? -15.57 31.156 18.094 1 98.38 146 LEU B CA 1
ATOM 4152 C C . LEU B 1 146 ? -14.539 30.031 18.094 1 98.38 146 LEU B C 1
ATOM 4154 O O . LEU B 1 146 ? -14.891 28.859 17.984 1 98.38 146 LEU B O 1
ATOM 4158 N N . PHE B 1 147 ? -13.273 30.359 18.203 1 98.81 147 PHE B N 1
ATOM 4159 C CA . PHE B 1 147 ? -12.234 29.328 18.297 1 98.81 147 PHE B CA 1
ATOM 4160 C C . PHE B 1 147 ? -12.414 28.484 19.547 1 98.81 147 PHE B C 1
ATOM 4162 O O . PHE B 1 147 ? -12.312 27.25 19.484 1 98.81 147 PHE B O 1
ATOM 4169 N N . ARG B 1 148 ? -12.664 29.156 20.672 1 98.75 148 ARG B N 1
ATOM 4170 C CA . ARG B 1 148 ? -12.922 28.422 21.906 1 98.75 148 ARG B CA 1
ATOM 4171 C C . ARG B 1 148 ? -14.109 27.484 21.75 1 98.75 148 ARG B C 1
ATOM 4173 O O . ARG B 1 148 ? -14.031 26.312 22.109 1 98.75 148 ARG B O 1
ATOM 4180 N N . SER B 1 149 ? -15.164 28 21.203 1 98.81 149 SER B N 1
ATOM 4181 C CA . SER B 1 149 ? -16.359 27.188 21 1 98.81 149 SER B CA 1
ATOM 4182 C C . SER B 1 149 ? -16.078 25.984 20.109 1 98.81 149 SER B C 1
ATOM 4184 O O . SER B 1 149 ? -16.594 24.891 20.359 1 98.81 149 SER B O 1
ATOM 4186 N N . SER B 1 150 ? -15.336 26.203 19.078 1 98.81 150 SER B N 1
ATOM 4187 C CA . SER B 1 150 ? -14.969 25.125 18.188 1 98.81 150 SER B CA 1
ATOM 4188 C C . SER B 1 150 ? -14.141 24.062 18.906 1 98.81 150 SER B C 1
ATOM 4190 O O . SER B 1 150 ? -14.336 22.859 18.688 1 98.81 150 SER B O 1
ATOM 4192 N N . ALA B 1 151 ? -13.242 24.469 19.719 1 98.88 151 ALA B N 1
ATOM 4193 C CA . ALA B 1 151 ? -12.445 23.547 20.516 1 98.88 151 ALA B CA 1
ATOM 4194 C C . ALA B 1 151 ? -13.328 22.719 21.438 1 98.88 151 ALA B C 1
ATOM 4196 O O . ALA B 1 151 ? -13.102 21.516 21.625 1 98.88 151 ALA B O 1
ATOM 4197 N N . GLU B 1 152 ? -14.281 23.359 22.031 1 98.88 152 GLU B N 1
ATOM 4198 C CA . GLU B 1 152 ? -15.219 22.656 22.906 1 98.88 152 GLU B CA 1
ATOM 4199 C C . GLU B 1 152 ? -15.992 21.578 22.125 1 98.88 152 GLU B C 1
ATOM 4201 O O . GLU B 1 152 ? -16.234 20.5 22.656 1 98.88 152 GLU B O 1
ATOM 4206 N N . LEU B 1 153 ? -16.375 21.922 20.922 1 98.81 153 LEU B N 1
ATOM 4207 C CA . LEU B 1 153 ? -17.078 20.953 20.094 1 98.81 153 LEU B CA 1
ATOM 4208 C C . LEU B 1 153 ? -16.156 19.781 19.734 1 98.81 153 LEU B C 1
ATOM 4210 O O . LEU B 1 153 ? -16.609 18.625 19.688 1 98.81 153 LEU B O 1
ATOM 4214 N N . ALA B 1 154 ? -14.922 20.094 19.438 1 98.81 154 ALA B N 1
ATOM 4215 C CA . ALA B 1 154 ? -13.945 19.047 19.172 1 98.81 154 ALA B CA 1
ATOM 4216 C C . ALA B 1 154 ? -13.82 18.109 20.375 1 98.81 154 ALA B C 1
ATOM 4218 O O . ALA B 1 154 ? -13.766 16.891 20.219 1 98.81 154 ALA B O 1
ATOM 4219 N N . TYR B 1 155 ? -13.766 18.688 21.547 1 98.81 155 TYR B N 1
ATOM 4220 C CA . TYR B 1 155 ? -13.703 17.922 22.781 1 98.81 155 TYR B CA 1
ATOM 4221 C C . TYR B 1 155 ? -14.93 17.016 22.922 1 98.81 155 TYR B C 1
ATOM 4223 O O . TYR B 1 155 ? -14.812 15.844 23.266 1 98.81 155 TYR B O 1
ATOM 4231 N N . LYS B 1 156 ? -16.062 17.547 22.625 1 98.56 156 LYS B N 1
ATOM 4232 C CA . LYS B 1 156 ? -17.312 16.797 22.719 1 98.56 156 LYS B CA 1
ATOM 4233 C C . LYS B 1 156 ? -17.328 15.641 21.734 1 98.56 156 LYS B C 1
ATOM 4235 O O . LYS B 1 156 ? -17.922 14.594 22 1 98.56 156 LYS B O 1
ATOM 4240 N N . ALA B 1 157 ? -16.672 15.852 20.625 1 98.38 157 ALA B N 1
ATOM 4241 C CA . ALA B 1 157 ? -16.594 14.812 19.594 1 98.38 157 ALA B CA 1
ATOM 4242 C C . ALA B 1 157 ? -15.711 13.656 20.062 1 98.38 157 ALA B C 1
ATOM 4244 O O . ALA B 1 157 ? -15.75 12.562 19.5 1 98.38 157 ALA B O 1
ATOM 4245 N N . GLY B 1 158 ? -14.836 13.914 21.062 1 98.56 158 GLY B N 1
ATOM 4246 C CA . GLY B 1 158 ? -13.93 12.898 21.578 1 98.56 158 GLY B CA 1
ATOM 4247 C C . GLY B 1 158 ? -12.5 13.07 21.094 1 98.56 158 GLY B C 1
ATOM 4248 O O . GLY B 1 158 ? -11.672 12.18 21.266 1 98.56 158 GLY B O 1
ATOM 4249 N N . ALA B 1 159 ? -12.188 14.172 20.438 1 98.69 159 ALA B N 1
ATOM 4250 C CA . ALA B 1 159 ? -10.82 14.422 19.984 1 98.69 159 ALA B CA 1
ATOM 4251 C C . ALA B 1 159 ? -9.867 14.562 21.172 1 98.69 159 ALA B C 1
ATOM 4253 O O . ALA B 1 159 ? -10.297 14.891 22.281 1 98.69 159 ALA B O 1
ATOM 4254 N N . ASP B 1 160 ? -8.602 14.266 20.938 1 98.81 160 ASP B N 1
ATOM 4255 C CA . ASP B 1 160 ? -7.582 14.398 21.969 1 98.81 160 ASP B CA 1
ATOM 4256 C C . ASP B 1 160 ? -7.113 15.844 22.094 1 98.81 160 ASP B C 1
ATOM 4258 O O . ASP B 1 160 ? -6.48 16.219 23.094 1 98.81 160 ASP B O 1
ATOM 4262 N N . GLY B 1 161 ? -7.426 16.672 21.125 1 98.75 161 GLY B N 1
ATOM 4263 C CA . GLY B 1 161 ? -7.027 18.062 21.125 1 98.75 161 GLY B CA 1
ATOM 4264 C C . GLY B 1 161 ? -7.414 18.812 19.875 1 98.75 161 GLY B C 1
ATOM 4265 O O . GLY B 1 161 ? -8.227 18.328 19.078 1 98.75 161 GLY B O 1
ATOM 4266 N N . VAL B 1 162 ? -6.836 20.031 19.734 1 98.88 162 VAL B N 1
ATOM 4267 C CA . VAL B 1 162 ? -7.031 20.859 18.547 1 98.88 162 VAL B CA 1
ATOM 4268 C C . VAL B 1 162 ? -5.688 21.391 18.062 1 98.88 162 VAL B C 1
ATOM 4270 O O . VAL B 1 162 ? -4.707 21.406 18.812 1 98.88 162 VAL B O 1
ATOM 4273 N N . GLN B 1 163 ? -5.707 21.703 16.797 1 98.94 163 GLN B N 1
ATOM 4274 C CA . GLN B 1 163 ? -4.613 22.438 16.188 1 98.94 163 GLN B CA 1
ATOM 4275 C C . GLN B 1 163 ? -5.094 23.766 15.617 1 98.94 163 GLN B C 1
ATOM 4277 O O . GLN B 1 163 ? -6.008 23.812 14.797 1 98.94 163 GLN B O 1
ATOM 4282 N N . LEU B 1 164 ? -4.547 24.891 16.141 1 98.88 164 LEU B N 1
ATOM 4283 C CA . LEU B 1 164 ? -4.828 26.188 15.555 1 98.88 164 LEU B CA 1
ATOM 4284 C C . LEU B 1 164 ? -4.086 26.375 14.234 1 98.88 164 LEU B C 1
ATOM 4286 O O . LEU B 1 164 ? -2.869 26.188 14.172 1 98.88 164 LEU B O 1
ATOM 4290 N N . HIS B 1 165 ? -4.848 26.672 13.203 1 98.31 165 HIS B N 1
ATOM 4291 C CA . HIS B 1 165 ? -4.215 26.891 11.906 1 98.31 165 HIS B CA 1
ATOM 4292 C C . HIS B 1 165 ? -3.689 28.328 11.797 1 98.31 165 HIS B C 1
ATOM 4294 O O . HIS B 1 165 ? -4.414 29.219 11.359 1 98.31 165 HIS B O 1
ATOM 4300 N N . CYS B 1 166 ? -2.467 28.5 12.062 1 98 166 CYS B N 1
ATOM 4301 C CA . CYS B 1 166 ? -1.795 29.797 12.008 1 98 166 CYS B CA 1
ATOM 4302 C C . CYS B 1 166 ? -0.806 29.844 10.852 1 98 166 CYS B C 1
ATOM 4304 O O . CYS B 1 166 ? 0.272 30.438 10.977 1 98 166 CYS B O 1
ATOM 4306 N N . ALA B 1 167 ? -1.146 29.172 9.797 1 96 167 ALA B N 1
ATOM 4307 C CA . ALA B 1 167 ? -0.229 29.094 8.664 1 96 167 ALA B CA 1
ATOM 4308 C C . ALA B 1 167 ? -0.95 29.391 7.355 1 96 167 ALA B C 1
ATOM 4310 O O . ALA B 1 167 ? -2.172 29.562 7.336 1 96 167 ALA B O 1
ATOM 4311 N N . HIS B 1 168 ? -0.181 29.609 6.312 1 91.94 168 HIS B N 1
ATOM 4312 C CA . HIS B 1 168 ? -0.585 29.547 4.914 1 91.94 168 HIS B CA 1
ATOM 4313 C C . HIS B 1 168 ? -1.418 30.75 4.52 1 91.94 168 HIS B C 1
ATOM 4315 O O . HIS B 1 168 ? -2.227 30.688 3.592 1 91.94 168 HIS B O 1
ATOM 4321 N N . GLY B 1 169 ? -1.366 31.766 5.281 1 91.25 169 GLY B N 1
ATOM 4322 C CA . GLY B 1 169 ? -2.021 33 4.895 1 91.25 169 GLY B CA 1
ATOM 4323 C C . GLY B 1 169 ? -3.486 33.062 5.285 1 91.25 169 GLY B C 1
ATOM 4324 O O . GLY B 1 169 ? -4.234 33.906 4.801 1 91.25 169 GLY B O 1
ATOM 4325 N N . TYR B 1 170 ? -3.885 32.156 6.109 1 93.44 170 TYR B N 1
ATOM 4326 C CA . TYR B 1 170 ? -5.223 32.25 6.684 1 93.44 170 TYR B CA 1
ATOM 4327 C C . TYR B 1 170 ? -5.262 33.281 7.816 1 93.44 170 TYR B C 1
ATOM 4329 O O . TYR B 1 170 ? -4.266 33.938 8.086 1 93.44 170 TYR B O 1
ATOM 4337 N N . LEU B 1 171 ? -6.402 33.375 8.438 1 95.12 171 LEU B N 1
ATOM 4338 C CA . LEU B 1 171 ? -6.633 34.562 9.273 1 95.12 171 LEU B CA 1
ATOM 4339 C C . LEU B 1 171 ? -5.555 34.688 10.344 1 95.12 171 LEU B C 1
ATOM 4341 O O . LEU B 1 171 ? -4.938 35.719 10.492 1 95.12 171 LEU B O 1
ATOM 4345 N N . LEU B 1 172 ? -5.34 33.594 11.141 1 98.06 172 LEU B N 1
ATOM 4346 C CA . LEU B 1 172 ? -4.375 33.688 12.227 1 98.06 172 LEU B CA 1
ATOM 4347 C C . LEU B 1 172 ? -2.961 33.875 11.688 1 98.06 172 LEU B C 1
ATOM 4349 O O . LEU B 1 172 ? -2.135 34.531 12.305 1 98.06 172 LEU B O 1
ATOM 4353 N N . SER B 1 173 ? -2.676 33.281 10.555 1 96.69 173 SER B N 1
ATOM 4354 C CA . SER B 1 173 ? -1.411 33.531 9.867 1 96.69 173 SER B CA 1
ATOM 4355 C C . SER B 1 173 ? -1.273 35 9.469 1 96.69 173 SER B C 1
ATOM 4357 O O . SER B 1 173 ? -0.189 35.562 9.57 1 96.69 173 SER B O 1
ATOM 4359 N N . GLN B 1 174 ? -2.33 35.594 9.023 1 95.31 174 GLN B N 1
ATOM 4360 C CA . GLN B 1 174 ? -2.338 37 8.633 1 95.31 174 GLN B CA 1
ATOM 4361 C C . GLN B 1 174 ? -2.045 37.906 9.82 1 95.31 174 GLN B C 1
ATOM 4363 O O . GLN B 1 174 ? -1.33 38.906 9.695 1 95.31 174 GLN B O 1
ATOM 4368 N N . PHE B 1 175 ? -2.598 37.562 10.961 1 97.94 175 PHE B N 1
ATOM 4369 C CA . PHE B 1 175 ? -2.316 38.344 12.156 1 97.94 175 PHE B CA 1
ATOM 4370 C C . PHE B 1 175 ? -0.84 38.25 12.523 1 97.94 175 PHE B C 1
ATOM 4372 O O . PHE B 1 175 ? -0.241 39.25 12.945 1 97.94 175 PHE B O 1
ATOM 4379 N N . LEU B 1 176 ? -0.233 37.125 12.344 1 98.12 176 LEU B N 1
ATOM 4380 C CA . LEU B 1 176 ? 1.145 36.906 12.766 1 98.12 176 LEU B CA 1
ATOM 4381 C C . LEU B 1 176 ? 2.125 37.531 11.789 1 98.12 176 LEU B C 1
ATOM 4383 O O . LEU B 1 176 ? 3.275 37.812 12.148 1 98.12 176 LEU B O 1
ATOM 4387 N N . SER B 1 177 ? 1.771 37.781 10.578 1 96.38 177 SER B N 1
ATOM 4388 C CA . SER B 1 177 ? 2.641 38.25 9.5 1 96.38 177 SER B CA 1
ATOM 4389 C C . SER B 1 177 ? 2.711 39.781 9.477 1 96.38 177 SER B C 1
ATOM 4391 O O . SER B 1 177 ? 1.687 40.438 9.336 1 96.38 177 SER B O 1
ATOM 4393 N N . PRO B 1 178 ? 3.92 40.312 9.492 1 95.5 178 PRO B N 1
ATOM 4394 C CA . PRO B 1 178 ? 4.02 41.75 9.383 1 95.5 178 PRO B CA 1
ATOM 4395 C C . PRO B 1 178 ? 3.562 42.281 8.016 1 95.5 178 PRO B C 1
ATOM 4397 O O . PRO B 1 178 ? 3.223 43.469 7.887 1 95.5 178 PRO B O 1
ATOM 4400 N N . TYR B 1 179 ? 3.57 41.438 7.074 1 91.62 179 TYR B N 1
ATOM 4401 C CA . TYR B 1 179 ? 3.088 41.844 5.758 1 91.62 179 TYR B CA 1
ATOM 4402 C C . TYR B 1 179 ? 1.583 42.062 5.777 1 91.62 179 TYR B C 1
ATOM 4404 O O . TYR B 1 179 ? 1.103 43.094 5.254 1 91.62 179 TYR B O 1
ATOM 4412 N N . TYR B 1 180 ? 0.83 41.25 6.426 1 92.62 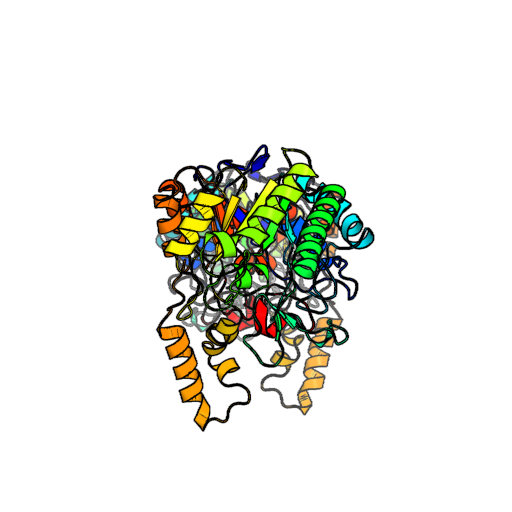180 TYR B N 1
ATOM 4413 C CA . TYR B 1 180 ? -0.628 41.281 6.391 1 92.62 180 TYR B CA 1
ATOM 4414 C C . TYR B 1 180 ? -1.176 42.156 7.523 1 92.62 180 TYR B C 1
ATOM 4416 O O . TYR B 1 180 ? -2.254 42.75 7.402 1 92.62 180 TYR B O 1
ATOM 4424 N N . ASN B 1 181 ? -0.495 42.188 8.648 1 96.88 181 ASN B N 1
ATOM 4425 C CA . ASN B 1 181 ? -0.954 42.875 9.836 1 96.88 181 ASN B CA 1
ATOM 4426 C C . ASN B 1 181 ? -0.228 44.219 10.016 1 96.88 181 ASN B C 1
ATOM 4428 O O . ASN B 1 181 ? 0.846 44.281 10.609 1 96.88 181 ASN B O 1
ATOM 4432 N N . ARG B 1 182 ? -0.953 45.219 9.664 1 94.94 182 ARG B N 1
ATOM 4433 C CA . ARG B 1 182 ? -0.402 46.562 9.742 1 94.94 182 ARG B CA 1
ATOM 4434 C C . ARG B 1 182 ? -1.16 47.406 10.766 1 94.94 182 ARG B C 1
ATOM 4436 O O . ARG B 1 182 ? -1.21 48.656 10.648 1 94.94 182 ARG B O 1
ATOM 4443 N N . ARG B 1 183 ? -1.773 46.75 11.633 1 96.81 183 ARG B N 1
ATOM 4444 C CA . ARG B 1 183 ? -2.504 47.406 12.695 1 96.81 183 ARG B CA 1
ATOM 4445 C C . ARG B 1 183 ? -1.559 48.219 13.594 1 96.81 183 ARG B C 1
ATOM 4447 O O . ARG B 1 183 ? -0.365 47.906 13.664 1 96.81 183 ARG B O 1
ATOM 4454 N N . THR B 1 184 ? -2.162 49.188 14.281 1 95.5 184 THR B N 1
ATOM 4455 C CA . THR B 1 184 ? -1.366 50 15.188 1 95.5 184 THR B CA 1
ATOM 4456 C C . THR B 1 184 ? -1.872 49.875 16.625 1 95.5 184 THR B C 1
ATOM 4458 O O . THR B 1 184 ? -1.344 50.5 17.531 1 95.5 184 THR B O 1
ATOM 4461 N N . ASP B 1 185 ? -2.85 49.062 16.781 1 96.94 185 ASP B N 1
ATOM 4462 C CA . ASP B 1 185 ? -3.4 48.844 18.109 1 96.94 185 ASP B CA 1
ATOM 4463 C C . ASP B 1 185 ? -2.744 47.656 18.797 1 96.94 185 ASP B C 1
ATOM 4465 O O . ASP B 1 185 ? -1.635 47.25 18.438 1 96.94 185 ASP B O 1
ATOM 4469 N N . GLU B 1 186 ? -3.398 47.094 19.797 1 97.94 186 GLU B N 1
ATOM 4470 C CA . GLU B 1 186 ? -2.795 46.062 20.641 1 97.94 186 GLU B CA 1
ATOM 4471 C C . GLU B 1 186 ? -2.752 44.719 19.906 1 97.94 186 GLU B C 1
ATOM 4473 O O . GLU B 1 186 ? -2.176 43.75 20.406 1 97.94 186 GLU B O 1
ATOM 4478 N N . TYR B 1 187 ? -3.268 44.656 18.719 1 98.31 187 TYR B N 1
ATOM 4479 C CA . TYR B 1 187 ? -3.273 43.406 17.969 1 98.31 187 TYR B CA 1
ATOM 4480 C C . TYR B 1 187 ? -2.354 43.5 16.75 1 98.31 187 TYR B C 1
ATOM 4482 O O . TYR B 1 187 ? -2.389 42.656 15.875 1 98.31 187 TYR B O 1
ATOM 4490 N N . GLY B 1 188 ? -1.506 44.562 16.609 1 96.75 188 GLY B N 1
ATOM 4491 C CA . GLY B 1 188 ? -0.549 44.719 15.523 1 96.75 188 GLY B CA 1
ATOM 4492 C C . GLY B 1 188 ? 0.642 45.594 15.891 1 96.75 188 GLY B C 1
ATOM 4493 O O . GLY B 1 188 ? 0.736 46.062 17.016 1 96.75 188 GLY B O 1
ATOM 4494 N N . GLY B 1 189 ? 1.549 45.719 14.906 1 95 189 GLY B N 1
ATOM 4495 C CA . GLY B 1 189 ? 2.775 46.469 15.133 1 95 189 GLY B CA 1
ATOM 4496 C C . GLY B 1 189 ? 3.947 45.594 15.523 1 95 189 GLY B C 1
ATOM 4497 O O . GLY B 1 189 ? 4.613 45 14.664 1 95 189 GLY B O 1
ATOM 4498 N N . ASP B 1 190 ? 4.113 45.406 16.812 1 95.69 190 ASP B N 1
ATOM 4499 C CA . ASP B 1 190 ? 5.242 44.562 17.234 1 95.69 190 ASP B CA 1
ATOM 4500 C C . ASP B 1 190 ? 4.836 43.094 17.344 1 95.69 190 ASP B C 1
ATOM 4502 O O . ASP B 1 190 ? 3.654 42.781 17.219 1 95.69 190 ASP B O 1
ATOM 4506 N N . ARG B 1 191 ? 5.754 42.219 17.562 1 97.56 191 ARG B N 1
ATOM 4507 C CA . ARG B 1 191 ? 5.547 40.781 17.531 1 97.56 191 ARG B CA 1
ATOM 4508 C C . ARG B 1 191 ? 4.578 40.344 18.625 1 97.56 191 ARG B C 1
ATOM 4510 O O . ARG B 1 191 ? 3.75 39.469 18.406 1 97.56 191 ARG B O 1
ATOM 4517 N N . ASP B 1 192 ? 4.711 40.938 19.781 1 98.31 192 ASP B N 1
ATOM 4518 C CA . ASP B 1 192 ? 3.834 40.562 20.891 1 98.31 192 ASP B CA 1
ATOM 4519 C C . ASP B 1 192 ? 2.377 40.875 20.562 1 98.31 192 ASP B C 1
ATOM 4521 O O . ASP B 1 192 ? 1.482 40.062 20.844 1 98.31 192 ASP B O 1
ATOM 4525 N N . ASN B 1 193 ? 2.172 42.094 20.016 1 98.38 193 ASN B N 1
ATOM 4526 C CA . ASN B 1 193 ? 0.821 42.5 19.656 1 98.38 193 ASN B CA 1
ATOM 4527 C C . ASN B 1 193 ? 0.262 41.656 18.516 1 98.38 193 ASN B C 1
ATOM 4529 O O . ASN B 1 193 ? -0.917 41.281 18.531 1 98.38 193 ASN B O 1
ATOM 4533 N N . ARG B 1 194 ? 1.049 41.25 17.578 1 98.5 194 ARG B N 1
ATOM 4534 C CA . ARG B 1 194 ? 0.613 40.406 16.484 1 98.5 194 ARG B CA 1
ATOM 4535 C C . ARG B 1 194 ? 0.244 39.031 16.984 1 98.5 194 ARG B C 1
ATOM 4537 O O . ARG B 1 194 ? -0.652 38.375 16.438 1 98.5 194 ARG B O 1
ATOM 4544 N N . LEU B 1 195 ? 0.898 38.562 18.016 1 98.69 195 LEU B N 1
ATOM 4545 C CA . LEU B 1 195 ? 0.693 37.219 18.578 1 98.69 195 LEU B CA 1
ATOM 4546 C C . LEU B 1 195 ? -0.519 37.219 19.5 1 98.69 195 LEU B C 1
ATOM 4548 O O . LEU B 1 195 ? -1.03 36.125 19.844 1 98.69 195 LEU B O 1
ATOM 4552 N N . ARG B 1 196 ? -0.956 38.312 19.953 1 98.75 196 ARG B N 1
ATOM 4553 C CA . ARG B 1 196 ? -1.896 38.469 21.047 1 98.75 196 ARG B CA 1
ATOM 4554 C C . ARG B 1 196 ? -3.166 37.656 20.797 1 98.75 196 ARG B C 1
ATOM 4556 O O . ARG B 1 196 ? -3.652 36.938 21.688 1 98.75 196 ARG B O 1
ATOM 4563 N N . ILE B 1 197 ? -3.719 37.75 19.578 1 98.81 197 ILE B N 1
ATOM 4564 C CA . ILE B 1 197 ? -4.977 37.062 19.297 1 98.81 197 ILE B CA 1
ATOM 4565 C C . ILE B 1 197 ? -4.793 35.531 19.484 1 98.81 197 ILE B C 1
ATOM 4567 O O . ILE B 1 197 ? -5.664 34.875 20.031 1 98.81 197 ILE B O 1
ATOM 4571 N N . VAL B 1 198 ? -3.701 34.969 19.047 1 98.88 198 VAL B N 1
ATOM 4572 C CA . VAL B 1 198 ? -3.424 33.531 19.172 1 98.88 198 VAL B CA 1
ATOM 4573 C C . VAL B 1 198 ? -3.258 33.188 20.641 1 98.88 198 VAL B C 1
ATOM 4575 O O . VAL B 1 198 ? -3.816 32.188 21.094 1 98.88 198 VAL B O 1
ATOM 4578 N N . ALA B 1 199 ? -2.521 34.031 21.359 1 98.81 199 ALA B N 1
ATOM 4579 C CA . ALA B 1 199 ? -2.316 33.781 22.781 1 98.81 199 ALA B CA 1
ATOM 4580 C C . ALA B 1 199 ? -3.641 33.812 23.547 1 98.81 199 ALA B C 1
ATOM 4582 O O . ALA B 1 199 ? -3.871 32.969 24.422 1 98.81 199 ALA B O 1
ATOM 4583 N N . GLU B 1 200 ? -4.457 34.781 23.203 1 98.88 200 GLU B N 1
ATOM 4584 C CA . GLU B 1 200 ? -5.754 34.906 23.859 1 98.88 200 GLU B CA 1
ATOM 4585 C C . GLU B 1 200 ? -6.645 33.688 23.547 1 98.88 200 GLU B C 1
ATOM 4587 O O . GLU B 1 200 ? -7.359 33.188 24.422 1 98.88 200 GLU B O 1
ATOM 4592 N N . ILE B 1 201 ? -6.617 33.188 22.297 1 98.88 201 ILE B N 1
ATOM 4593 C CA . ILE B 1 201 ? -7.367 32 21.906 1 98.88 201 ILE B CA 1
ATOM 4594 C C . ILE B 1 201 ? -6.898 30.812 22.734 1 98.88 201 ILE B C 1
ATOM 4596 O O . ILE B 1 201 ? -7.715 30.078 23.297 1 98.88 201 ILE B O 1
ATOM 4600 N N . ILE B 1 202 ? -5.641 30.641 22.859 1 98.88 202 ILE B N 1
ATOM 4601 C CA . ILE B 1 202 ? -5.051 29.531 23.594 1 98.88 202 ILE B CA 1
ATOM 4602 C C . ILE B 1 202 ? -5.469 29.609 25.062 1 98.88 202 ILE B C 1
ATOM 4604 O O . ILE B 1 202 ? -5.855 28.594 25.656 1 98.88 202 ILE B O 1
ATOM 4608 N N . GLN B 1 203 ? -5.402 30.781 25.609 1 98.56 203 GLN B N 1
ATOM 4609 C CA . GLN B 1 203 ? -5.793 30.984 27 1 98.56 203 GLN B CA 1
ATOM 4610 C C . GLN B 1 203 ? -7.254 30.594 27.219 1 98.56 203 GLN B C 1
ATOM 4612 O O . GLN B 1 203 ? -7.578 29.922 28.188 1 98.56 203 GLN B O 1
ATOM 4617 N N . GLU B 1 204 ? -8.078 31.047 26.312 1 98.62 204 GLU B N 1
ATOM 4618 C CA . GLU B 1 204 ? -9.5 30.734 26.438 1 98.62 204 GLU B CA 1
ATOM 4619 C C . GLU B 1 204 ? -9.734 29.219 26.359 1 98.62 204 GLU B C 1
ATOM 4621 O O . GLU B 1 204 ? -10.555 28.688 27.109 1 98.62 204 GLU B O 1
ATOM 4626 N N . ILE B 1 205 ? -9.062 28.531 25.484 1 98.81 205 ILE B N 1
ATOM 4627 C CA . ILE B 1 205 ? -9.227 27.094 25.328 1 98.81 205 ILE B CA 1
ATOM 4628 C C . ILE B 1 205 ? -8.727 26.375 26.594 1 98.81 205 ILE B C 1
ATOM 4630 O O . ILE B 1 205 ? -9.398 25.469 27.094 1 98.81 205 ILE B O 1
ATOM 4634 N N . ARG B 1 206 ? -7.613 26.812 27.109 1 98.56 206 ARG B N 1
ATOM 4635 C CA . ARG B 1 206 ? -7.031 26.203 28.297 1 98.56 206 ARG B CA 1
ATOM 4636 C C . ARG B 1 206 ? -7.941 26.375 29.516 1 98.56 206 ARG B C 1
ATOM 4638 O O . ARG B 1 206 ? -8.008 25.5 30.375 1 98.56 206 ARG B O 1
ATOM 4645 N N . GLN B 1 207 ? -8.633 27.422 29.562 1 98.12 207 GLN B N 1
ATOM 4646 C CA . GLN B 1 207 ? -9.531 27.703 30.672 1 98.12 207 GLN B CA 1
ATOM 4647 C C . GLN B 1 207 ? -10.828 26.906 30.547 1 98.12 207 GLN B C 1
ATOM 4649 O O . GLN B 1 207 ? -11.43 26.531 31.547 1 98.12 207 GLN B O 1
ATOM 4654 N N . SER B 1 208 ? -11.164 26.656 29.359 1 98.31 208 SER B N 1
ATOM 4655 C CA . SER B 1 208 ? -12.484 26.078 29.109 1 98.31 208 SER B CA 1
ATOM 4656 C C . SER B 1 208 ? -12.43 24.562 29.109 1 98.31 208 SER B C 1
ATOM 4658 O O . SER B 1 208 ? -13.445 23.891 29.328 1 98.31 208 SER B O 1
ATOM 4660 N N . LEU B 1 209 ? -11.289 23.938 28.844 1 98.62 209 LEU B N 1
ATOM 4661 C CA . LEU B 1 209 ? -11.195 22.5 28.625 1 98.62 209 LEU B CA 1
ATOM 4662 C C . LEU B 1 209 ? -10.195 21.875 29.578 1 98.62 209 LEU B C 1
ATOM 4664 O O . LEU B 1 209 ? -9.367 22.562 30.172 1 98.62 209 LEU B O 1
ATOM 4668 N N . PRO B 1 210 ? -10.281 20.547 29.797 1 98.12 210 PRO B N 1
ATOM 4669 C CA . PRO B 1 210 ? -9.367 19.859 30.703 1 98.12 210 PRO B CA 1
ATOM 4670 C C . PRO B 1 210 ? -7.906 20.016 30.312 1 98.12 210 PRO B C 1
ATOM 4672 O O . PRO B 1 210 ? -7.598 20.156 29.125 1 98.12 210 PRO B O 1
ATOM 4675 N N . SER B 1 211 ? -7.039 19.891 31.266 1 96.5 211 SER B N 1
ATOM 4676 C CA . SER B 1 211 ? -5.609 20.141 31.078 1 96.5 211 SER B CA 1
ATOM 4677 C C . SER B 1 211 ? -4.984 19.109 30.156 1 96.5 211 SER B C 1
ATOM 4679 O O . SER B 1 211 ? -3.926 19.344 29.562 1 96.5 211 SER B O 1
ATOM 4681 N N . ASP B 1 212 ? -5.605 17.984 30.031 1 97.31 212 ASP B N 1
ATOM 4682 C CA . ASP B 1 212 ? -5.027 16.938 29.188 1 97.31 212 ASP B CA 1
ATOM 4683 C C . ASP B 1 212 ? -5.461 17.094 27.734 1 97.31 212 ASP B C 1
ATOM 4685 O O . ASP B 1 212 ? -4.988 16.359 26.859 1 97.31 212 ASP B O 1
ATOM 4689 N N . PHE B 1 213 ? -6.395 18.062 27.5 1 98.62 213 PHE B N 1
ATOM 4690 C CA . PHE B 1 213 ? -6.746 18.375 26.125 1 98.62 213 PHE B CA 1
ATOM 4691 C C . PHE B 1 213 ? -5.582 19.047 25.406 1 98.62 213 PHE B C 1
ATOM 4693 O O . PHE B 1 213 ? -5.098 20.094 25.844 1 98.62 213 PHE B O 1
ATOM 4700 N N . ILE B 1 214 ? -5.141 18.469 24.344 1 98.81 214 ILE B N 1
ATOM 4701 C CA . ILE B 1 214 ? -3.951 18.953 23.656 1 98.81 214 ILE B CA 1
ATOM 4702 C C . ILE B 1 214 ? -4.277 20.266 22.938 1 98.81 214 ILE B C 1
ATOM 4704 O O . ILE B 1 214 ? -5.293 20.359 22.234 1 98.81 214 ILE B O 1
ATOM 4708 N N . VAL B 1 215 ? -3.479 21.25 23.109 1 98.88 215 VAL B 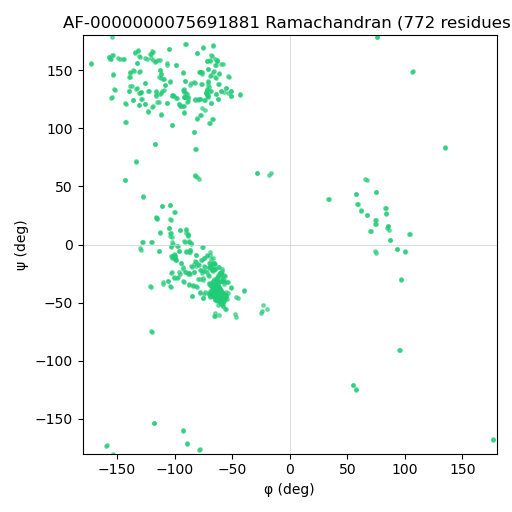N 1
ATOM 4709 C CA . VAL B 1 215 ? -3.51 22.469 22.297 1 98.88 215 VAL B CA 1
ATOM 4710 C C . VAL B 1 215 ? -2.25 22.547 21.438 1 98.88 215 VAL B C 1
ATOM 4712 O O . VAL B 1 215 ? -1.138 22.641 21.953 1 98.88 215 VAL B O 1
ATOM 4715 N N . SER B 1 216 ? -2.438 22.406 20.109 1 98.81 216 SER B N 1
ATOM 4716 C CA . SER B 1 216 ? -1.328 22.469 19.156 1 98.81 216 SER B CA 1
ATOM 4717 C C . SER B 1 216 ? -1.513 23.609 18.172 1 98.81 216 SER B C 1
ATOM 4719 O O . SER B 1 216 ? -2.564 24.25 18.156 1 98.81 216 SER B O 1
ATOM 4721 N N . MET B 1 217 ? -0.436 23.922 17.469 1 98.69 217 MET B N 1
ATOM 4722 C CA . MET B 1 217 ? -0.43 25.047 16.547 1 98.69 217 MET B CA 1
ATOM 4723 C C . MET B 1 217 ? 0.379 24.734 15.305 1 98.69 217 MET B C 1
ATOM 4725 O O . MET B 1 217 ? 1.527 24.297 15.398 1 98.69 217 MET B O 1
ATOM 4729 N N . LYS B 1 218 ? -0.284 24.812 14.172 1 98.69 218 LYS B N 1
ATOM 4730 C CA . LYS B 1 218 ? 0.465 24.859 12.922 1 98.69 218 LYS B CA 1
ATOM 4731 C C . LYS B 1 218 ? 0.805 26.297 12.531 1 98.69 218 LYS B C 1
ATOM 4733 O O . LYS B 1 218 ? -0.074 27.156 12.492 1 98.69 218 LYS B O 1
ATOM 4738 N N . MET B 1 219 ? 2.043 26.578 12.219 1 98 219 MET B N 1
ATOM 4739 C CA . MET B 1 219 ? 2.418 27.953 11.875 1 98 219 MET B CA 1
ATOM 4740 C C . MET B 1 219 ? 3.482 27.969 10.781 1 98 219 MET B C 1
ATOM 4742 O O . MET B 1 219 ? 4.152 26.953 10.547 1 98 219 MET B O 1
ATOM 4746 N N . ASN B 1 220 ? 3.598 29.062 10.125 1 96.81 220 ASN B N 1
ATOM 4747 C CA . ASN B 1 220 ? 4.676 29.25 9.156 1 96.81 220 ASN B CA 1
ATOM 4748 C C . ASN B 1 220 ? 6.023 29.422 9.844 1 96.81 220 ASN B C 1
ATOM 4750 O O . ASN B 1 220 ? 6.137 30.188 10.812 1 96.81 220 ASN B O 1
ATOM 4754 N N . GLY B 1 221 ? 6.957 28.656 9.383 1 97.19 221 GLY B N 1
ATOM 4755 C CA . GLY B 1 221 ? 8.328 29 9.719 1 97.19 221 GLY B CA 1
ATOM 4756 C C . GLY B 1 221 ? 8.852 30.188 8.922 1 97.19 221 GLY B C 1
ATOM 4757 O O . GLY B 1 221 ? 9.742 30.906 9.391 1 97.19 221 GLY B O 1
ATOM 4758 N N . ASP B 1 222 ? 8.305 30.25 7.766 1 92.75 222 ASP B N 1
ATOM 4759 C CA . ASP B 1 222 ? 8.586 31.312 6.816 1 92.75 222 ASP B CA 1
ATOM 4760 C C . ASP B 1 222 ? 7.398 31.562 5.891 1 92.75 222 ASP B C 1
ATOM 4762 O O . ASP B 1 222 ? 6.785 30.609 5.395 1 92.75 222 ASP B O 1
ATOM 4766 N N . ASP B 1 223 ? 7.082 32.875 5.75 1 91.25 223 ASP B N 1
ATOM 4767 C CA . ASP B 1 223 ? 6.008 33.188 4.816 1 91.25 223 ASP B CA 1
ATOM 4768 C C . ASP B 1 223 ? 6.48 33.062 3.369 1 91.25 223 ASP B C 1
ATOM 4770 O O . ASP B 1 223 ? 5.664 32.969 2.447 1 91.25 223 ASP B O 1
ATOM 4774 N N . TYR B 1 224 ? 7.73 33.156 3.156 1 82.5 224 TYR B N 1
ATOM 4775 C CA . TYR B 1 224 ? 8.383 33.125 1.852 1 82.5 224 TYR B CA 1
ATOM 4776 C C . TYR B 1 224 ? 7.914 34.312 0.985 1 82.5 224 TYR B C 1
ATOM 4778 O O . TYR B 1 224 ? 7.746 34.156 -0.228 1 82.5 224 TYR B O 1
ATOM 4786 N N . ILE B 1 225 ? 7.555 35.375 1.563 1 81.69 225 ILE B N 1
ATOM 4787 C CA . ILE B 1 225 ? 7.254 36.625 0.869 1 81.69 225 ILE B CA 1
ATOM 4788 C C . ILE B 1 225 ? 8.016 37.781 1.518 1 81.69 225 ILE B C 1
ATOM 4790 O O . ILE B 1 225 ? 8.25 37.75 2.729 1 81.69 225 ILE B O 1
ATOM 4794 N N . ASP B 1 226 ? 8.328 38.719 0.669 1 83.31 226 ASP B N 1
ATOM 4795 C CA . ASP B 1 226 ? 9.039 39.875 1.182 1 83.31 226 ASP B CA 1
ATOM 4796 C C . ASP B 1 226 ? 8.195 40.625 2.207 1 83.31 226 ASP B C 1
ATOM 4798 O O . ASP B 1 226 ? 7.027 40.938 1.953 1 83.31 226 ASP B O 1
ATOM 4802 N N . GLY B 1 227 ? 8.789 40.812 3.387 1 89.5 227 GLY B N 1
ATOM 4803 C CA . GLY B 1 227 ? 8.094 41.562 4.43 1 89.5 227 GLY B CA 1
ATOM 4804 C C . GLY B 1 227 ? 7.191 40.688 5.281 1 89.5 227 GLY B C 1
ATOM 4805 O O . GLY B 1 227 ? 6.477 41.188 6.152 1 89.5 227 GLY B O 1
ATOM 4806 N N . GLY B 1 228 ? 7.25 39.438 4.996 1 93.5 228 GLY B N 1
ATOM 4807 C CA . GLY B 1 228 ? 6.426 38.5 5.754 1 93.5 228 GLY B CA 1
ATOM 4808 C C . GLY B 1 228 ? 7.121 37.969 6.992 1 93.5 228 GLY B C 1
ATOM 4809 O O . GLY B 1 228 ? 8.148 38.5 7.418 1 93.5 228 GLY B O 1
ATOM 4810 N N . LEU B 1 229 ? 6.465 37 7.586 1 95.69 229 LEU B N 1
ATOM 4811 C CA . LEU B 1 229 ? 6.98 36.312 8.773 1 95.69 229 LEU B CA 1
ATOM 4812 C C . LEU B 1 229 ? 8.266 35.562 8.445 1 95.69 229 LEU B C 1
ATOM 4814 O O . LEU B 1 229 ? 8.336 34.844 7.434 1 95.69 229 LEU B O 1
ATOM 4818 N N . THR B 1 230 ? 9.336 35.719 9.195 1 95.44 230 THR B N 1
ATOM 4819 C CA . THR B 1 230 ? 10.625 35.062 9.023 1 95.44 230 THR B CA 1
ATOM 4820 C C . THR B 1 230 ? 10.82 33.969 10.062 1 95.44 230 THR B C 1
ATOM 4822 O O . THR B 1 230 ? 10.078 33.906 11.039 1 95.44 230 THR B O 1
ATOM 4825 N N . PRO B 1 231 ? 11.828 33.156 9.867 1 97.06 231 PRO B N 1
ATOM 4826 C CA . PRO B 1 231 ? 12.125 32.125 10.867 1 97.06 231 PRO B CA 1
ATOM 4827 C C . PRO B 1 231 ? 12.422 32.719 12.25 1 97.06 231 PRO B C 1
ATOM 4829 O O . PRO B 1 231 ? 12.109 32.094 13.266 1 97.06 231 PRO B O 1
ATOM 4832 N N . LYS B 1 232 ? 12.977 33.875 12.289 1 97.44 232 LYS B N 1
ATOM 4833 C CA . LYS B 1 232 ? 13.242 34.531 13.562 1 97.44 232 LYS B CA 1
ATOM 4834 C C . LYS B 1 232 ? 11.938 34.938 14.258 1 97.44 232 LYS B C 1
ATOM 4836 O O . LYS B 1 232 ? 11.82 34.812 15.477 1 97.44 232 LYS B O 1
ATOM 4841 N N . ASP B 1 233 ? 11 35.438 13.453 1 97.62 233 ASP B N 1
ATOM 4842 C CA . ASP B 1 233 ? 9.68 35.75 14 1 97.62 233 ASP B CA 1
ATOM 4843 C C . ASP B 1 233 ? 9.031 34.5 14.57 1 97.62 233 ASP B C 1
ATOM 4845 O O . ASP B 1 233 ? 8.5 34.5 15.688 1 97.62 233 ASP B O 1
ATOM 4849 N N . ALA B 1 234 ? 9.094 33.469 13.766 1 98.5 234 ALA B N 1
ATOM 4850 C CA . ALA B 1 234 ? 8.492 32.188 14.172 1 98.5 234 ALA B CA 1
ATOM 4851 C C . ALA B 1 234 ? 9.102 31.688 15.477 1 98.5 234 ALA B C 1
ATOM 4853 O O . ALA B 1 234 ? 8.383 31.25 16.375 1 98.5 234 ALA B O 1
ATOM 4854 N N . SER B 1 235 ? 10.391 31.766 15.547 1 98.69 235 SER B N 1
ATOM 4855 C CA . SER B 1 235 ? 11.094 31.344 16.75 1 98.69 235 SER B CA 1
ATOM 4856 C C . SER B 1 235 ? 10.648 32.156 17.969 1 98.69 235 SER B C 1
ATOM 4858 O O . SER B 1 235 ? 10.453 31.594 19.047 1 98.69 235 SER B O 1
ATOM 4860 N N . TYR B 1 236 ? 10.523 33.406 17.766 1 98.62 236 TYR B N 1
ATOM 4861 C CA . TYR B 1 236 ? 10.055 34.281 18.844 1 98.62 236 TYR B CA 1
ATOM 4862 C C . TYR B 1 236 ? 8.664 33.875 19.312 1 98.62 236 TYR B C 1
ATOM 4864 O O . TYR B 1 236 ? 8.406 33.781 20.516 1 98.62 236 TYR B O 1
ATOM 4872 N N . TYR B 1 237 ? 7.746 33.688 18.391 1 98.81 237 TYR B N 1
ATOM 4873 C CA . TYR B 1 237 ? 6.379 33.312 18.734 1 98.81 237 TYR B CA 1
ATOM 4874 C C . TYR B 1 237 ? 6.352 31.969 19.484 1 98.81 237 TYR B C 1
ATOM 4876 O O . TYR B 1 237 ? 5.629 31.828 20.469 1 98.81 237 TYR B O 1
ATOM 4884 N N . VAL B 1 238 ? 7.125 31 19.031 1 98.81 238 VAL B N 1
ATOM 4885 C CA . VAL B 1 238 ? 7.199 29.703 19.703 1 98.81 238 VAL B CA 1
ATOM 4886 C C . VAL B 1 238 ? 7.703 29.875 21.125 1 98.81 238 VAL B C 1
ATOM 4888 O O . VAL B 1 238 ? 7.164 29.281 22.062 1 98.81 238 VAL B O 1
ATOM 4891 N N . SER B 1 239 ? 8.734 30.734 21.297 1 98.62 239 SER B N 1
ATOM 4892 C CA . SER B 1 239 ? 9.289 30.984 22.625 1 98.62 239 SER B CA 1
ATOM 4893 C C . SER B 1 239 ? 8.234 31.547 23.562 1 98.62 239 SER B C 1
ATOM 4895 O O . SER B 1 239 ? 8.141 31.141 24.719 1 98.62 239 SER B O 1
ATOM 4897 N N . ARG B 1 240 ? 7.43 32.438 23.047 1 98.38 240 ARG B N 1
ATOM 4898 C CA . ARG B 1 240 ? 6.422 33.125 23.859 1 98.38 240 ARG B CA 1
ATOM 4899 C C . ARG B 1 240 ? 5.293 32.188 24.25 1 98.38 240 ARG B C 1
ATOM 4901 O O . ARG B 1 240 ? 4.617 32.375 25.25 1 98.38 240 ARG B O 1
ATOM 4908 N N . LEU B 1 241 ? 5.082 31.156 23.422 1 98.5 241 LEU B N 1
ATOM 4909 C CA . LEU B 1 241 ? 3.953 30.266 23.641 1 98.5 241 LEU B CA 1
ATOM 4910 C C . LEU B 1 241 ? 4.41 28.953 24.281 1 98.5 241 LEU B C 1
ATOM 4912 O O . LEU B 1 241 ? 3.609 28.031 24.453 1 98.5 241 LEU B O 1
ATOM 4916 N N . THR B 1 242 ? 5.711 28.891 24.562 1 96.75 242 THR B N 1
ATOM 4917 C CA . THR B 1 242 ? 6.234 27.703 25.234 1 96.75 242 THR B CA 1
ATOM 4918 C C . THR B 1 242 ? 5.504 27.469 26.547 1 96.75 242 THR B C 1
ATOM 4920 O O . THR B 1 242 ? 5.312 28.391 27.344 1 96.75 242 THR B O 1
ATOM 4923 N N . GLY B 1 243 ? 5.043 26.25 26.812 1 94.88 243 GLY B N 1
ATOM 4924 C CA . GLY B 1 243 ? 4.285 25.922 28.016 1 94.88 243 GLY B CA 1
ATOM 4925 C C . GLY B 1 243 ? 2.785 25.938 27.781 1 94.88 243 GLY B C 1
ATOM 4926 O O . GLY B 1 243 ? 2.041 25.234 28.469 1 94.88 243 GLY B O 1
ATOM 4927 N N . ALA B 1 244 ? 2.332 26.797 26.828 1 97.25 244 ALA B N 1
ATOM 4928 C CA . ALA B 1 244 ? 0.902 26.906 26.562 1 97.25 244 ALA B CA 1
ATOM 4929 C C . ALA B 1 244 ? 0.497 26.031 25.375 1 97.25 244 ALA B C 1
ATOM 4931 O O . ALA B 1 244 ? -0.667 25.641 25.266 1 97.25 244 ALA B O 1
ATOM 4932 N N . VAL B 1 245 ? 1.413 25.734 24.516 1 98.69 245 VAL B N 1
ATOM 4933 C CA . VAL B 1 245 ? 1.187 24.906 23.344 1 98.69 245 VAL B CA 1
ATOM 4934 C C . VAL B 1 245 ? 1.917 23.562 23.516 1 98.69 245 VAL B C 1
ATOM 4936 O O . VAL B 1 245 ? 3.096 23.547 23.875 1 98.69 245 VAL B O 1
ATOM 493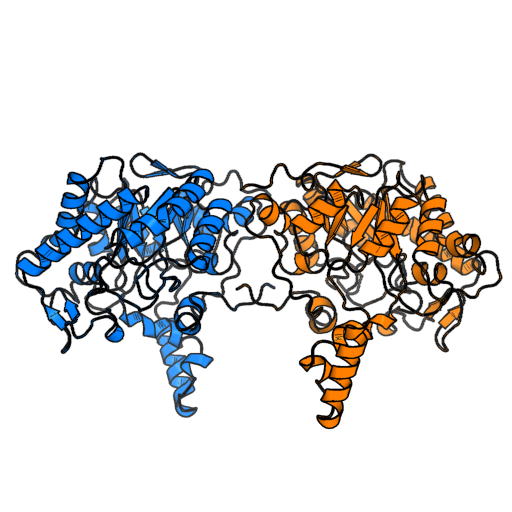9 N N . ASP B 1 246 ? 1.229 22.484 23.25 1 98.81 246 ASP B N 1
ATOM 4940 C CA . ASP B 1 246 ? 1.773 21.156 23.5 1 98.81 246 ASP B CA 1
ATOM 4941 C C . ASP B 1 246 ? 2.588 20.656 22.312 1 98.81 246 ASP B C 1
ATOM 4943 O O . ASP B 1 246 ? 3.469 19.812 22.469 1 98.81 246 ASP B O 1
ATOM 4947 N N . LEU B 1 247 ? 2.293 21.156 21.125 1 98.88 247 LEU B N 1
ATOM 4948 C CA . LEU B 1 247 ? 2.959 20.719 19.891 1 98.88 247 LEU B CA 1
ATOM 4949 C C . LEU B 1 247 ? 2.904 21.812 18.828 1 98.88 247 LEU B C 1
ATOM 4951 O O . LEU B 1 247 ? 1.83 22.344 18.547 1 98.88 247 LEU B O 1
ATOM 4955 N N . PHE B 1 248 ? 4.055 22.188 18.297 1 98.88 248 PHE B N 1
ATOM 4956 C CA . PHE B 1 248 ? 4.141 23.094 17.156 1 98.88 248 PHE B CA 1
ATOM 4957 C C . PHE B 1 248 ? 4.426 22.312 15.875 1 98.88 248 PHE B C 1
ATOM 4959 O O . PHE B 1 248 ? 5.316 21.469 15.836 1 98.88 248 PHE B O 1
ATOM 4966 N N . GLU B 1 249 ? 3.633 22.531 14.875 1 98.88 249 GLU B N 1
ATOM 4967 C CA . GLU B 1 249 ? 3.941 22.031 13.539 1 98.88 249 GLU B CA 1
ATOM 4968 C C . GLU B 1 249 ? 4.383 23.156 12.617 1 98.88 249 GLU B C 1
ATOM 4970 O O . GLU B 1 249 ? 3.613 24.078 12.344 1 98.88 249 GLU B O 1
ATOM 4975 N N . ILE B 1 250 ? 5.57 23.047 12.07 1 98.5 250 ILE B N 1
ATOM 4976 C CA . ILE B 1 250 ? 6.129 24.109 11.234 1 98.5 250 ILE B CA 1
ATOM 4977 C C . ILE B 1 250 ? 5.848 23.797 9.766 1 98.5 250 ILE B C 1
ATOM 4979 O O . ILE B 1 250 ? 6.191 22.719 9.273 1 98.5 250 ILE B O 1
ATOM 4983 N N . SER B 1 251 ? 5.16 24.656 9.18 1 96.38 251 SER B N 1
ATOM 4984 C CA . SER B 1 251 ? 4.938 24.688 7.734 1 96.38 251 SER B CA 1
ATOM 4985 C C . SER B 1 251 ? 5.5 25.969 7.121 1 96.38 251 SER B C 1
ATOM 4987 O O . SER B 1 251 ? 6.523 26.484 7.578 1 96.38 251 SER B O 1
ATOM 4989 N N . GLY B 1 252 ? 4.918 26.375 5.996 1 91.06 252 GLY B N 1
ATOM 4990 C CA . GLY B 1 252 ? 5.414 27.594 5.363 1 91.06 252 GLY B CA 1
ATOM 4991 C C . GLY B 1 252 ? 4.555 28.047 4.199 1 91.06 252 GLY B C 1
ATOM 4992 O O . GLY B 1 252 ? 3.791 27.266 3.637 1 91.06 252 GLY B O 1
ATOM 4993 N N . GLY B 1 253 ? 4.645 29.234 3.955 1 82.81 253 GLY B N 1
ATOM 4994 C CA . GLY B 1 253 ? 4.035 29.781 2.752 1 82.81 253 GLY B CA 1
ATOM 4995 C C . GLY B 1 253 ? 2.785 30.594 3.033 1 82.81 253 GLY B C 1
ATOM 4996 O O . GLY B 1 253 ? 2.211 30.5 4.121 1 82.81 253 GLY B O 1
ATOM 4997 N N . ALA B 1 254 ? 2.479 31.578 2.268 1 64.69 254 ALA B N 1
ATOM 4998 C CA . ALA B 1 254 ? 1.25 32.375 2.291 1 64.69 254 ALA B CA 1
ATOM 4999 C C . ALA B 1 254 ? 0.418 32.125 1.033 1 64.69 254 ALA B C 1
ATOM 5001 O O . ALA B 1 254 ? 0.87 31.469 0.101 1 64.69 254 ALA B O 1
ATOM 5002 N N . THR B 1 255 ? -0.973 32.156 1.09 1 54.09 255 THR B N 1
ATOM 5003 C CA . THR B 1 255 ? -1.93 31.891 0.025 1 54.09 255 THR B CA 1
ATOM 5004 C C . THR B 1 255 ? -1.273 32.031 -1.345 1 54.09 255 THR B C 1
ATOM 5006 O O . THR B 1 255 ? -1.699 31.406 -2.316 1 54.09 255 THR B O 1
ATOM 5009 N N . GLY B 1 256 ? -0.738 33.094 -1.56 1 41.84 256 GLY B N 1
ATOM 5010 C CA . GLY B 1 256 ? -0.301 33.469 -2.893 1 41.84 256 GLY B CA 1
ATOM 5011 C C . GLY B 1 256 ? 0.701 32.5 -3.492 1 41.84 256 GLY B C 1
ATOM 5012 O O . GLY B 1 256 ? 1.249 32.75 -4.566 1 41.84 256 GLY B O 1
ATOM 5013 N N . MET B 1 257 ? 1.33 31.766 -2.715 1 42.81 257 MET B N 1
ATOM 5014 C CA . MET B 1 257 ? 2.301 30.859 -3.32 1 42.81 257 MET B CA 1
ATOM 5015 C C . MET B 1 257 ? 1.6 29.766 -4.117 1 42.81 257 MET B C 1
ATOM 5017 O O . MET B 1 257 ? 2.164 28.703 -4.336 1 42.81 257 MET B O 1
ATOM 5021 N N . LYS B 1 258 ? 0.339 29.672 -4.078 1 40.75 258 LYS B N 1
ATOM 5022 C CA . LYS B 1 258 ? -0.521 28.969 -5.02 1 40.75 258 LYS B CA 1
ATOM 5023 C C . LYS B 1 258 ? 0.15 28.828 -6.383 1 40.75 258 LYS B C 1
ATOM 5025 O O . LYS B 1 258 ? 0.026 27.797 -7.039 1 40.75 258 LYS B O 1
ATOM 5030 N N . SER B 1 259 ? 0.462 30.078 -6.801 1 37.25 259 SER B N 1
ATOM 5031 C CA . SER B 1 259 ? 1.023 30.219 -8.141 1 37.25 259 SER B CA 1
ATOM 5032 C C . SER B 1 259 ? 2.293 29.391 -8.297 1 37.25 259 SER B C 1
ATOM 5034 O O . SER B 1 259 ? 2.854 29.312 -9.398 1 37.25 259 SER B O 1
ATOM 5036 N N . MET B 1 260 ? 2.936 29.156 -7.289 1 37.25 260 MET B N 1
ATOM 5037 C CA . MET B 1 260 ? 4.281 28.625 -7.445 1 37.25 260 MET B CA 1
ATOM 5038 C C . MET B 1 260 ? 4.234 27.234 -8.07 1 37.25 260 MET B C 1
ATOM 5040 O O . MET B 1 260 ? 5.047 26.906 -8.945 1 37.25 260 MET B O 1
ATOM 5044 N N . ARG B 1 261 ? 3.561 26.219 -7.375 1 39.19 261 ARG B N 1
ATOM 5045 C CA . ARG B 1 261 ? 3.736 24.828 -7.77 1 39.19 261 ARG B CA 1
ATOM 5046 C C . ARG B 1 261 ? 2.973 24.516 -9.055 1 39.19 261 ARG B C 1
ATOM 5048 O O . ARG B 1 261 ? 3.299 23.562 -9.758 1 39.19 261 ARG B O 1
ATOM 5055 N N . TYR B 1 262 ? 1.821 25 -9.125 1 39.12 262 TYR B N 1
ATOM 5056 C CA . TYR B 1 262 ? 1.134 24.734 -10.383 1 39.12 262 TYR B CA 1
ATOM 5057 C C . TYR B 1 262 ? 2.012 25.109 -11.578 1 39.12 262 TYR B C 1
ATOM 5059 O O . TYR B 1 262 ? 1.891 24.516 -12.648 1 39.12 262 TYR B O 1
ATOM 5067 N N . ARG B 1 263 ? 2.732 26.219 -11.297 1 37.25 263 ARG B N 1
ATOM 5068 C CA . ARG B 1 263 ? 3.445 26.734 -12.469 1 37.25 263 ARG B CA 1
ATOM 5069 C C . ARG B 1 263 ? 4.555 25.766 -12.891 1 37.25 263 ARG B C 1
ATOM 5071 O O . ARG B 1 263 ? 5.176 25.953 -13.938 1 37.25 263 ARG B O 1
ATOM 5078 N N . LEU B 1 264 ? 4.855 24.812 -12.016 1 39.06 264 LEU B N 1
ATOM 5079 C CA . LEU B 1 264 ? 6.012 24.062 -12.5 1 39.06 264 LEU B CA 1
ATOM 5080 C C . LEU B 1 264 ? 5.59 22.969 -13.477 1 39.06 264 LEU B C 1
ATOM 5082 O O . LEU B 1 264 ? 6.43 22.391 -14.172 1 39.06 264 LEU B O 1
ATOM 5086 N N . GLU B 1 265 ? 4.438 22.266 -13.344 1 39.84 265 GLU B N 1
ATOM 5087 C CA . GLU B 1 265 ? 4.227 21.312 -14.43 1 39.84 265 GLU B CA 1
ATOM 5088 C C . GLU B 1 265 ? 3.77 22.016 -15.703 1 39.84 265 GLU B C 1
ATOM 5090 O O . GLU B 1 265 ? 2.77 22.734 -15.695 1 39.84 265 GLU B O 1
ATOM 5095 N N . GLU B 1 266 ? 4.586 21.891 -16.688 1 43.72 266 GLU B N 1
ATOM 5096 C CA . GLU B 1 266 ? 4.438 22.453 -18.016 1 43.72 266 GLU B CA 1
ATOM 5097 C C . GLU B 1 266 ? 3.029 22.219 -18.562 1 43.72 266 GLU B C 1
ATOM 5099 O O . GLU B 1 266 ? 2.436 23.109 -19.172 1 43.72 266 GLU B O 1
ATOM 5104 N N . LYS B 1 267 ? 2.486 21.094 -18.453 1 43.97 267 LYS B N 1
ATOM 5105 C CA . LYS B 1 267 ? 1.211 20.781 -19.094 1 43.97 267 LYS B CA 1
ATOM 5106 C C . LYS B 1 267 ? 0.076 21.609 -18.5 1 43.97 267 LYS B C 1
ATOM 5108 O O . LYS B 1 267 ? -0.851 22 -19.219 1 43.97 267 LYS B O 1
ATOM 5113 N N . TYR B 1 268 ? 0.079 21.766 -17.266 1 42.41 268 TYR B N 1
ATOM 5114 C CA . TYR B 1 268 ? -0.956 22.609 -16.672 1 42.41 268 TYR B CA 1
ATOM 5115 C C . TYR B 1 268 ? -0.602 24.078 -16.797 1 42.41 268 TYR B C 1
ATOM 5117 O O . TYR B 1 268 ? -1.487 24.938 -16.938 1 42.41 268 TYR B O 1
ATOM 5125 N N . LEU B 1 269 ? 0.657 24.328 -16.672 1 44.78 269 LEU B N 1
ATOM 5126 C CA . LEU B 1 269 ? 1.212 25.656 -16.938 1 44.78 269 LEU B CA 1
ATOM 5127 C C . LEU B 1 269 ? 0.815 26.141 -18.328 1 44.78 269 LEU B C 1
ATOM 5129 O O . LEU B 1 269 ? 0.566 27.328 -18.531 1 44.78 269 LEU B O 1
ATOM 5133 N N . LEU B 1 270 ? 0.742 25.016 -19.109 1 51.12 270 LEU B N 1
ATOM 5134 C CA . LEU B 1 270 ? 0.574 25.359 -20.531 1 51.12 270 LEU B CA 1
ATOM 5135 C C . LEU B 1 270 ? -0.884 25.203 -20.953 1 51.12 270 LEU B C 1
ATOM 5137 O O . LEU B 1 270 ? -1.253 25.594 -22.062 1 51.12 270 LEU B O 1
ATOM 5141 N N . LYS B 1 271 ? -1.662 24.688 -20.172 1 47.03 271 LYS B N 1
ATOM 5142 C CA . LYS B 1 271 ? -3.049 24.5 -20.578 1 47.03 271 LYS B CA 1
ATOM 5143 C C . LYS B 1 271 ? -3.797 25.828 -20.656 1 47.03 271 LYS B C 1
ATOM 5145 O O . LYS B 1 271 ? -3.842 26.562 -19.672 1 47.03 271 LYS B O 1
ATOM 5150 N N . GLY B 1 272 ? -4.465 26.125 -21.75 1 45.09 272 GLY B N 1
ATOM 5151 C CA . GLY B 1 272 ? -5.172 27.359 -22.094 1 45.09 272 GLY B CA 1
ATOM 5152 C C . GLY B 1 272 ? -4.242 28.5 -22.453 1 45.09 272 GLY B C 1
ATOM 5153 O O . GLY B 1 272 ? -4.695 29.594 -22.797 1 45.09 272 GLY B O 1
ATOM 5154 N N . ALA B 1 273 ? -2.902 28.297 -22.297 1 50.59 273 ALA B N 1
ATOM 5155 C CA . ALA B 1 273 ? -1.935 29.328 -22.703 1 50.59 273 ALA B CA 1
ATOM 5156 C C . ALA B 1 273 ? -1.568 29.188 -24.172 1 50.59 273 ALA B C 1
ATOM 5158 O O . ALA B 1 273 ? -1.535 28.078 -24.719 1 50.59 273 ALA B O 1
ATOM 5159 N N . LYS B 1 274 ? -1.529 30.312 -24.719 1 60.06 274 LYS B N 1
ATOM 5160 C CA . LYS B 1 274 ? -1.069 30.281 -26.094 1 60.06 274 LYS B CA 1
ATOM 5161 C C . LYS B 1 274 ? 0.36 29.75 -26.188 1 60.06 274 LYS B C 1
ATOM 5163 O O . LYS B 1 274 ? 1.16 29.938 -25.281 1 60.06 274 LYS B O 1
ATOM 5168 N N . LYS B 1 275 ? 0.634 28.891 -27.203 1 57.16 275 LYS B N 1
ATOM 5169 C CA . LYS B 1 275 ? 1.922 28.234 -27.438 1 57.16 275 LYS B CA 1
ATOM 5170 C C . LYS B 1 275 ? 3.076 29.203 -27.172 1 57.16 275 LYS B C 1
ATOM 5172 O O . LYS B 1 275 ? 4.109 28.812 -26.641 1 57.16 275 LYS B O 1
ATOM 5177 N N . GLU B 1 276 ? 2.875 30.438 -27.594 1 57.66 276 GLU B N 1
ATOM 5178 C CA . GLU B 1 276 ? 3.889 31.484 -27.453 1 57.66 276 GLU B CA 1
ATOM 5179 C C . GLU B 1 276 ? 4.16 31.797 -25.984 1 57.66 276 GLU B C 1
ATOM 5181 O O . GLU B 1 276 ? 5.23 32.312 -25.656 1 57.66 276 GLU B O 1
ATOM 5186 N N . GLU B 1 277 ? 3.219 31.344 -25.188 1 54.28 277 GLU B N 1
ATOM 5187 C CA . GLU B 1 277 ? 3.312 31.688 -23.781 1 54.28 277 GLU B CA 1
ATOM 5188 C C . GLU B 1 277 ? 3.842 30.516 -22.953 1 54.28 277 GLU B C 1
ATOM 5190 O O . GLU B 1 277 ? 4.172 30.672 -21.781 1 54.28 277 GLU B O 1
ATOM 5195 N N . HIS B 1 278 ? 3.887 29.484 -23.656 1 57.66 278 HIS B N 1
ATOM 5196 C CA . HIS B 1 278 ? 4.23 28.25 -22.969 1 57.66 278 HIS B CA 1
ATOM 5197 C C . HIS B 1 278 ? 5.613 28.328 -22.328 1 57.66 278 HIS B C 1
ATOM 5199 O O . HIS B 1 278 ? 5.789 27.984 -21.172 1 57.66 278 HIS B O 1
ATOM 5205 N N . GLN B 1 279 ? 6.52 28.719 -23.094 1 59.06 279 GLN B N 1
ATOM 5206 C CA . GLN B 1 279 ? 7.891 28.812 -22.609 1 59.06 279 GLN B CA 1
ATOM 5207 C C . GLN B 1 279 ? 7.984 29.766 -21.406 1 59.06 279 GLN B C 1
ATOM 5209 O O . GLN B 1 279 ? 8.688 29.469 -20.438 1 59.06 279 GLN B O 1
ATOM 5214 N N . ALA B 1 280 ? 7.398 30.906 -21.516 1 58.22 280 ALA B N 1
ATOM 5215 C CA . ALA B 1 280 ? 7.406 31.859 -20.422 1 58.22 280 ALA B CA 1
ATOM 5216 C C . ALA B 1 280 ? 6.723 31.297 -19.172 1 58.22 280 ALA B C 1
ATOM 5218 O O . ALA B 1 280 ? 7.18 31.5 -18.047 1 58.22 280 ALA B O 1
ATOM 5219 N N . LEU B 1 281 ? 5.723 30.562 -19.422 1 54.34 281 LEU B N 1
ATOM 5220 C CA . LEU B 1 281 ? 5.004 29.922 -18.312 1 54.34 281 LEU B CA 1
ATOM 5221 C C . LEU B 1 281 ? 5.848 28.828 -17.688 1 54.34 281 LEU B C 1
ATOM 5223 O O . LEU B 1 281 ? 5.891 28.703 -16.453 1 54.34 281 LEU B O 1
ATOM 5227 N N . ILE B 1 282 ? 6.418 28.141 -18.5 1 53.81 282 ILE B N 1
ATOM 5228 C CA . ILE B 1 282 ? 7.348 27.125 -18.031 1 53.81 282 ILE B CA 1
ATOM 5229 C C . ILE B 1 282 ? 8.531 27.781 -17.328 1 53.81 282 ILE B C 1
ATOM 5231 O O . ILE B 1 282 ? 8.938 27.328 -16.25 1 53.81 282 ILE B O 1
ATOM 5235 N N . GLU B 1 283 ? 9.055 28.766 -17.906 1 53.69 283 GLU B N 1
ATOM 5236 C CA . GLU B 1 283 ? 10.172 29.484 -17.297 1 53.69 283 GLU B CA 1
ATOM 5237 C C . GLU B 1 283 ? 9.758 30.156 -15.992 1 53.69 283 GLU B C 1
ATOM 5239 O O . GLU B 1 283 ? 10.523 30.172 -15.031 1 53.69 283 GLU B O 1
ATOM 5244 N N . LYS B 1 284 ? 8.641 30.781 -16.031 1 48.56 284 LYS B N 1
ATOM 5245 C CA . LYS B 1 284 ? 8.102 31.375 -14.812 1 48.56 284 LYS B CA 1
ATOM 5246 C C . LYS B 1 284 ? 7.84 30.328 -13.742 1 48.56 284 LYS B C 1
ATOM 5248 O O . LYS B 1 284 ? 8.133 30.531 -12.57 1 48.56 284 LYS B O 1
ATOM 5253 N N . ALA B 1 285 ? 7.293 29.234 -14.234 1 47.16 285 ALA B N 1
ATOM 5254 C CA . ALA B 1 285 ? 7.102 28.109 -13.32 1 47.16 285 ALA B CA 1
ATOM 5255 C C . ALA B 1 285 ? 8.445 27.562 -12.836 1 47.16 285 ALA B C 1
ATOM 5257 O O . ALA B 1 285 ? 8.617 27.266 -11.648 1 47.16 285 ALA B O 1
ATOM 5258 N N . ARG B 1 286 ? 9.273 27.391 -13.828 1 47.84 286 ARG B N 1
ATOM 5259 C CA . ARG B 1 286 ? 10.641 27 -13.516 1 47.84 286 ARG B CA 1
ATOM 5260 C C . ARG B 1 286 ? 11.328 28.031 -12.633 1 47.84 286 ARG B C 1
ATOM 5262 O O . ARG B 1 286 ? 12.062 27.688 -11.711 1 47.84 286 ARG B O 1
ATOM 5269 N N . SER B 1 287 ? 11.25 29.281 -13.078 1 45.03 287 SER B N 1
ATOM 5270 C CA . SER B 1 287 ? 11.836 30.359 -12.289 1 45.03 287 SER B CA 1
ATOM 5271 C C . SER B 1 287 ? 11.203 30.438 -10.906 1 45.03 287 SER B C 1
ATOM 5273 O O . SER B 1 287 ? 11.883 30.703 -9.922 1 45.03 287 SER B O 1
ATOM 5275 N N . PHE B 1 288 ? 9.891 30.406 -10.93 1 39.88 288 PHE B N 1
ATOM 5276 C CA . PHE B 1 288 ? 9.227 30.375 -9.633 1 39.88 288 PHE B CA 1
ATOM 5277 C C . PHE B 1 288 ? 9.633 29.125 -8.852 1 39.88 288 PHE B C 1
ATOM 5279 O O . PHE B 1 288 ? 9.805 29.188 -7.633 1 39.88 288 PHE B O 1
ATOM 5286 N N . ALA B 1 289 ? 9.555 27.984 -9.633 1 40.81 289 ALA B N 1
ATOM 5287 C CA . ALA B 1 289 ? 10.133 26.766 -9.062 1 40.81 289 ALA B CA 1
ATOM 5288 C C . ALA B 1 289 ? 11.633 26.938 -8.812 1 40.81 289 ALA B C 1
ATOM 5290 O O . ALA B 1 289 ? 12.203 26.266 -7.949 1 40.81 289 ALA B O 1
ATOM 5291 N N . LYS B 1 290 ? 12.219 27.516 -9.758 1 39.66 290 LYS B N 1
ATOM 5292 C CA . LYS B 1 290 ? 13.664 27.656 -9.711 1 39.66 290 LYS B CA 1
ATOM 5293 C C . LYS B 1 290 ? 14.125 28.172 -8.352 1 39.66 290 LYS B C 1
ATOM 5295 O O . LYS B 1 290 ? 15.172 27.766 -7.844 1 39.66 290 LYS B O 1
ATOM 5300 N N . GLY B 1 291 ? 13.633 29.391 -7.992 1 37.25 291 GLY B N 1
ATOM 5301 C CA . GLY B 1 291 ? 14.328 29.844 -6.801 1 37.25 291 GLY B CA 1
ATOM 5302 C C . GLY B 1 291 ? 14.055 28.969 -5.586 1 37.25 291 GLY B C 1
ATOM 5303 O O . GLY B 1 291 ? 14.867 28.906 -4.664 1 37.25 291 GLY B O 1
ATOM 5304 N N . ASN B 1 292 ? 12.734 28.828 -5.176 1 37.16 292 ASN B N 1
ATOM 5305 C CA . ASN B 1 292 ? 12.648 27.844 -4.105 1 37.16 292 ASN B CA 1
ATOM 5306 C C . ASN B 1 292 ? 12.664 26.422 -4.652 1 37.16 292 ASN B C 1
ATOM 5308 O O . ASN B 1 292 ? 11.711 25.984 -5.301 1 37.16 292 ASN B O 1
ATOM 5312 N N . GLU B 1 293 ? 13.57 26.047 -5.316 1 41.84 293 GLU B N 1
ATOM 5313 C CA . GLU B 1 293 ? 13.742 24.609 -5.508 1 41.84 293 GLU B CA 1
ATOM 5314 C C . GLU B 1 293 ? 12.969 23.812 -4.461 1 41.84 293 GLU B C 1
ATOM 5316 O O . GLU B 1 293 ? 13.328 23.828 -3.281 1 41.84 293 GLU B O 1
ATOM 5321 N N . PHE B 1 294 ? 11.648 24 -4.441 1 48.56 294 PHE B N 1
ATOM 5322 C CA . PHE B 1 294 ? 10.984 23.141 -3.471 1 48.56 294 PHE B CA 1
ATOM 5323 C C . PHE B 1 294 ? 11.773 21.844 -3.273 1 48.56 294 PHE B C 1
ATOM 5325 O O . PHE B 1 294 ? 11.727 20.953 -4.125 1 48.56 294 PHE B O 1
ATOM 5332 N N . THR B 1 295 ? 12.977 22.031 -2.801 1 58.72 295 THR B N 1
ATOM 5333 C CA . THR B 1 295 ? 13.805 20.922 -2.342 1 58.72 295 THR B CA 1
ATOM 5334 C C . THR B 1 295 ? 13.047 20.078 -1.322 1 58.72 295 THR B C 1
ATOM 5336 O O . THR B 1 295 ? 12.047 20.516 -0.756 1 58.72 295 THR B O 1
ATOM 5339 N N . MET B 1 296 ? 13.25 18.984 -1.364 1 79.06 296 MET B N 1
ATOM 5340 C CA . MET B 1 296 ? 12.797 18.094 -0.293 1 79.06 296 MET B CA 1
ATOM 5341 C C . MET B 1 296 ? 13.07 18.719 1.074 1 79.06 296 MET B C 1
ATOM 5343 O O . MET B 1 296 ? 14.039 19.469 1.24 1 79.06 296 MET B O 1
ATOM 5347 N N . GLU B 1 297 ? 12.07 18.75 1.891 1 89.44 297 GLU B N 1
ATOM 5348 C CA . GLU B 1 297 ? 12.211 19.172 3.279 1 89.44 297 GLU B CA 1
ATOM 5349 C C . GLU B 1 297 ? 12.359 20.688 3.383 1 89.44 297 GLU B C 1
ATOM 5351 O O . GLU B 1 297 ? 13.242 21.188 4.078 1 89.44 297 GLU B O 1
ATOM 5356 N N . TRP B 1 298 ? 11.547 21.469 2.676 1 86.94 298 TRP B N 1
ATOM 5357 C CA . TRP B 1 298 ? 11.727 22.906 2.455 1 86.94 298 TRP B CA 1
ATOM 5358 C C . TRP B 1 298 ? 11.383 23.703 3.711 1 86.94 298 TRP B C 1
ATOM 5360 O O . TRP B 1 298 ? 11.727 24.875 3.822 1 86.94 298 TRP B O 1
ATOM 5370 N N . ASN B 1 299 ? 10.766 23.125 4.727 1 94.19 299 ASN B N 1
ATOM 5371 C CA . ASN B 1 299 ? 10.469 23.844 5.961 1 94.19 299 ASN B CA 1
ATOM 5372 C C . ASN B 1 299 ? 11.43 23.469 7.078 1 94.19 299 ASN B C 1
ATOM 5374 O O . ASN B 1 299 ? 11.383 24.031 8.172 1 94.19 299 ASN B O 1
ATOM 5378 N N . VAL B 1 300 ? 12.344 22.562 6.805 1 95.62 300 VAL B N 1
ATOM 5379 C CA . VAL B 1 300 ? 13.258 22.031 7.812 1 95.62 300 VAL B CA 1
ATOM 5380 C C . VAL B 1 300 ? 14.227 23.125 8.25 1 95.62 300 VAL B C 1
ATOM 5382 O O . VAL B 1 300 ? 14.531 23.25 9.438 1 95.62 300 VAL B O 1
ATOM 5385 N N . PRO B 1 301 ? 14.742 24.016 7.312 1 93.94 301 PRO B N 1
ATOM 5386 C CA . PRO B 1 301 ? 15.641 25.078 7.77 1 93.94 301 PRO B CA 1
ATOM 5387 C C . PRO B 1 301 ? 15 25.969 8.828 1 93.94 301 PRO B C 1
ATOM 5389 O O . PRO B 1 301 ? 15.641 26.297 9.828 1 93.94 301 PRO B O 1
ATOM 5392 N N . ALA B 1 302 ? 13.758 26.312 8.656 1 96.69 302 ALA B N 1
ATOM 5393 C CA . ALA B 1 302 ? 13.062 27.125 9.656 1 96.69 302 ALA B CA 1
ATOM 5394 C C . ALA B 1 302 ? 12.883 26.359 10.961 1 96.69 302 ALA B C 1
ATOM 5396 O O . ALA B 1 302 ? 13.039 26.906 12.047 1 96.69 302 ALA B O 1
ATOM 5397 N N . ALA B 1 303 ? 12.578 25.094 10.852 1 98.31 303 ALA B N 1
ATOM 5398 C CA . ALA B 1 303 ? 12.406 24.25 12.031 1 98.31 303 ALA B CA 1
ATOM 5399 C C . ALA B 1 303 ? 13.695 24.172 12.844 1 98.31 303 ALA B C 1
ATOM 5401 O O . ALA B 1 303 ? 13.664 24.172 14.078 1 98.31 303 ALA B O 1
ATOM 5402 N N . LYS B 1 304 ? 14.797 24.141 12.133 1 98.38 304 LYS B N 1
ATOM 5403 C CA . LYS B 1 304 ? 16.094 24.094 12.805 1 98.38 304 LYS B CA 1
ATOM 5404 C C . LYS B 1 304 ? 16.344 25.344 13.625 1 98.38 304 LYS B C 1
ATOM 5406 O O . LYS B 1 304 ? 16.844 25.281 14.75 1 98.38 304 LYS B O 1
ATOM 5411 N N . ILE B 1 305 ? 16.031 26.438 13.078 1 98.38 305 ILE B N 1
ATOM 5412 C CA . ILE B 1 305 ? 16.203 27.719 13.766 1 98.38 305 ILE B CA 1
ATOM 5413 C C . ILE B 1 305 ? 15.312 27.766 15.008 1 98.38 305 ILE B C 1
ATOM 5415 O O . ILE B 1 305 ? 15.773 28.125 16.094 1 98.38 305 ILE B O 1
ATOM 5419 N N . ILE B 1 306 ? 14.109 27.328 14.867 1 98.69 306 ILE B N 1
ATOM 5420 C CA . ILE B 1 306 ? 13.148 27.344 15.969 1 98.69 306 ILE B CA 1
ATOM 5421 C C . ILE B 1 306 ? 13.617 26.391 17.078 1 98.69 306 ILE B C 1
ATOM 5423 O O . ILE B 1 306 ? 13.578 26.75 18.25 1 98.69 306 ILE B O 1
ATOM 5427 N N . ARG B 1 307 ? 14.062 25.266 16.688 1 98.69 307 ARG B N 1
ATOM 5428 C CA . ARG B 1 307 ? 14.539 24.281 17.656 1 98.69 307 ARG B CA 1
ATOM 5429 C C . ARG B 1 307 ? 15.727 24.812 18.438 1 98.69 307 ARG B C 1
ATOM 5431 O O . ARG B 1 307 ? 15.805 24.641 19.656 1 98.69 307 ARG B O 1
ATOM 5438 N N . LYS B 1 308 ? 16.656 25.406 17.75 1 98.25 308 LYS B N 1
ATOM 5439 C CA . LYS B 1 308 ? 17.859 25.938 18.391 1 98.25 308 LYS B CA 1
ATOM 5440 C C . LYS B 1 308 ? 17.484 26.906 19.516 1 98.25 308 LYS B C 1
ATOM 5442 O O . LYS B 1 308 ? 18.062 26.844 20.609 1 98.25 308 LYS B O 1
ATOM 5447 N N . ASP B 1 309 ? 16.484 27.719 19.281 1 98.06 309 ASP B N 1
ATOM 5448 C CA . ASP B 1 309 ? 16.078 28.734 20.234 1 98.06 309 ASP B CA 1
ATOM 5449 C C . ASP B 1 309 ? 15.156 28.156 21.297 1 98.06 309 ASP B C 1
ATOM 5451 O O . ASP B 1 309 ? 15.008 28.734 22.375 1 98.06 309 ASP B O 1
ATOM 5455 N N . ASN B 1 310 ? 14.492 27.062 20.969 1 98.31 310 ASN B N 1
ATOM 5456 C CA . ASN B 1 310 ? 13.477 26.484 21.844 1 98.31 310 ASN B CA 1
ATOM 5457 C C . ASN B 1 310 ? 13.664 24.969 21.984 1 98.31 310 ASN B C 1
ATOM 5459 O O . ASN B 1 310 ? 12.805 24.188 21.562 1 98.31 310 ASN B O 1
ATOM 5463 N N . PRO B 1 311 ? 14.648 24.5 22.641 1 97.25 311 PRO B N 1
ATOM 5464 C CA . PRO B 1 311 ? 15.031 23.078 22.656 1 97.25 311 PRO B CA 1
ATOM 5465 C C . PRO B 1 311 ? 14.023 22.203 23.391 1 97.25 311 PRO B C 1
ATOM 5467 O O . PRO B 1 311 ? 14.023 20.984 23.219 1 97.25 311 PRO B O 1
ATOM 5470 N N . LYS B 1 312 ? 13.156 22.797 24.172 1 96.31 312 LYS B N 1
ATOM 5471 C CA . LYS B 1 312 ? 12.312 21.969 25.031 1 96.31 312 LYS B CA 1
ATOM 5472 C C . LYS B 1 312 ? 10.922 21.781 24.422 1 96.31 312 LYS B C 1
ATOM 5474 O O . LYS B 1 312 ? 10.156 20.938 24.875 1 96.31 312 LYS B O 1
ATOM 5479 N N . VAL B 1 313 ? 10.602 22.5 23.391 1 98.12 313 VAL B N 1
ATOM 5480 C CA . VAL B 1 313 ? 9.258 22.406 22.828 1 98.12 313 VAL B CA 1
ATOM 5481 C C . VAL B 1 313 ? 9.125 21.141 21.984 1 98.12 313 VAL B C 1
ATOM 5483 O O . VAL B 1 313 ? 10.125 20.609 21.5 1 98.12 313 VAL B O 1
ATOM 5486 N N . LYS B 1 314 ? 7.941 20.562 21.938 1 98.75 314 LYS B N 1
ATOM 5487 C CA . LYS B 1 314 ? 7.66 19.5 20.969 1 98.75 314 LYS B CA 1
ATOM 5488 C C . LYS B 1 314 ? 7.398 20.078 19.594 1 98.75 314 LYS B C 1
ATOM 5490 O O . LYS B 1 314 ? 6.562 20.969 19.422 1 98.75 314 LYS B O 1
ATOM 5495 N N . LEU B 1 315 ? 8.133 19.609 18.625 1 98.81 315 LEU B N 1
ATOM 5496 C CA . LEU B 1 315 ? 8.156 20.203 17.297 1 98.81 315 LEU B CA 1
ATOM 5497 C C . LEU B 1 315 ? 7.926 19.156 16.219 1 98.81 315 LEU B C 1
ATOM 5499 O O . LEU B 1 315 ? 8.492 18.062 16.266 1 98.81 315 LEU B O 1
ATOM 5503 N N . ALA B 1 316 ? 7.02 19.453 15.312 1 98.88 316 ALA B N 1
ATOM 5504 C CA . ALA B 1 316 ? 6.824 18.719 14.062 1 98.88 316 ALA B CA 1
ATOM 5505 C C . ALA B 1 316 ? 7.102 19.609 12.859 1 98.88 316 ALA B C 1
ATOM 5507 O O . ALA B 1 316 ? 7.074 20.844 12.961 1 98.88 316 ALA B O 1
ATOM 5508 N N . VAL B 1 317 ? 7.418 19.016 11.711 1 98.44 317 VAL B N 1
ATOM 5509 C CA . VAL B 1 317 ? 7.637 19.797 10.5 1 98.44 317 VAL B CA 1
ATOM 5510 C C . VAL B 1 317 ? 7.016 19.078 9.305 1 98.44 317 VAL B C 1
ATOM 5512 O O . VAL B 1 317 ? 7.078 17.844 9.211 1 98.44 317 VAL B O 1
ATOM 5515 N N . VAL B 1 318 ? 6.305 19.812 8.555 1 96.69 318 VAL B N 1
ATOM 5516 C CA . VAL B 1 318 ? 5.773 19.312 7.289 1 96.69 318 VAL B CA 1
ATOM 5517 C C . VAL B 1 318 ? 6.438 20.047 6.125 1 96.69 318 VAL B C 1
ATOM 5519 O O . VAL B 1 318 ? 6.902 21.188 6.277 1 96.69 318 VAL B O 1
ATOM 5522 N N . GLY B 1 319 ? 6.527 19.328 5.051 1 92.19 319 GLY B N 1
ATOM 5523 C CA . GLY B 1 319 ? 7.098 19.969 3.875 1 92.19 319 GLY B CA 1
ATOM 5524 C C . GLY B 1 319 ? 8.109 19.094 3.154 1 92.19 319 GLY B C 1
ATOM 5525 O O . GLY B 1 319 ? 9.312 19.203 3.389 1 92.19 319 GLY B O 1
ATOM 5526 N N . GLY B 1 320 ? 7.586 18.25 2.34 1 89.44 320 GLY B N 1
ATOM 5527 C CA . GLY B 1 320 ? 8.438 17.5 1.431 1 89.44 320 GLY B CA 1
ATOM 5528 C C . GLY B 1 320 ? 9.203 16.391 2.117 1 89.44 320 GLY B C 1
ATOM 5529 O O . GLY B 1 320 ? 10.297 16.016 1.675 1 89.44 320 GLY B O 1
ATOM 5530 N N . LEU B 1 321 ? 8.805 15.891 3.273 1 93.25 321 LEU B N 1
ATOM 5531 C CA . LEU B 1 321 ? 9.422 14.727 3.889 1 93.25 321 LEU B CA 1
ATOM 5532 C C . LEU B 1 321 ? 9.102 13.461 3.098 1 93.25 321 LEU B C 1
ATOM 5534 O O . LEU B 1 321 ? 7.988 12.938 3.182 1 93.25 321 LEU B O 1
ATOM 5538 N N . ARG B 1 322 ? 10.195 12.992 2.322 1 90.19 322 ARG B N 1
ATOM 5539 C CA . ARG B 1 322 ? 9.891 11.938 1.362 1 90.19 322 ARG B CA 1
ATOM 5540 C C . ARG B 1 322 ? 10.852 10.758 1.523 1 90.19 322 ARG B C 1
ATOM 5542 O O . ARG B 1 322 ? 10.805 9.805 0.742 1 90.19 322 ARG B O 1
ATOM 5549 N N . ASN B 1 323 ? 11.727 10.789 2.432 1 92.75 323 ASN B N 1
ATOM 5550 C CA . ASN B 1 323 ? 12.711 9.727 2.617 1 92.75 323 ASN B CA 1
ATOM 5551 C C . ASN B 1 323 ? 12.766 9.266 4.07 1 92.75 323 ASN B C 1
ATOM 5553 O O . ASN B 1 323 ? 12.898 10.086 4.984 1 92.75 323 ASN B O 1
ATOM 5557 N N . PHE B 1 324 ? 12.695 7.965 4.246 1 96.44 324 PHE B N 1
ATOM 5558 C CA . PHE B 1 324 ? 12.672 7.367 5.574 1 96.44 324 PHE B CA 1
ATOM 5559 C C . PHE B 1 324 ? 13.914 7.766 6.371 1 96.44 324 PHE B C 1
ATOM 5561 O O . PHE B 1 324 ? 13.805 8.195 7.523 1 96.44 324 PHE B O 1
ATOM 5568 N N . TYR B 1 325 ? 15.039 7.641 5.758 1 95.19 325 TYR B N 1
ATOM 5569 C CA . TYR B 1 325 ? 16.297 7.863 6.453 1 95.19 325 TYR B CA 1
ATOM 5570 C C . TYR B 1 325 ? 16.484 9.344 6.781 1 95.19 325 TYR B C 1
ATOM 5572 O O . TYR B 1 325 ? 17.078 9.688 7.809 1 95.19 325 TYR B O 1
ATOM 5580 N N . SER B 1 326 ? 15.984 10.18 5.891 1 95 326 SER B N 1
ATOM 5581 C CA . SER B 1 326 ? 16.031 11.609 6.188 1 95 326 SER B CA 1
ATOM 5582 C C . SER B 1 326 ? 15.18 11.953 7.398 1 95 326 SER B C 1
ATOM 5584 O O . SER B 1 326 ? 15.578 12.758 8.242 1 95 326 SER B O 1
ATOM 5586 N N . MET B 1 327 ? 14.039 11.359 7.48 1 97.88 327 MET B N 1
ATOM 5587 C CA . MET B 1 327 ? 13.156 11.578 8.625 1 97.88 327 MET B CA 1
ATOM 5588 C C . MET B 1 327 ? 13.773 11.031 9.906 1 97.88 327 MET B C 1
ATOM 5590 O O . MET B 1 327 ? 13.734 11.68 10.953 1 97.88 327 MET B O 1
ATOM 5594 N N . GLU B 1 328 ? 14.305 9.852 9.758 1 98 328 GLU B N 1
ATOM 5595 C CA . GLU B 1 328 ? 14.992 9.25 10.898 1 98 328 GLU B CA 1
ATOM 5596 C C . GLU B 1 328 ? 16.109 10.172 11.414 1 98 328 GLU B C 1
ATOM 5598 O O . GLU B 1 328 ? 16.25 10.352 12.617 1 98 328 GLU B O 1
ATOM 5603 N N . LYS B 1 329 ? 16.844 10.719 10.484 1 97.69 329 LYS B N 1
ATOM 5604 C CA . LYS B 1 329 ? 17.938 11.625 10.828 1 97.69 329 LYS B CA 1
ATOM 5605 C C . LYS B 1 329 ? 17.422 12.859 11.562 1 97.69 329 LYS B C 1
ATOM 5607 O O . LYS B 1 329 ? 18.016 13.289 12.555 1 97.69 329 LYS B O 1
ATOM 5612 N N . LEU B 1 330 ? 16.312 13.445 11.117 1 98.38 330 LEU B N 1
ATOM 5613 C CA . LEU B 1 330 ? 15.742 14.633 11.75 1 98.38 330 LEU B CA 1
ATOM 5614 C C . LEU B 1 330 ? 15.391 14.359 13.203 1 98.38 330 LEU B C 1
ATOM 5616 O O . LEU B 1 330 ? 15.633 15.195 14.078 1 98.38 330 LEU B O 1
ATOM 5620 N N . VAL B 1 331 ? 14.852 13.18 13.531 1 98.62 331 VAL B N 1
ATOM 5621 C CA . VAL B 1 331 ? 14.438 12.836 14.883 1 98.62 331 VAL B CA 1
ATOM 5622 C C . VAL B 1 331 ? 15.656 12.477 15.727 1 98.62 331 VAL B C 1
ATOM 5624 O O . VAL B 1 331 ? 15.781 12.914 16.875 1 98.62 331 VAL B O 1
ATOM 5627 N N . ASN B 1 332 ? 16.609 11.703 15.117 1 98.19 332 ASN B N 1
ATOM 5628 C CA . ASN B 1 332 ? 17.828 11.312 15.82 1 98.19 332 ASN B CA 1
ATOM 5629 C C . ASN B 1 332 ? 18.656 12.531 16.234 1 98.19 332 ASN B C 1
ATOM 5631 O O . ASN B 1 332 ? 19.25 12.555 17.312 1 98.19 332 ASN B O 1
ATOM 5635 N N . GLU B 1 333 ? 18.672 13.492 15.328 1 97.88 333 GLU B N 1
ATOM 5636 C CA . GLU B 1 333 ? 19.453 14.703 15.594 1 97.88 333 GLU B CA 1
ATOM 5637 C C . GLU B 1 333 ? 18.641 15.711 16.406 1 97.88 333 GLU B C 1
ATOM 5639 O O . GLU B 1 333 ? 19.078 16.844 16.625 1 97.88 333 GLU B O 1
ATOM 5644 N N . LYS B 1 334 ? 17.406 15.422 16.797 1 97.75 334 LYS B N 1
ATOM 5645 C CA . LYS B 1 334 ? 16.516 16.172 17.672 1 97.75 334 LYS B CA 1
ATOM 5646 C C . LYS B 1 334 ? 16.094 17.484 17.016 1 97.75 334 LYS B C 1
ATOM 5648 O O . LYS B 1 334 ? 15.875 18.484 17.703 1 97.75 334 LYS B O 1
ATOM 5653 N N . VAL B 1 335 ? 16.125 17.469 15.695 1 98.12 335 VAL B N 1
ATOM 5654 C CA . VAL B 1 335 ? 15.594 18.641 15 1 98.12 335 VAL B CA 1
ATOM 5655 C C . VAL B 1 335 ? 14.086 18.75 15.242 1 98.12 335 VAL B C 1
ATOM 5657 O O . VAL B 1 335 ? 13.57 19.844 15.477 1 98.12 335 VAL B O 1
ATOM 5660 N N . VAL B 1 336 ? 13.406 17.625 15.125 1 98.69 336 VAL B N 1
ATOM 5661 C CA . VAL B 1 336 ? 11.977 17.547 15.422 1 98.69 336 VAL B CA 1
ATOM 5662 C C . VAL B 1 336 ? 11.688 16.312 16.266 1 98.69 336 VAL B C 1
ATOM 5664 O O . VAL B 1 336 ? 12.531 15.422 16.375 1 98.69 336 VAL B O 1
ATOM 5667 N N . ASP B 1 337 ? 10.508 16.312 16.844 1 98.81 337 ASP B N 1
ATOM 5668 C CA . ASP B 1 337 ? 10.047 15.164 17.625 1 98.81 337 ASP B CA 1
ATOM 5669 C C . ASP B 1 337 ? 9.141 14.258 16.781 1 98.81 337 ASP B C 1
ATOM 5671 O O . ASP B 1 337 ? 9.062 13.055 17.031 1 98.81 337 ASP B O 1
ATOM 5675 N N . ILE B 1 338 ? 8.469 14.844 15.797 1 98.69 338 ILE B N 1
ATOM 5676 C CA . ILE B 1 338 ? 7.504 14.148 14.953 1 98.69 338 ILE B CA 1
ATOM 5677 C C . ILE B 1 338 ? 7.68 14.586 13.5 1 98.69 338 ILE B C 1
ATOM 5679 O O . ILE B 1 338 ? 7.922 15.758 13.227 1 98.69 338 ILE B O 1
ATOM 5683 N N . CYS B 1 339 ? 7.648 13.641 12.594 1 98.69 339 CYS B N 1
ATOM 5684 C CA . CYS B 1 339 ? 7.645 13.914 11.156 1 98.69 339 CYS B CA 1
ATOM 5685 C C . CYS B 1 339 ? 6.219 14 10.625 1 98.69 339 CYS B C 1
ATOM 5687 O O . CYS B 1 339 ? 5.465 13.023 10.703 1 98.69 339 CYS B O 1
ATOM 5689 N N . SER B 1 340 ? 5.867 15.148 10.078 1 98.5 340 SER B N 1
ATOM 5690 C CA . SER B 1 340 ? 4.527 15.406 9.562 1 98.5 340 SER B CA 1
ATOM 5691 C C . SER B 1 340 ? 4.469 15.227 8.055 1 98.5 340 SER B C 1
ATOM 5693 O O . SER B 1 340 ? 5.289 15.789 7.32 1 98.5 340 SER B O 1
ATOM 5695 N N . ILE B 1 341 ? 3.521 14.375 7.59 1 97 341 ILE B N 1
ATOM 5696 C CA . ILE B 1 341 ? 3.393 14.016 6.18 1 97 341 ILE B CA 1
ATOM 5697 C C . ILE B 1 341 ? 1.969 14.297 5.707 1 97 341 ILE B C 1
ATOM 5699 O O . ILE B 1 341 ? 1.003 14 6.414 1 97 341 ILE B O 1
ATOM 5703 N N . SER B 1 342 ? 1.799 14.852 4.465 1 94.44 342 SER B N 1
ATOM 5704 C CA . SER B 1 342 ? 0.479 15.141 3.914 1 94.44 342 SER B CA 1
ATOM 5705 C C . SER B 1 342 ? 0.243 14.383 2.615 1 94.44 342 SER B C 1
ATOM 5707 O O . SER B 1 342 ? -0.292 13.273 2.631 1 94.44 342 SER B O 1
ATOM 5709 N N . ARG B 1 343 ? 0.833 14.766 1.511 1 89.19 343 ARG B N 1
ATOM 5710 C CA . ARG B 1 343 ? 0.503 14.32 0.161 1 89.19 343 ARG B CA 1
ATOM 5711 C C . ARG B 1 343 ? 0.784 12.836 -0.007 1 89.19 343 ARG B C 1
ATOM 5713 O O . ARG B 1 343 ? -0.032 12.102 -0.573 1 89.19 343 ARG B O 1
ATOM 5720 N N . PRO B 1 344 ? 1.904 12.352 0.513 1 91.5 344 PRO B N 1
ATOM 5721 C CA . PRO B 1 344 ? 2.133 10.914 0.34 1 91.5 344 PRO B CA 1
ATOM 5722 C C . PRO B 1 344 ? 1.002 10.062 0.916 1 91.5 344 PRO B C 1
ATOM 5724 O O . PRO B 1 344 ? 0.668 9.016 0.357 1 91.5 344 PRO B O 1
ATOM 5727 N N . PHE B 1 345 ? 0.372 10.508 1.979 1 94.12 345 PHE B N 1
ATOM 5728 C CA . PHE B 1 345 ? -0.689 9.742 2.625 1 94.12 345 PHE B CA 1
ATOM 5729 C C . PHE B 1 345 ? -1.962 9.766 1.786 1 94.12 345 PHE B C 1
ATOM 5731 O O . PHE B 1 345 ? -2.861 8.945 1.986 1 94.12 345 PHE B O 1
ATOM 5738 N N . ILE B 1 346 ? -2.086 10.805 0.926 1 88.81 346 ILE B N 1
ATOM 5739 C CA . ILE B 1 346 ? -3.246 10.859 0.043 1 88.81 346 ILE B CA 1
ATOM 5740 C C . ILE B 1 346 ? -3.227 9.656 -0.907 1 88.81 346 ILE B C 1
ATOM 5742 O O . ILE B 1 346 ? -4.27 9.07 -1.191 1 88.81 346 ILE B O 1
ATOM 5746 N N . LYS B 1 347 ? -2.07 9.312 -1.257 1 83.31 347 LYS B N 1
ATOM 5747 C CA . LYS B 1 347 ? -1.888 8.227 -2.219 1 83.31 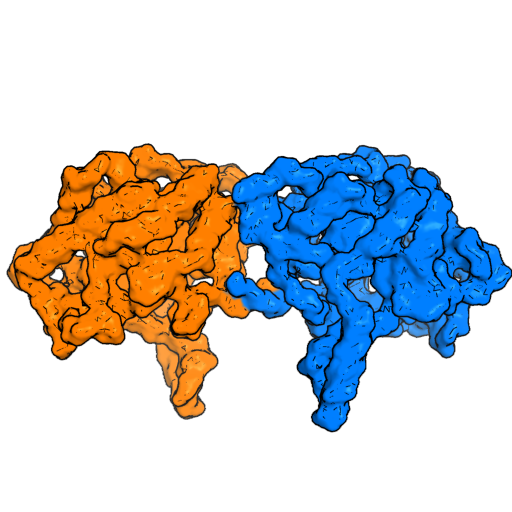347 LYS B CA 1
ATOM 5748 C C . LYS B 1 347 ? -1.903 6.871 -1.525 1 83.31 347 LYS B C 1
ATOM 5750 O O . LYS B 1 347 ? -2.492 5.914 -2.033 1 83.31 347 LYS B O 1
ATOM 5755 N N . ASP B 1 348 ? -1.226 6.812 -0.461 1 89.38 348 ASP B N 1
ATOM 5756 C CA . ASP B 1 348 ? -0.994 5.52 0.177 1 89.38 348 ASP B CA 1
ATOM 5757 C C . ASP B 1 348 ? -1.046 5.641 1.699 1 89.38 348 ASP B C 1
ATOM 5759 O O . ASP B 1 348 ? -0.049 5.996 2.332 1 89.38 348 ASP B O 1
ATOM 5763 N N . PRO B 1 349 ? -2.143 5.168 2.326 1 93 349 PRO B N 1
ATOM 5764 C CA . PRO B 1 349 ? -2.25 5.266 3.783 1 93 349 PRO B CA 1
ATOM 5765 C C . PRO B 1 349 ? -1.315 4.297 4.508 1 93 349 PRO B C 1
ATOM 5767 O O . PRO B 1 349 ? -1.141 4.398 5.727 1 93 349 PRO B O 1
ATOM 5770 N N . ALA B 1 350 ? -0.669 3.363 3.799 1 93.38 350 ALA B N 1
ATOM 5771 C CA . ALA B 1 350 ? 0.082 2.285 4.434 1 93.38 350 ALA B CA 1
ATOM 5772 C C . ALA B 1 350 ? 1.563 2.635 4.543 1 93.38 350 ALA B C 1
ATOM 5774 O O . ALA B 1 350 ? 2.387 1.782 4.879 1 93.38 350 ALA B O 1
ATOM 5775 N N . ILE B 1 351 ? 1.922 3.84 4.32 1 95.25 351 ILE B N 1
ATOM 5776 C CA . ILE B 1 351 ? 3.312 4.273 4.23 1 95.25 351 ILE B CA 1
ATOM 5777 C C . ILE B 1 351 ? 4.055 3.885 5.508 1 95.25 351 ILE B C 1
ATOM 5779 O O . ILE B 1 351 ? 5.172 3.363 5.449 1 95.25 351 ILE B O 1
ATOM 5783 N N . VAL B 1 352 ? 3.447 4.102 6.672 1 97.44 352 VAL B N 1
ATOM 5784 C CA . VAL B 1 352 ? 4.109 3.846 7.945 1 97.44 352 VAL B CA 1
ATOM 5785 C C . VAL B 1 352 ? 4.402 2.354 8.086 1 97.44 352 VAL B C 1
ATOM 5787 O O . VAL B 1 352 ? 5.508 1.964 8.469 1 97.44 352 VAL B O 1
ATOM 5790 N N . MET B 1 353 ? 3.459 1.514 7.723 1 95.88 353 MET B N 1
ATOM 5791 C CA . MET B 1 353 ? 3.656 0.068 7.762 1 95.88 353 MET B CA 1
ATOM 5792 C C . MET B 1 353 ? 4.75 -0.36 6.793 1 95.88 353 MET B C 1
ATOM 5794 O O . MET B 1 353 ? 5.582 -1.206 7.121 1 95.88 353 MET B O 1
ATOM 5798 N N . ARG B 1 354 ? 4.719 0.203 5.641 1 94.44 354 ARG B N 1
ATOM 5799 C CA . ARG B 1 354 ? 5.699 -0.147 4.617 1 94.44 354 ARG B CA 1
ATOM 5800 C C . ARG B 1 354 ? 7.102 0.291 5.031 1 94.44 354 ARG B C 1
ATOM 5802 O O . ARG B 1 354 ? 8.078 -0.404 4.754 1 94.44 354 ARG B O 1
ATOM 5809 N N . TYR B 1 355 ? 7.211 1.512 5.672 1 95.69 355 TYR B N 1
ATOM 5810 C CA . TYR B 1 355 ? 8.477 1.92 6.266 1 95.69 355 TYR B CA 1
ATOM 5811 C C . TYR B 1 355 ? 8.953 0.901 7.293 1 95.69 355 TYR B C 1
ATOM 5813 O O . TYR B 1 355 ? 10.125 0.525 7.309 1 95.69 355 TYR B O 1
ATOM 5821 N N . LYS B 1 356 ? 8.07 0.453 8.078 1 96 356 LYS B N 1
ATOM 5822 C CA . LYS B 1 356 ? 8.406 -0.424 9.203 1 96 356 LYS B CA 1
ATOM 5823 C C . LYS B 1 356 ? 8.961 -1.756 8.703 1 96 356 LYS B C 1
ATOM 5825 O O . LYS B 1 356 ? 9.953 -2.258 9.242 1 96 356 LYS B O 1
ATOM 5830 N N . VAL B 1 357 ? 8.352 -2.305 7.637 1 94.06 357 VAL B N 1
ATOM 5831 C CA . VAL B 1 357 ? 8.773 -3.609 7.145 1 94.06 357 VAL B CA 1
ATOM 5832 C C . VAL B 1 357 ? 9.875 -3.436 6.094 1 94.06 357 VAL B C 1
ATOM 5834 O O . VAL B 1 357 ? 10.406 -4.418 5.578 1 94.06 357 VAL B O 1
ATOM 5837 N N . GLY B 1 358 ? 10.18 -2.191 5.695 1 92.38 358 GLY B N 1
ATOM 5838 C CA . GLY B 1 358 ? 11.352 -1.887 4.887 1 92.38 358 GLY B CA 1
ATOM 5839 C C . GLY B 1 358 ? 11.133 -2.107 3.404 1 92.38 358 GLY B C 1
ATOM 5840 O O . GLY B 1 358 ? 12.062 -2.465 2.678 1 92.38 358 GLY B O 1
ATOM 5841 N N . THR B 1 359 ? 9.906 -1.91 2.869 1 91.44 359 THR B N 1
ATOM 5842 C CA . THR B 1 359 ? 9.648 -2.148 1.453 1 91.44 359 THR B CA 1
ATOM 5843 C C . THR B 1 359 ? 9.781 -0.855 0.654 1 91.44 359 THR B C 1
ATOM 5845 O O . THR B 1 359 ? 9.867 -0.885 -0.575 1 91.44 359 THR B O 1
ATOM 5848 N N . ILE B 1 360 ? 9.766 0.235 1.396 1 90 360 ILE B N 1
ATOM 5849 C CA . ILE B 1 360 ? 9.992 1.502 0.709 1 90 360 ILE B CA 1
ATOM 5850 C C . ILE B 1 360 ? 10.914 2.385 1.548 1 90 360 ILE B C 1
ATOM 5852 O O . ILE B 1 360 ? 10.922 2.293 2.777 1 90 360 ILE B O 1
ATOM 5856 N N . ASP B 1 361 ? 11.688 3.172 0.816 1 90.44 361 ASP B N 1
ATOM 5857 C CA . ASP B 1 361 ? 12.438 4.258 1.439 1 90.44 361 ASP B CA 1
ATOM 5858 C C . ASP B 1 361 ? 11.82 5.613 1.118 1 90.44 361 ASP B C 1
ATOM 5860 O O . ASP B 1 361 ? 11.914 6.551 1.913 1 90.44 361 ASP B O 1
ATOM 5864 N N . VAL B 1 362 ? 11.242 5.633 -0.063 1 89.75 362 VAL B N 1
ATOM 5865 C CA . VAL B 1 362 ? 10.625 6.832 -0.612 1 89.75 362 VAL B CA 1
ATOM 5866 C C . VAL B 1 362 ? 9.219 6.508 -1.121 1 89.75 362 VAL B C 1
ATOM 5868 O O . VAL B 1 362 ? 9.047 5.594 -1.93 1 89.75 362 VAL B O 1
ATOM 5871 N N . PRO B 1 363 ? 8.211 7.145 -0.583 1 87.94 363 PRO B N 1
ATOM 5872 C CA . PRO B 1 363 ? 6.863 6.895 -1.098 1 87.94 363 PRO B CA 1
ATOM 5873 C C . PRO B 1 363 ? 6.699 7.312 -2.557 1 87.94 363 PRO B C 1
ATOM 5875 O O . PRO B 1 363 ? 7.492 8.109 -3.066 1 87.94 363 PRO B O 1
ATOM 5878 N N . ASN B 1 364 ? 5.711 6.746 -3.227 1 79.81 364 ASN B N 1
ATOM 5879 C CA . ASN B 1 364 ? 5.426 7.027 -4.633 1 79.81 364 ASN B CA 1
ATOM 5880 C C . ASN B 1 364 ? 4.598 8.297 -4.793 1 79.81 364 ASN B C 1
ATOM 5882 O O . ASN B 1 364 ? 3.477 8.25 -5.305 1 79.81 364 ASN B O 1
ATOM 5886 N N . CYS B 1 365 ? 5.059 9.391 -4.375 1 80.5 365 CYS B N 1
ATOM 5887 C CA . CYS B 1 365 ? 4.523 10.734 -4.57 1 80.5 365 CYS B CA 1
ATOM 5888 C C . CYS B 1 365 ? 5.473 11.586 -5.402 1 80.5 365 CYS B C 1
ATOM 5890 O O . CYS B 1 365 ? 6.613 11.82 -5.004 1 80.5 365 CYS B O 1
ATOM 5892 N N . TRP B 1 366 ? 4.953 12.07 -6.488 1 69.94 366 TRP B N 1
ATOM 5893 C CA . TRP B 1 366 ? 5.801 12.781 -7.438 1 69.94 366 TRP B CA 1
ATOM 5894 C C . TRP B 1 366 ? 5.891 14.266 -7.082 1 69.94 366 TRP B C 1
ATOM 5896 O O . TRP B 1 366 ? 6.516 15.047 -7.801 1 69.94 366 TRP B O 1
ATOM 5906 N N . ASN B 1 367 ? 5.277 14.594 -6.039 1 73.69 367 ASN B N 1
ATOM 5907 C CA . ASN B 1 367 ? 5.27 15.984 -5.602 1 73.69 367 ASN B CA 1
ATOM 5908 C C . ASN B 1 367 ? 4.676 16.906 -6.664 1 73.69 367 ASN B C 1
ATOM 5910 O O . ASN B 1 367 ? 5.125 18.047 -6.828 1 73.69 367 ASN B O 1
ATOM 5914 N N . CYS B 1 368 ? 3.697 16.391 -7.375 1 68.56 368 CYS B N 1
ATOM 5915 C CA . CYS B 1 368 ? 3.17 17.141 -8.508 1 68.56 368 CYS B CA 1
ATOM 5916 C C . CYS B 1 368 ? 2.098 18.125 -8.047 1 68.56 368 CYS B C 1
ATOM 5918 O O . CYS B 1 368 ? 1.725 19.031 -8.789 1 68.56 368 CYS B O 1
ATOM 5920 N N . ASN B 1 369 ? 1.525 17.938 -6.867 1 74.31 369 ASN B N 1
ATOM 5921 C CA . ASN B 1 369 ? 0.535 18.797 -6.227 1 74.31 369 ASN B CA 1
ATOM 5922 C C . ASN B 1 369 ? -0.804 18.75 -6.957 1 74.31 369 ASN B C 1
ATOM 5924 O O . ASN B 1 369 ? -1.707 19.531 -6.664 1 74.31 369 ASN B O 1
ATOM 5928 N N . ASP B 1 370 ? -0.973 17.844 -7.84 1 72 370 ASP B N 1
ATOM 5929 C CA . ASP B 1 370 ? -2.23 17.734 -8.57 1 72 370 ASP B CA 1
ATOM 5930 C C . ASP B 1 370 ? -3.379 17.359 -7.637 1 72 370 ASP B C 1
ATOM 5932 O O . ASP B 1 370 ? -4.523 17.766 -7.855 1 72 370 ASP B O 1
ATOM 5936 N N . CYS B 1 371 ? -3.037 16.656 -6.648 1 77.06 371 CYS B N 1
ATOM 5937 C CA . CYS B 1 371 ? -4.047 16.219 -5.691 1 77.06 371 CYS B CA 1
ATOM 5938 C C . CYS B 1 371 ? -4.734 17.422 -5.039 1 77.06 371 CYS B C 1
ATOM 5940 O O . CYS B 1 371 ? -5.875 17.312 -4.578 1 77.06 371 CYS B O 1
ATOM 5942 N N . PHE B 1 372 ? -4.09 18.594 -4.977 1 72.56 372 PHE B N 1
ATOM 5943 C CA . PHE B 1 372 ? -4.664 19.766 -4.328 1 72.56 372 PHE B CA 1
ATOM 5944 C C . PHE B 1 372 ? -5.242 20.719 -5.359 1 72.56 372 PHE B C 1
ATOM 5946 O O . PHE B 1 372 ? -6.176 21.469 -5.066 1 72.56 372 PHE B O 1
ATOM 5953 N N . PHE B 1 373 ? -4.766 20.719 -6.426 1 64.94 373 PHE B N 1
ATOM 5954 C CA . PHE B 1 373 ? -5.074 21.859 -7.285 1 64.94 373 PHE B CA 1
ATOM 5955 C C . PHE B 1 373 ? -5.977 21.438 -8.438 1 64.94 373 PHE B C 1
ATOM 5957 O O . PHE B 1 373 ? -6.855 22.203 -8.852 1 64.94 373 PHE B O 1
ATOM 5964 N N . SER B 1 374 ? -5.781 20.281 -8.883 1 57.41 374 SER B N 1
ATOM 5965 C CA . SER B 1 374 ? -6.52 19.938 -10.094 1 57.41 374 SER B CA 1
ATOM 5966 C C . SER B 1 374 ? -7.727 19.047 -9.781 1 57.41 374 SER B C 1
ATOM 5968 O O . SER B 1 374 ? -8.75 19.125 -10.461 1 57.41 374 SER B O 1
ATOM 5970 N N . ILE B 1 375 ? -7.727 18.359 -8.75 1 51.84 375 ILE B N 1
ATOM 5971 C CA . ILE B 1 375 ? -8.641 17.234 -8.617 1 51.84 375 ILE B CA 1
ATOM 5972 C C . ILE B 1 375 ? -9.805 17.625 -7.703 1 51.84 375 ILE B C 1
ATOM 5974 O O . ILE B 1 375 ? -10.961 17.328 -8 1 51.84 375 ILE B O 1
ATOM 5978 N N . PRO B 1 376 ? -9.695 18.438 -6.605 1 57.72 376 PRO B N 1
ATOM 5979 C CA . PRO B 1 376 ? -10.695 18.422 -5.535 1 57.72 376 PRO B CA 1
ATOM 5980 C C . PRO B 1 376 ? -12.039 19 -5.98 1 57.72 376 PRO B C 1
ATOM 5982 O O . PRO B 1 376 ? -13.062 18.766 -5.336 1 57.72 376 PRO B O 1
ATOM 5985 N N . LYS B 1 377 ? -12.297 19.734 -6.953 1 57.53 377 LYS B N 1
ATOM 5986 C CA . LYS B 1 377 ? -13.578 20.422 -7.164 1 57.53 377 LYS B CA 1
ATOM 5987 C C . LYS B 1 377 ? -14.719 19.406 -7.297 1 57.53 377 LYS B C 1
ATOM 5989 O O . LYS B 1 377 ? -15.836 19.672 -6.84 1 57.53 377 LYS B O 1
ATOM 5994 N N . LYS B 1 378 ? -14.422 18.234 -7.727 1 60.97 378 LYS B N 1
ATOM 5995 C CA . LYS B 1 378 ? -15.547 17.344 -7.961 1 60.97 378 LYS B CA 1
ATOM 5996 C C . LYS B 1 378 ? -15.43 16.078 -7.105 1 60.97 378 LYS B C 1
ATOM 5998 O O . LYS B 1 378 ? -16.406 15.633 -6.512 1 60.97 378 LYS B O 1
ATOM 6003 N N . THR B 1 379 ? -14.344 15.586 -6.902 1 67.12 379 THR B N 1
ATOM 6004 C CA . THR B 1 379 ? -14.188 14.25 -6.328 1 67.12 379 THR B CA 1
ATOM 6005 C C . THR B 1 379 ? -13.562 14.328 -4.938 1 67.12 379 THR B C 1
ATOM 6007 O O . THR B 1 379 ? -13.602 13.359 -4.18 1 67.12 379 THR B O 1
ATOM 6010 N N . GLY B 1 380 ? -13.172 15.617 -4.562 1 77.12 380 GLY B N 1
ATOM 6011 C CA . GLY B 1 380 ? -12.305 15.648 -3.396 1 77.12 380 GLY B CA 1
ATOM 6012 C C . GLY B 1 380 ? -10.875 15.227 -3.699 1 77.12 380 GLY B C 1
ATOM 6013 O O . GLY B 1 380 ? -10.555 14.891 -4.84 1 77.12 380 GLY B O 1
ATOM 6014 N N . ILE B 1 381 ? -10.031 15.25 -2.74 1 77.38 381 ILE B N 1
ATOM 6015 C CA . ILE B 1 381 ? -8.602 15.039 -2.936 1 77.38 381 ILE B CA 1
ATOM 6016 C C . ILE B 1 381 ? -8.328 13.578 -3.266 1 77.38 381 ILE B C 1
ATOM 6018 O O . ILE B 1 381 ? -8.938 12.68 -2.678 1 77.38 381 ILE B O 1
ATOM 6022 N N . PHE B 1 382 ? -7.539 13.328 -4.277 1 75.69 382 PHE B N 1
ATOM 6023 C CA . PHE B 1 382 ? -7.008 12.008 -4.59 1 75.69 382 PHE B CA 1
ATOM 6024 C C . PHE B 1 382 ? -5.73 12.117 -5.414 1 75.69 382 PHE B C 1
ATOM 6026 O O . PHE B 1 382 ? -5.414 13.195 -5.93 1 75.69 382 PHE B O 1
ATOM 6033 N N . CYS B 1 383 ? -4.934 11.094 -5.477 1 77.12 383 CYS B N 1
ATOM 6034 C CA . CYS B 1 383 ? -3.717 11.055 -6.285 1 77.12 383 CYS B CA 1
ATOM 6035 C C . CYS B 1 383 ? -3.945 10.273 -7.574 1 77.12 383 CYS B C 1
ATOM 6037 O O . CYS B 1 383 ? -4.352 9.109 -7.539 1 77.12 383 CYS B O 1
ATOM 6039 N N . HIS B 1 384 ? -3.631 10.797 -8.703 1 69.56 384 HIS B N 1
ATOM 6040 C CA . HIS B 1 384 ? -3.867 10.148 -9.984 1 69.56 384 HIS B CA 1
ATOM 6041 C C . HIS B 1 384 ? -2.619 9.422 -10.477 1 69.56 384 HIS B C 1
ATOM 6043 O O . HIS B 1 384 ? -2.656 8.727 -11.492 1 69.56 384 HIS B O 1
ATOM 6049 N N . ILE B 1 385 ? -1.504 9.547 -9.797 1 67.81 385 ILE B N 1
ATOM 6050 C CA . ILE B 1 385 ? -0.239 8.961 -10.219 1 67.81 385 ILE B CA 1
ATOM 6051 C C . ILE B 1 385 ? -0.316 7.438 -10.109 1 67.81 385 ILE B C 1
ATOM 6053 O O . ILE B 1 385 ? -0.705 6.902 -9.062 1 67.81 385 ILE B O 1
ATOM 6057 N N . PRO B 1 386 ? 0.125 6.707 -11.211 1 63.22 386 PRO B N 1
ATOM 6058 C CA . PRO B 1 386 ? 0.105 5.242 -11.164 1 63.22 386 PRO B CA 1
ATOM 6059 C C . PRO B 1 386 ? 1.179 4.668 -10.242 1 63.22 386 PRO B C 1
ATOM 6061 O O . PRO B 1 386 ? 2.084 5.391 -9.812 1 63.22 386 PRO B O 1
ATOM 6064 N N . THR B 1 387 ? 0.979 3.373 -9.742 1 59.5 387 THR B N 1
ATOM 6065 C CA . THR B 1 387 ? 1.978 2.645 -8.969 1 59.5 387 THR B CA 1
ATOM 6066 C C . THR B 1 387 ? 2.852 1.789 -9.883 1 59.5 387 THR B C 1
ATOM 6068 O O . THR B 1 387 ? 2.338 1.028 -10.703 1 59.5 387 THR B O 1
ATOM 6071 N N . TYR B 1 388 ? 4.273 2.082 -10.047 1 49.78 388 TYR B N 1
ATOM 6072 C CA . TYR B 1 388 ? 5.203 1.311 -10.867 1 49.78 388 TYR B CA 1
ATOM 6073 C C . TYR B 1 388 ? 5.906 0.245 -10.039 1 49.78 388 TYR B C 1
ATOM 6075 O O . TYR B 1 388 ? 6.105 0.417 -8.828 1 49.78 388 TYR B O 1
#

Secondary structure (DSSP, 8-state):
---TTSGGGS-EEETTEEESSSEEE-------B-TTSPBPHHHHHHHHHHHHTT-SEE----EESSGGG-S-TT--B-SSHHHHHTTHHHHHHHHHTT-EEEEEEE--GGG--TTTTTT--EEESS--STTEEEPPHHHHHHHHHHHHHHHHHHHHHT-SEEEEEE-TTSHHHHHH-TTT----STTSSSHHHHHHHHHHHHHHHHHHS-TTSEEEEEEES---STTS--HHHHHHHHHHHBTTBSEEEEE---GGGHHHHHTTSHHHHHTTS-HHHHHHHHHHHHHHHHHT---TTTTHHHHHHHHHH-TTS-EEEES----HHHHHHHHHTTS-SEEEE-HHHHH-TTHHHHHHHTS-SS-S-----HHHHTSHHHH-S----B--/---TTSGGGS-EEETTEEESSSEEE-------B-TTSPBPHHHHHHHHHHHHTT-SEE----EESSGGG-S-TT--B-SSHHHHHTTHHHHHHHHHTT-EEEEEEE--GGG--TTTTTT--EEESS--STTEEEPPHHHHHHHHHHHHHHHHHHHHHT-SEEEEEE-TTSHHHHHH-TTT----STTSSSHHHHHHHHHHHHHHHHHHS-TTSEEEEEEES---STTS--HHHHHHHHHHHBTTBSEEEEE---GGGHHHHHTTSHHHHHTTS-HHHHHHHHHHHHHHHHHS---TTTTHHHHHHHHHH-TTS-EEEES----HHHHHHHHHTTS-SEEEE-HHHHH-TTHHHHHHHTS-SS-S-----HHHHTSHHHH-S----B--

Radius of gyration: 31.06 Å; Cα contacts (8 Å, |Δi|>4): 1828; chains: 2; bounding box: 49×95×70 Å

Organism: Trichomonas vaginalis (strain ATCC PRA-98 / G3) (NCBI:txid412133)

pLDDT: mean 87.55, std 17.02, range [37.03, 98.94]

Nearest PDB structures (foldseek):
  3kru-assembly1_A  TM=9.298E-01  e=4.088E-30  Thermoanaerobacter pseudethanolicus ATCC 33223
  8uaj-assembly1_A  TM=8.742E-01  e=1.133E-29  Thermus scotoductus SA-01
  5ogt-assembly1_A  TM=8.499E-01  e=5.963E-28  Thermus scotoductus SA-01
  6qkr-assembly1_A  TM=8.738E-01  e=3.450E-27  bacterium enrichment culture clone N47
  1ps9-assembly1_A  TM=8.755E-01  e=4.938E-23  Escherichia coli

Solvent-accessible surface area (backbone atoms only — not comparable to full-atom values): 37673 Å² total; per-residue (Å²): 107,70,38,68,82,39,73,51,55,37,64,45,72,46,71,78,41,76,26,56,24,23,39,28,40,38,63,45,76,46,38,39,20,39,83,84,11,34,71,32,69,68,44,47,48,51,54,36,35,27,12,51,26,59,34,9,33,39,24,61,26,55,16,17,36,41,68,70,19,26,54,52,66,27,30,32,34,32,65,47,68,68,32,20,58,70,40,29,69,46,43,53,55,18,44,74,48,53,21,44,40,29,43,25,39,33,42,17,21,65,55,32,26,70,87,58,24,78,79,55,71,25,40,27,58,26,57,80,48,95,68,32,37,50,55,49,72,69,54,50,52,50,50,36,50,34,52,32,51,21,49,51,36,36,48,72,22,59,41,47,23,33,23,43,46,30,32,43,40,17,32,54,18,25,27,57,14,58,58,45,16,71,31,84,51,76,59,14,68,50,71,68,22,19,40,38,62,60,53,52,29,50,50,51,37,59,72,72,43,63,86,63,50,36,40,28,36,32,29,33,20,29,28,85,46,92,64,36,34,39,36,68,54,34,30,50,54,51,57,73,38,58,88,71,48,37,34,39,33,29,30,58,31,33,59,74,55,61,63,31,58,54,19,47,45,47,68,65,35,29,56,94,44,54,77,87,42,28,59,56,30,32,43,47,8,38,48,51,32,50,71,55,50,81,43,70,38,65,26,48,68,28,39,44,55,26,30,72,78,36,77,82,62,46,33,28,43,32,42,57,71,53,42,51,66,60,53,42,47,38,42,76,70,60,49,28,66,30,47,22,40,48,71,53,48,61,54,38,48,46,52,55,49,35,42,33,40,45,66,45,57,52,70,97,54,83,80,69,59,47,34,71,71,71,40,31,91,78,76,12,51,38,30,76,65,51,42,123,107,70,39,69,83,40,73,51,56,37,62,45,74,46,70,76,39,74,26,56,24,23,39,29,40,38,63,45,78,47,38,42,20,39,83,84,10,35,71,32,69,68,44,48,50,51,52,38,35,28,12,51,27,59,35,10,34,38,24,60,27,56,15,17,36,41,68,68,20,26,55,52,67,27,30,30,35,31,63,47,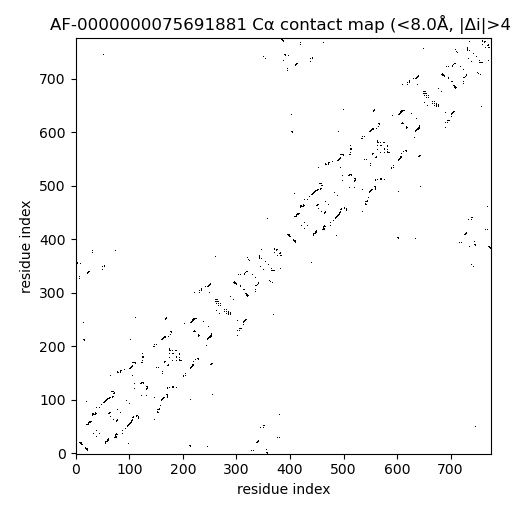71,67,33,20,57,70,40,30,67,47,43,52,54,17,44,75,48,52,20,45,37,28,45,26,39,32,42,16,20,67,55,32,27,70,87,59,23,78,78,55,70,25,40,26,59,26,56,80,49,94,70,32,38,50,56,49,72,69,52,49,53,50,50,37,50,36,52,31,52,21,49,52,37,37,49,73,21,59,40,48,23,34,24,43,45,30,31,44,40,17,32,55,18,26,28,56,14,59,59,45,17,70,32,83,53,77,59,11,68,50,71,67,22,17,40,36,63,59,53,51,29,51,51,49,36,59,73,72,43,64,88,63,50,36,38,29,34,33,29,34,19,30,29,86,47,91,63,36,34,38,37,66,55,35,30,49,53,51,58,73,39,60,88,73,48,38,34,40,34,29,29,56,32,33,58,75,54,60,64,31,57,54,20,48,48,48,69,67,35,30,55,94,43,54,76,88,43,28,60,57,30,31,44,47,6,38,48,49,31,52,71,54,51,80,43,72,36,65,26,48,68,30,37,44,54,26,28,73,79,36,76,81,61,47,32,28,42,34,42,55,71,52,39,53,66,60,52,41,48,36,44,75,71,60,48,28,66,31,48,24,40,48,69,54,49,60,54,40,47,46,52,55,48,35,42,32,41,45,67,46,56,51,70,98,54,86,78,67,58,46,36,71,70,70,40,31,90,78,76,12,51,38,31,74,64,49,41,121

Sequence (776 aa):
MSRKDSVLFTPVSIGHHKIMNRFMRSATNEYKATSQGIPKDELKNMMINLSRCQVGLIVPGCMYITSHGRRGTNQCGMCTSAQSRAWKNVIDEMHKSGSKVLFQIMHAGTAANPETMCGSPFFAPSAISKNSVALTKAQIEDIIHLFRSSAELAYKAGADGVQLHCAHGYLLSQFLSPYYNRRTDEYGGDRDNRLRIVAEIIQEIRQSLPSDFIVSMKMNGDDYIDGGLTPKDASYYVSRLTGAVDLFEISGGATGMKSMRYRLEEKYLLKGAKKEEHQALIEKARSFAKGNEFTMEWNVPAAKIIRKDNPKVKLAVVGGLRNFYSMEKLVNEKVVDICSISRPFIKDPAIVMRYKVGTIDVPNCWNCNDCFFSIPKKTGIFCHIPTYMSRKDSVLFTPVSIGHHKIMNRFMRSATNEYKATSQGIPKDELKNMMINLSRCQVGLIVPGCMYITSHGRRGTNQCGMCTSAQSRAWKNVIDEMHKSGSKVLFQIMHAGTAANPETMCGSPFFAPSAISKNSVALTKAQIEDIIHLFRSSAELAYKAGADGVQLHCAHGYLLSQFLSPYYNRRTDEYGGDRDNRLRIVAEIIQEIRQSLPSDFIVSMKMNGDDYIDGGLTPKDASYYVSRLTGAVDLFEISGGATGMKSMRYRLEEKYLLKGAKKEEHQALIEKARSFAKGNEFTMEWNVPAAKIIRKDNPKVKLAVVGGLRNFYSMEKLVNEKVVDICSISRPFIKDPAIVMRYKVGTIDVPNCWNCNDCFFSIPKKTGIFCHIPTY

Foldseek 3Di:
DFPCVFQQQPWDDFQNDIFRGQEEADADFFLQAAQVQAHDPVLLVLLLLLLLLPGREYEHHDAELDLQQAQDRSHHHQNDLNSLQSCQVSQVSSVVSNHAYAYEYFGQQQNHDPVRNVPDAREACDCPDPRYDHDDPVRLVVVLVSLLSSQVSNVVSVHLAYEYELAAAGHLVLLQWQVNHPDDDQSDDDNNNSCVSVVSSLVSNCVVDDSRHAYEYEHECEQPDVRTQHLVSVLVSCVVCPPSHREYEYDYHYNVCVLALLLQPLCSLPPPNDPVCSVVSNVSNCVSCVPQVLPAQSRLVSLQSSCVSPVPHAYEYDGRPFFPVVVSVCCVVSSHVHYYYHPLCLEPSNVSVCVSRVVDGGGPDPVSCCQPPPPDPPPTGHDPDDDD/DFPCVFQQQPWDDFQNDIFRGQEEADADFFLQAAQVQAHDPVLLVLLLLLLLLRGREYEHHDAELDLQQALDRSHHHQNDLNSLQSCQVSQVSSVVSNHAYAYEYFGQQQNHDPVRNVPDAREACDCPDPRYDHDDPVRLVVVLVSLLSSQVSNVVSVHLAYEYELAAAGHLVLLQWQVNHPDDDQSDDDNNNSCVSVVSSLVSNCVVDDSRHAYEYEHECEQPDPRTQHLVSVLVSCVVCPPSHREYEYDYHYNVCVLAQLLQPLVSLPPPNDPVCSVVSNVCNCVSCVPQVLPAQSRLVSLQSSCVSPVPHAYEYDGRPFFQVVVSVCCVVSSHVHYYYHPLCLEPSNVSVCVSRVVDGGGPDPVNCCQPPPPDPPPTGHDPDDDD

InterPro domains:
  IPR001155 NADH:flavin oxidoreductase/NADH oxidase, N-terminal [PF00724] (8-358)
  IPR013785 Aldolase-type TIM barrel [G3DSA:3.20.20.70] (1-387)
  IPR051799 NADH-dependent flavin oxidoreductase [PTHR43656] (6-384)